Protein AF-A0AA39M4Y3-F1 (afdb_monomer)

Solvent-accessible surface area (backbone atoms only — not comparable to full-atom values): 24717 Å² total; per-residue (Å²): 136,81,83,78,75,64,49,23,86,86,80,68,46,66,70,54,97,82,51,57,28,25,28,35,72,89,76,67,54,67,32,41,39,72,58,50,53,60,46,50,75,81,37,63,46,39,92,88,76,60,53,72,50,96,45,91,66,86,34,55,45,77,48,72,75,81,79,85,69,80,86,88,79,85,87,86,82,63,85,78,61,67,63,68,67,65,71,74,77,72,93,84,55,80,66,54,58,52,52,48,53,51,52,54,47,53,51,49,50,53,51,50,52,51,50,51,53,52,51,53,51,50,53,50,50,51,52,50,52,52,51,51,50,52,52,50,50,53,52,52,50,50,52,50,51,53,50,50,55,51,50,54,50,48,54,52,51,52,53,51,51,51,50,52,51,49,53,51,51,53,50,50,54,50,48,54,50,50,54,51,53,50,51,53,51,51,54,54,48,56,53,47,54,51,50,51,50,56,50,50,56,49,52,52,51,51,48,53,51,50,53,54,51,50,54,50,48,51,51,53,49,52,52,50,54,51,53,52,49,53,50,51,52,54,51,52,51,54,49,52,51,54,49,51,53,48,51,54,49,52,51,51,50,53,49,49,52,50,53,51,49,52,50,47,51,51,49,51,51,51,50,50,52,47,50,52,51,47,52,50,49,52,51,51,47,49,51,50,52,50,49,51,51,54,48,61,74,52,73,83,69,80,86,87,92,75,68,70,70,64,56,51,53,55,52,52,52,55,52,52,53,54,53,54,51,54,50,54,55,50,51,53,53,53,55,53,51,54,55,52,54,55,51,54,56,51,55,52,52,53,51,54,53,54,52,55,53,52,57,50,53,56,52,52,53,54,53,53,52,53,54,53,51,53,52,52,56,55,48,55,55,50,55,52,52,50,53,53,53,53,52,53,56,51,54,51,54,54,49,55,52,50,54,52,50,53,56,50,50,57,51,50,52,54,53,50,54,53,49,54,53,50,53,53,49,52,52,50,51,51,52,53,52,49,53,61,50,58,80,69,108

Structure (mmCIF, N/CA/C/O backbone):
data_AF-A0AA39M4Y3-F1
#
_entry.id   AF-A0AA39M4Y3-F1
#
loop_
_atom_site.group_PDB
_atom_site.id
_atom_site.type_symbol
_atom_site.label_atom_id
_atom_site.label_alt_id
_atom_site.label_comp_id
_atom_site.label_asym_id
_atom_site.label_entity_id
_atom_site.label_seq_id
_atom_site.pdbx_PDB_ins_code
_atom_site.Cartn_x
_atom_site.Cartn_y
_atom_site.Cartn_z
_atom_site.occupancy
_atom_site.B_iso_or_equiv
_atom_site.auth_seq_id
_atom_site.auth_comp_id
_atom_site.auth_asym_id
_atom_site.auth_atom_id
_atom_site.pdbx_PDB_model_num
ATOM 1 N N . MET A 1 1 ? 27.744 -3.894 -121.790 1.00 32.47 1 MET A N 1
ATOM 2 C CA . MET A 1 1 ? 28.546 -3.106 -120.832 1.00 32.47 1 MET A CA 1
ATOM 3 C C . MET A 1 1 ? 29.139 -1.931 -121.587 1.00 32.47 1 MET A C 1
ATOM 5 O O . MET A 1 1 ? 30.023 -2.136 -122.405 1.00 32.47 1 MET A O 1
ATOM 9 N N . GLY A 1 2 ? 28.553 -0.742 -121.432 1.00 35.25 2 GLY A N 1
ATOM 10 C CA . GLY A 1 2 ? 29.018 0.465 -122.115 1.00 35.25 2 GLY A CA 1
ATOM 11 C C . GLY A 1 2 ? 30.144 1.104 -121.314 1.00 35.25 2 GLY A C 1
ATOM 12 O O . GLY A 1 2 ? 29.927 1.508 -120.176 1.00 35.25 2 GLY A O 1
ATOM 13 N N . THR A 1 3 ? 31.339 1.170 -121.888 1.00 35.38 3 THR A N 1
ATOM 14 C CA . THR A 1 3 ? 32.477 1.910 -121.335 1.00 35.38 3 THR A CA 1
ATOM 15 C C . THR A 1 3 ? 32.122 3.398 -121.295 1.00 35.38 3 THR A C 1
ATOM 17 O O . THR A 1 3 ? 32.154 4.070 -122.329 1.00 35.38 3 THR A O 1
ATOM 20 N N . GLN A 1 4 ? 31.726 3.912 -120.125 1.00 45.53 4 GLN A N 1
ATOM 21 C CA . GLN A 1 4 ? 31.536 5.348 -119.920 1.00 45.53 4 GLN A CA 1
ATOM 22 C C . GLN A 1 4 ? 32.879 6.044 -120.142 1.00 45.53 4 GLN A C 1
ATOM 24 O O . GLN A 1 4 ? 33.851 5.796 -119.431 1.00 45.53 4 GLN A O 1
ATOM 29 N N . ARG A 1 5 ? 32.941 6.883 -121.177 1.00 56.50 5 ARG A N 1
ATOM 30 C CA . ARG A 1 5 ? 34.100 7.730 -121.450 1.00 56.50 5 ARG A CA 1
ATOM 31 C C . ARG A 1 5 ? 34.221 8.751 -120.317 1.00 56.50 5 ARG A C 1
ATOM 33 O O . ARG A 1 5 ? 33.252 9.440 -120.015 1.00 56.50 5 ARG A O 1
ATOM 40 N N . LEU A 1 6 ? 35.392 8.824 -119.687 1.00 73.44 6 LEU A N 1
ATOM 41 C CA . LEU A 1 6 ? 35.679 9.783 -118.621 1.00 73.44 6 LEU A CA 1
ATOM 42 C C . LEU A 1 6 ? 35.653 11.213 -119.203 1.00 73.44 6 LEU A C 1
ATOM 44 O O . LEU A 1 6 ? 36.342 11.495 -120.185 1.00 73.44 6 LEU A O 1
ATOM 48 N N . SER A 1 7 ? 34.853 12.109 -118.622 1.00 80.81 7 SER A N 1
ATOM 49 C CA . SER A 1 7 ? 34.689 13.503 -119.067 1.00 80.81 7 SER A CA 1
ATOM 50 C C . SER A 1 7 ? 34.795 14.483 -117.905 1.00 80.81 7 SER A C 1
ATOM 52 O O . SER A 1 7 ? 34.359 14.176 -116.796 1.00 80.81 7 SER A O 1
ATOM 54 N N . CYS A 1 8 ? 35.304 15.689 -118.160 1.00 87.00 8 CYS A N 1
ATOM 55 C CA . CYS A 1 8 ? 35.410 16.719 -117.134 1.00 87.00 8 CYS A CA 1
ATOM 56 C C . CYS A 1 8 ? 34.025 17.278 -116.768 1.00 87.00 8 CYS A C 1
ATOM 58 O O . CYS A 1 8 ? 33.352 17.816 -117.641 1.00 87.00 8 CYS A O 1
ATOM 60 N N . PRO A 1 9 ? 33.604 17.264 -115.492 1.00 83.56 9 PRO A N 1
ATOM 61 C CA . PRO A 1 9 ? 32.280 17.755 -115.088 1.00 83.56 9 PRO A CA 1
ATOM 62 C C . PRO A 1 9 ? 32.140 19.289 -115.123 1.00 83.56 9 PRO A C 1
ATOM 64 O O . PRO A 1 9 ? 31.045 19.798 -114.920 1.00 83.56 9 PRO A O 1
ATOM 67 N N . ILE A 1 10 ? 33.229 20.034 -115.359 1.00 85.50 10 ILE A N 1
ATOM 68 C CA . ILE A 1 10 ? 33.206 21.505 -115.454 1.00 85.50 10 ILE A CA 1
ATOM 69 C C . ILE A 1 10 ? 32.930 21.958 -116.894 1.00 85.50 10 ILE A C 1
ATOM 71 O O . ILE A 1 10 ? 32.166 22.893 -117.109 1.00 85.50 10 ILE A O 1
ATOM 75 N N . CYS A 1 11 ? 33.563 21.321 -117.884 1.00 87.19 11 CYS A N 1
ATOM 76 C CA . CYS A 1 11 ? 33.425 21.688 -119.299 1.00 87.19 11 CYS A CA 1
ATOM 77 C C . CYS A 1 11 ? 32.663 20.652 -120.137 1.00 87.19 11 CYS A C 1
ATOM 79 O O . CYS A 1 11 ? 32.434 20.890 -121.316 1.00 87.19 11 CYS A O 1
ATOM 81 N N . PHE A 1 12 ? 32.295 19.513 -119.545 1.00 82.88 12 PHE A N 1
ATOM 82 C CA . PHE A 1 12 ? 31.613 18.370 -120.165 1.00 82.88 12 PHE A CA 1
ATOM 83 C C . PHE A 1 12 ? 32.349 17.714 -121.347 1.00 82.88 12 PHE A C 1
ATOM 85 O O . PHE A 1 12 ? 31.808 16.814 -121.987 1.00 82.88 12 PHE A O 1
ATOM 92 N N . ASN A 1 13 ? 33.604 18.091 -121.607 1.00 80.88 13 ASN A N 1
ATOM 93 C CA . ASN A 1 13 ? 34.426 17.472 -122.643 1.00 80.88 13 ASN A CA 1
ATOM 94 C C . ASN A 1 13 ? 35.050 16.161 -122.147 1.00 80.88 13 ASN A C 1
ATOM 96 O O . ASN A 1 13 ? 35.518 16.069 -121.007 1.00 80.88 13 ASN A O 1
ATOM 100 N N . VAL A 1 14 ? 35.081 15.155 -123.023 1.00 79.25 14 VAL A N 1
ATOM 101 C CA . VAL A 1 14 ? 35.796 13.887 -122.803 1.00 79.25 14 VAL A CA 1
ATOM 102 C C . VAL A 1 14 ? 37.294 14.171 -122.680 1.00 79.25 14 VAL A C 1
ATOM 104 O O . VAL A 1 14 ? 37.814 15.028 -123.392 1.00 79.25 14 VAL A O 1
ATOM 107 N N . TYR A 1 15 ? 37.987 13.485 -121.770 1.00 80.88 15 TYR A N 1
ATOM 108 C CA . TYR A 1 15 ? 39.438 13.629 -121.659 1.00 80.88 15 TYR A CA 1
ATOM 109 C C . TYR A 1 15 ? 40.127 13.032 -122.895 1.00 80.88 15 TYR A C 1
ATOM 111 O O . TYR A 1 15 ? 39.823 11.904 -123.285 1.00 80.88 15 TYR A O 1
ATOM 119 N N . ASP A 1 16 ? 41.044 13.784 -123.502 1.00 71.06 16 ASP A N 1
ATOM 120 C CA . ASP A 1 16 ? 41.901 13.316 -124.596 1.00 71.06 16 ASP A CA 1
ATOM 121 C C . ASP A 1 16 ? 43.314 12.974 -124.084 1.00 71.06 16 ASP A C 1
ATOM 123 O O . ASP A 1 16 ? 43.684 13.298 -122.953 1.00 71.06 16 ASP A O 1
ATOM 127 N N . GLU A 1 17 ? 44.120 12.308 -124.913 1.00 63.59 17 GLU A N 1
ATOM 128 C CA . GLU A 1 17 ? 45.488 11.880 -124.566 1.00 63.59 17 GLU A CA 1
ATOM 129 C C . GLU A 1 17 ? 46.459 13.053 -124.320 1.00 63.59 17 GLU A C 1
ATOM 131 O O . GLU A 1 17 ? 47.549 12.862 -123.779 1.00 63.59 17 GLU A O 1
ATOM 136 N N . HIS A 1 18 ? 46.063 14.280 -124.670 1.00 65.81 18 HIS A N 1
ATOM 137 C CA . HIS A 1 18 ? 46.858 15.501 -124.514 1.00 65.81 18 HIS A CA 1
ATOM 138 C C . HIS A 1 18 ? 46.301 16.445 -123.436 1.00 65.81 18 HIS A C 1
ATOM 140 O O . HIS A 1 18 ? 46.819 17.546 -123.217 1.00 65.81 18 HIS A O 1
ATOM 146 N N . SER A 1 19 ? 45.263 16.015 -122.723 1.00 72.00 19 SER A N 1
ATOM 147 C CA . SER A 1 19 ? 44.602 16.795 -121.693 1.00 72.00 19 SER A CA 1
ATOM 148 C C . SER A 1 19 ? 45.466 16.810 -120.440 1.00 72.00 19 SER A C 1
ATOM 150 O O . SER A 1 19 ? 45.758 15.771 -119.855 1.00 72.00 19 SER A O 1
ATOM 152 N N . SER A 1 20 ? 45.851 17.999 -119.973 1.00 80.25 20 SER A N 1
ATOM 153 C CA . SER A 1 20 ? 46.419 18.141 -118.628 1.00 80.25 20 SER A CA 1
ATOM 154 C C . SER A 1 20 ? 45.307 17.950 -117.601 1.00 80.25 20 SER A C 1
ATOM 156 O O . SER A 1 20 ? 44.333 18.715 -117.602 1.00 80.25 20 SER A O 1
ATOM 158 N N . LEU A 1 21 ? 45.435 16.929 -116.754 1.00 85.31 21 LEU A N 1
ATOM 159 C CA . LEU A 1 21 ? 44.440 16.577 -115.748 1.00 85.31 21 LEU A CA 1
ATOM 160 C C . LEU A 1 21 ? 44.976 16.838 -114.341 1.00 85.31 21 LEU A C 1
ATOM 162 O O . LEU A 1 21 ? 46.168 16.713 -114.069 1.00 85.31 21 LEU A O 1
ATOM 166 N N . SER A 1 22 ? 44.080 17.187 -113.428 1.00 85.12 22 SER A N 1
ATOM 167 C CA . SER A 1 22 ? 44.388 17.366 -112.013 1.00 85.12 22 SER A CA 1
ATOM 168 C C . SER A 1 22 ? 43.374 16.629 -111.150 1.00 85.12 22 SER A C 1
ATOM 170 O O . SER A 1 22 ? 42.173 16.659 -111.430 1.00 85.12 22 SER A O 1
ATOM 172 N N . VAL A 1 23 ? 43.867 16.004 -110.084 1.00 85.38 23 VAL A N 1
ATOM 173 C CA . VAL A 1 23 ? 43.078 15.325 -109.053 1.00 85.38 23 VAL A CA 1
ATOM 174 C C . VAL A 1 23 ? 43.141 16.125 -107.758 1.00 85.38 23 VAL A C 1
ATOM 176 O O . VAL A 1 23 ? 44.213 16.583 -107.364 1.00 85.38 23 VAL A O 1
ATOM 179 N N . LEU A 1 24 ? 42.005 16.268 -107.075 1.00 84.69 24 LEU A N 1
ATOM 180 C CA . LEU A 1 24 ? 41.976 16.830 -105.724 1.00 84.69 24 LEU A CA 1
ATOM 181 C C . LEU A 1 24 ? 42.318 15.754 -104.686 1.00 84.69 24 LEU A C 1
ATOM 183 O O . LEU A 1 24 ? 41.539 14.823 -104.501 1.00 84.69 24 LEU A O 1
ATOM 187 N N . THR A 1 25 ? 43.437 15.882 -103.973 1.00 81.06 25 THR A N 1
ATOM 188 C CA . THR A 1 25 ? 43.952 14.856 -103.041 1.00 81.06 25 THR A CA 1
ATOM 189 C C . THR A 1 25 ? 43.017 14.563 -101.865 1.00 81.06 25 THR A C 1
ATOM 191 O O . THR A 1 25 ? 42.993 13.436 -101.383 1.00 81.06 25 THR A O 1
ATOM 194 N N . GLY A 1 26 ? 42.192 15.530 -101.447 1.00 78.06 26 GLY A N 1
ATOM 195 C CA . GLY A 1 26 ? 41.221 15.345 -100.362 1.00 78.06 26 GLY A CA 1
ATOM 196 C C . GLY A 1 26 ? 39.980 14.517 -100.726 1.00 78.06 26 GLY A C 1
ATOM 197 O O . GLY A 1 26 ? 39.305 14.018 -99.833 1.00 78.06 26 GLY A O 1
ATOM 198 N N . CYS A 1 27 ? 39.651 14.367 -102.016 1.00 86.19 27 CYS A N 1
ATOM 199 C CA . CYS A 1 27 ? 38.420 13.674 -102.440 1.00 86.19 27 CYS A CA 1
ATOM 200 C C . CYS A 1 27 ? 38.569 12.756 -103.664 1.00 86.19 27 CYS A C 1
ATOM 202 O O . CYS A 1 27 ? 37.641 12.022 -103.985 1.00 86.19 27 CYS A O 1
ATOM 204 N N . GLY A 1 28 ? 39.702 12.796 -104.366 1.00 81.50 28 GLY A N 1
ATOM 205 C CA . GLY A 1 28 ? 40.008 11.934 -105.509 1.00 81.50 28 GLY A CA 1
ATOM 206 C C . GLY A 1 28 ? 39.328 12.299 -106.835 1.00 81.50 28 GLY A C 1
ATOM 207 O O . GLY A 1 28 ? 39.529 11.592 -107.818 1.00 81.50 28 GLY A O 1
ATOM 208 N N . HIS A 1 29 ? 38.548 13.383 -106.916 1.00 88.38 29 HIS A N 1
ATOM 209 C CA . HIS A 1 29 ? 37.869 13.771 -108.163 1.00 88.38 29 HIS A CA 1
ATOM 210 C C . HIS A 1 29 ? 38.820 14.397 -109.197 1.00 88.38 29 HIS A C 1
ATOM 212 O O . HIS A 1 29 ? 39.709 15.175 -108.841 1.00 88.38 29 HIS A O 1
ATOM 218 N N . LEU A 1 30 ? 38.589 14.075 -110.477 1.00 86.19 30 LEU A N 1
ATOM 219 C CA . LEU A 1 30 ? 39.435 14.403 -111.631 1.00 86.19 30 LEU A CA 1
ATOM 220 C C . LEU A 1 30 ? 38.829 15.524 -112.493 1.00 86.19 30 LEU A C 1
ATOM 222 O O . LEU A 1 30 ? 37.642 15.512 -112.815 1.00 86.19 30 LEU A O 1
ATOM 226 N N . PHE A 1 31 ? 39.653 16.472 -112.938 1.00 88.50 31 PHE A N 1
ATOM 227 C CA . PHE A 1 31 ? 39.246 17.599 -113.786 1.00 88.50 31 PHE A CA 1
ATOM 228 C C . PHE A 1 31 ? 40.364 17.962 -114.773 1.00 88.50 31 PHE A C 1
ATOM 230 O O . PHE A 1 31 ? 41.523 17.635 -114.532 1.00 88.50 31 PHE A O 1
ATOM 237 N N . HIS A 1 32 ? 40.066 18.691 -115.856 1.00 88.94 32 HIS A N 1
ATOM 238 C CA . HIS A 1 32 ? 41.128 19.381 -116.601 1.00 88.94 32 HIS A CA 1
ATOM 239 C C . HIS A 1 32 ? 41.808 20.401 -115.685 1.00 88.94 32 HIS A C 1
ATOM 241 O O . HIS A 1 32 ? 41.118 21.173 -115.017 1.00 88.94 32 HIS A O 1
ATOM 247 N N . THR A 1 33 ? 43.141 20.459 -115.695 1.00 86.06 33 THR A N 1
ATOM 248 C CA . THR A 1 33 ? 43.933 21.353 -114.835 1.00 86.06 33 THR A CA 1
ATOM 249 C C . THR A 1 33 ? 43.463 22.806 -114.942 1.00 86.06 33 THR A C 1
ATOM 251 O O . THR A 1 33 ? 43.171 23.433 -113.931 1.00 86.06 33 THR A O 1
ATOM 254 N N . LYS A 1 34 ? 43.247 23.305 -116.167 1.00 85.31 34 LYS A N 1
ATOM 255 C CA . LYS A 1 34 ? 42.746 24.672 -116.404 1.00 85.31 34 LYS A CA 1
ATOM 256 C C . LYS A 1 34 ? 41.330 24.906 -115.868 1.00 85.31 34 LYS A C 1
ATOM 258 O O . LYS A 1 34 ? 41.001 26.022 -115.479 1.00 85.31 34 LYS A O 1
ATOM 263 N N . CYS A 1 35 ? 40.474 23.885 -115.897 1.00 87.94 35 CYS A N 1
ATOM 264 C CA . CYS A 1 35 ? 39.094 24.003 -115.432 1.00 87.94 35 CYS A CA 1
ATOM 265 C C . CYS A 1 35 ? 39.035 24.082 -113.907 1.00 87.94 35 CYS A C 1
ATOM 267 O O . CYS A 1 35 ? 38.317 24.927 -113.377 1.00 87.94 35 CYS A O 1
ATOM 269 N N . ILE A 1 36 ? 39.806 23.243 -113.208 1.00 88.62 36 ILE A N 1
ATOM 270 C CA . ILE A 1 36 ? 39.829 23.269 -111.744 1.00 88.62 36 ILE A CA 1
ATOM 271 C C . ILE A 1 36 ? 40.591 24.480 -111.199 1.00 88.62 36 ILE A C 1
ATOM 273 O O . ILE A 1 36 ? 40.133 25.067 -110.230 1.00 88.62 36 ILE A O 1
ATOM 277 N N . GLU A 1 37 ? 41.669 24.931 -111.849 1.00 85.62 37 GLU A N 1
ATOM 278 C CA . GLU A 1 37 ? 42.376 26.163 -111.457 1.00 85.62 37 GLU A CA 1
ATOM 279 C C . GLU A 1 37 ? 41.445 27.385 -111.506 1.00 85.62 37 GLU A C 1
ATOM 281 O O . GLU A 1 37 ? 41.314 28.093 -110.510 1.00 85.62 37 GLU A O 1
ATOM 286 N N . LYS A 1 38 ? 40.689 27.559 -112.601 1.00 87.12 38 LYS A N 1
ATOM 287 C CA . LYS A 1 38 ? 39.684 28.632 -112.707 1.00 87.12 38 LYS A CA 1
ATOM 288 C C . LYS A 1 38 ? 38.561 28.522 -111.678 1.00 87.12 38 LYS A C 1
ATOM 290 O O . LYS A 1 38 ? 38.033 29.537 -111.239 1.00 87.12 38 LYS A O 1
ATOM 295 N N . TRP A 1 39 ? 38.140 27.309 -111.325 1.00 88.75 39 TRP A N 1
ATOM 296 C CA . TRP A 1 39 ? 37.112 27.125 -110.300 1.00 88.75 39 TRP A CA 1
ATOM 297 C C . TRP A 1 39 ? 37.626 27.537 -108.918 1.00 88.75 39 TRP A C 1
ATOM 299 O O . TRP A 1 39 ? 36.942 28.249 -108.176 1.00 88.75 39 TRP A O 1
ATOM 309 N N . LEU A 1 40 ? 38.856 27.123 -108.603 1.00 84.81 40 LEU A N 1
ATOM 310 C CA . LEU A 1 40 ? 39.501 27.426 -107.335 1.00 84.81 40 LEU A CA 1
ATOM 311 C C . LEU A 1 40 ? 39.813 28.913 -107.177 1.00 84.81 40 LEU A C 1
ATOM 313 O O . LEU A 1 40 ? 39.874 29.365 -106.037 1.00 84.81 40 LEU A O 1
ATOM 317 N N . ASP A 1 41 ? 39.892 29.683 -108.271 1.00 83.75 41 ASP A N 1
ATOM 318 C CA . ASP A 1 41 ? 40.003 31.146 -108.233 1.00 83.75 41 ASP A CA 1
ATOM 319 C C . ASP A 1 41 ? 38.864 31.847 -107.483 1.00 83.75 41 ASP A C 1
ATOM 321 O O . ASP A 1 41 ? 39.101 32.901 -106.889 1.00 83.75 41 ASP A O 1
ATOM 325 N N . GLY A 1 42 ? 37.674 31.243 -107.420 1.00 79.00 42 GLY A N 1
ATOM 326 C CA . GLY A 1 42 ? 36.528 31.779 -106.678 1.00 79.00 42 GLY A CA 1
ATOM 327 C C . GLY A 1 42 ? 36.024 30.904 -105.528 1.00 79.00 42 GLY A C 1
ATOM 328 O O . GLY A 1 42 ? 35.347 31.418 -104.643 1.00 79.00 42 GLY A O 1
ATOM 329 N N . ASN A 1 43 ? 36.331 29.602 -105.509 1.00 83.69 43 ASN A N 1
ATOM 330 C CA . ASN A 1 43 ? 35.711 28.647 -104.583 1.00 83.69 43 ASN A CA 1
ATOM 331 C C . ASN A 1 43 ? 36.729 27.644 -104.019 1.00 83.69 43 ASN A C 1
ATOM 333 O O . ASN A 1 43 ? 37.349 26.913 -104.777 1.00 83.69 43 ASN A O 1
ATOM 337 N N . LEU A 1 44 ? 36.851 27.519 -102.692 1.00 86.56 44 LEU A N 1
ATOM 338 C CA . LEU A 1 44 ? 37.710 26.514 -102.032 1.00 86.56 44 LEU A CA 1
ATOM 339 C C . LEU A 1 44 ? 36.966 25.196 -101.749 1.00 86.56 44 LEU A C 1
ATOM 341 O O . LEU A 1 44 ? 36.972 24.680 -100.633 1.00 86.56 44 LEU A O 1
ATOM 345 N N . ASN A 1 45 ? 36.278 24.654 -102.754 1.00 87.50 45 ASN A N 1
ATOM 346 C CA . ASN A 1 45 ? 35.561 23.385 -102.641 1.00 87.50 45 ASN A CA 1
ATOM 347 C C . ASN A 1 45 ? 35.603 22.581 -103.946 1.00 87.50 45 ASN A C 1
ATOM 349 O O . ASN A 1 45 ? 35.795 23.124 -105.035 1.00 87.50 45 ASN A O 1
ATOM 353 N N . CYS A 1 46 ? 35.420 21.265 -103.832 1.00 88.31 46 CYS A N 1
ATOM 354 C CA . CYS A 1 46 ? 35.337 20.382 -104.990 1.00 88.31 46 CYS A CA 1
ATOM 355 C C . CYS A 1 46 ? 34.034 20.631 -105.790 1.00 88.31 46 CYS A C 1
ATOM 357 O O . CYS A 1 46 ? 32.954 20.497 -105.211 1.00 88.31 46 CYS A O 1
ATOM 359 N N . PRO A 1 47 ? 34.085 20.875 -107.116 1.00 86.44 47 PRO A N 1
ATOM 360 C CA . PRO A 1 47 ? 32.883 21.025 -107.949 1.00 86.44 47 PRO A CA 1
ATOM 361 C C . PRO A 1 47 ? 31.968 19.792 -107.958 1.00 86.44 47 PRO A C 1
ATOM 363 O O . PRO A 1 47 ? 30.760 19.918 -108.138 1.00 86.44 47 PRO A O 1
ATOM 366 N N . SER A 1 48 ? 32.538 18.597 -107.773 1.00 86.31 48 SER A N 1
ATOM 367 C CA . SER A 1 48 ? 31.802 17.330 -107.854 1.00 86.31 48 SER A CA 1
ATOM 368 C C . SER A 1 48 ? 31.166 16.918 -106.526 1.00 86.31 48 SER A C 1
ATOM 370 O O . SER A 1 48 ? 30.020 16.482 -106.522 1.00 86.31 48 SER A O 1
ATOM 372 N N . CYS A 1 49 ? 31.873 17.058 -105.398 1.00 88.25 49 CYS A N 1
ATOM 373 C CA . CYS A 1 49 ? 31.396 16.568 -104.094 1.00 88.25 49 CYS A CA 1
ATOM 374 C C . CYS A 1 49 ? 31.286 17.636 -103.002 1.00 88.25 49 CYS A C 1
ATOM 376 O O . CYS A 1 49 ? 30.874 17.324 -101.889 1.00 88.25 49 CYS A O 1
ATOM 378 N N . ARG A 1 50 ? 31.641 18.891 -103.303 1.00 86.00 50 ARG A N 1
ATOM 379 C CA . ARG A 1 50 ? 31.579 20.052 -102.396 1.00 86.00 50 ARG A CA 1
ATOM 380 C C . ARG A 1 50 ? 32.433 19.956 -101.126 1.00 86.00 50 ARG A C 1
ATOM 382 O O . ARG A 1 50 ? 32.337 20.837 -100.278 1.00 86.00 50 ARG A O 1
ATOM 389 N N . THR A 1 51 ? 33.301 18.953 -101.007 1.00 84.62 51 THR A N 1
ATOM 390 C CA . THR A 1 51 ? 34.297 18.870 -99.929 1.00 84.62 51 THR A CA 1
ATOM 391 C C . THR A 1 51 ? 35.191 20.109 -99.955 1.00 84.62 51 THR A C 1
ATOM 393 O O . THR A 1 51 ? 35.712 20.467 -101.016 1.00 84.62 51 THR A O 1
ATOM 396 N N . GLY A 1 52 ? 35.326 20.774 -98.805 1.00 80.81 52 GLY A N 1
ATOM 397 C CA . GLY A 1 52 ? 36.173 21.954 -98.639 1.00 80.81 52 GLY A CA 1
ATOM 398 C C . GLY A 1 52 ? 37.657 21.607 -98.742 1.00 80.81 52 GLY A C 1
ATOM 399 O O . GLY A 1 52 ? 38.070 20.516 -98.354 1.00 80.81 52 GLY A O 1
ATOM 400 N N . LEU A 1 53 ? 38.445 22.529 -99.288 1.00 78.44 53 LEU A N 1
ATOM 401 C CA . LEU A 1 53 ? 39.894 22.397 -99.422 1.00 78.44 53 LEU A CA 1
ATOM 402 C C . LEU A 1 53 ? 40.562 23.384 -98.461 1.00 78.44 53 LEU A C 1
ATOM 404 O O . LEU A 1 53 ? 40.253 24.573 -98.501 1.00 78.44 53 LEU A O 1
ATOM 408 N N . GLU A 1 54 ? 41.460 22.894 -97.605 1.00 72.38 54 GLU A N 1
ATOM 409 C CA . GLU A 1 54 ? 42.173 23.725 -96.620 1.00 72.38 54 GLU A CA 1
ATOM 410 C C . GLU A 1 54 ? 43.216 24.638 -97.284 1.00 72.38 54 GLU A C 1
ATOM 412 O O . GLU A 1 54 ? 43.437 25.760 -96.834 1.00 72.38 54 GLU A O 1
ATOM 417 N N . ASP A 1 55 ? 43.808 24.186 -98.394 1.00 72.62 55 ASP A N 1
ATOM 418 C CA . ASP A 1 55 ? 44.781 24.942 -99.184 1.00 72.62 55 ASP A CA 1
ATOM 419 C C . ASP A 1 55 ? 44.580 24.696 -100.692 1.00 72.62 55 ASP A C 1
ATOM 421 O O . ASP A 1 55 ? 44.401 23.562 -101.159 1.00 72.62 55 ASP A O 1
ATOM 425 N N . ARG A 1 56 ? 44.619 25.800 -101.446 1.00 65.75 56 ARG A N 1
ATOM 426 C CA . ARG A 1 56 ? 44.347 25.948 -102.881 1.00 65.75 56 ARG A CA 1
ATOM 427 C C . ARG A 1 56 ? 45.313 25.150 -103.759 1.00 65.75 56 ARG A C 1
ATOM 429 O O . ARG A 1 56 ? 44.890 24.635 -104.791 1.00 65.75 56 ARG A O 1
ATOM 436 N N . TYR A 1 57 ? 46.584 25.036 -103.360 1.00 61.75 57 TYR A N 1
ATOM 437 C CA . TYR A 1 57 ? 47.632 24.404 -104.177 1.00 61.75 57 TYR A CA 1
ATOM 438 C C . TYR A 1 57 ? 48.192 23.113 -103.576 1.00 61.75 57 TYR A C 1
ATOM 440 O O . TYR A 1 57 ? 48.594 22.232 -104.334 1.00 61.75 57 TYR A O 1
ATOM 448 N N . ALA A 1 58 ? 48.157 22.945 -102.248 1.00 67.88 58 ALA A N 1
ATOM 449 C CA . ALA A 1 58 ? 48.595 21.697 -101.610 1.00 67.88 58 ALA A CA 1
ATOM 450 C C . ALA A 1 58 ? 47.661 20.510 -101.917 1.00 67.88 58 ALA A C 1
ATOM 452 O O . ALA A 1 58 ? 48.063 19.351 -101.820 1.00 67.88 58 ALA A O 1
ATOM 453 N N . SER A 1 59 ? 46.423 20.798 -102.330 1.00 70.81 59 SER A N 1
ATOM 454 C CA . SER A 1 59 ? 45.401 19.783 -102.587 1.00 70.81 59 SER A CA 1
ATOM 455 C C . SER A 1 59 ? 45.304 19.333 -104.053 1.00 70.81 59 SER A C 1
ATOM 457 O O . SER A 1 59 ? 44.446 18.513 -104.370 1.00 70.81 59 SER A O 1
ATOM 459 N N . LEU A 1 60 ? 46.131 19.865 -104.964 1.00 76.50 60 LEU A N 1
ATOM 460 C CA . LEU A 1 60 ? 46.084 19.555 -106.399 1.00 76.50 60 LEU A CA 1
ATOM 461 C C . LEU A 1 60 ? 47.249 18.656 -106.818 1.00 76.50 60 LEU A C 1
ATOM 463 O O . LEU A 1 60 ? 48.401 19.084 -106.851 1.00 76.50 60 LEU A O 1
ATOM 467 N N . LEU A 1 61 ? 46.937 17.436 -107.249 1.00 80.25 61 LEU A N 1
ATOM 468 C CA . LEU A 1 61 ? 47.899 16.546 -107.889 1.00 80.25 61 LEU A CA 1
ATOM 469 C C . LEU A 1 61 ? 47.705 16.592 -109.407 1.00 80.25 61 LEU A C 1
ATOM 471 O O . LEU A 1 61 ? 46.685 16.129 -109.917 1.00 80.25 61 LEU A O 1
ATOM 475 N N . ARG A 1 62 ? 48.674 17.150 -110.141 1.00 80.88 62 ARG A N 1
ATOM 476 C CA . ARG A 1 62 ? 48.675 17.087 -111.611 1.00 80.88 62 ARG A CA 1
ATOM 477 C C . ARG A 1 62 ? 49.020 15.670 -112.057 1.00 80.88 62 ARG A C 1
ATOM 479 O O . ARG A 1 62 ? 50.060 15.136 -111.677 1.00 80.88 62 ARG A O 1
ATOM 486 N N . VAL A 1 63 ? 48.153 15.087 -112.874 1.00 74.00 63 VAL A N 1
ATOM 487 C CA . VAL A 1 63 ? 48.320 13.755 -113.451 1.00 74.00 63 VAL A CA 1
ATOM 488 C C . VAL A 1 63 ? 48.502 13.923 -114.953 1.00 74.00 63 VAL A C 1
ATOM 490 O O . VAL A 1 63 ? 47.631 14.452 -115.644 1.00 74.00 63 VAL A O 1
ATOM 493 N N . TYR A 1 64 ? 49.647 13.474 -115.455 1.00 65.44 64 TYR A N 1
ATOM 494 C CA . TYR A 1 64 ? 49.905 13.351 -116.885 1.00 65.44 64 TYR A CA 1
ATOM 495 C C . TYR A 1 64 ? 49.820 11.874 -117.259 1.00 65.44 64 TYR A C 1
ATOM 497 O O . TYR A 1 64 ? 50.320 11.026 -116.517 1.00 65.44 64 TYR A O 1
ATOM 505 N N . SER A 1 65 ? 49.172 11.561 -118.384 1.00 52.59 65 SER A N 1
ATOM 506 C CA . SER A 1 65 ? 49.129 10.188 -118.889 1.00 52.59 65 SER A CA 1
ATOM 507 C C . SER A 1 65 ? 50.558 9.707 -119.191 1.00 52.59 65 SER A C 1
ATOM 509 O O . SER A 1 65 ? 51.262 10.395 -119.933 1.00 52.59 65 SER A O 1
ATOM 511 N N . PRO A 1 66 ? 51.013 8.552 -118.668 1.00 46.16 66 PRO A N 1
ATOM 512 C CA . PRO A 1 66 ? 52.363 8.031 -118.915 1.00 46.16 66 PRO A CA 1
ATOM 513 C C . PRO A 1 66 ? 52.655 7.589 -120.362 1.00 46.16 66 PRO A C 1
ATOM 515 O O . PRO A 1 66 ? 53.736 7.076 -120.628 1.00 46.16 66 PRO A O 1
ATOM 518 N N . THR A 1 67 ? 51.740 7.787 -121.314 1.00 48.22 67 THR A N 1
ATOM 519 C CA . THR A 1 67 ? 51.850 7.294 -122.700 1.00 48.22 67 THR A CA 1
ATOM 520 C C . THR A 1 67 ? 52.743 8.135 -123.630 1.00 48.22 67 THR A C 1
ATOM 522 O O . THR A 1 67 ? 52.687 7.967 -124.840 1.00 48.22 67 THR A O 1
ATOM 525 N N . ALA A 1 68 ? 53.587 9.026 -123.099 1.00 43.19 68 ALA A N 1
ATOM 526 C CA . ALA A 1 68 ? 54.517 9.855 -123.884 1.00 43.19 68 ALA A CA 1
ATOM 527 C C . ALA A 1 68 ? 55.999 9.439 -123.735 1.00 43.19 68 ALA A C 1
ATOM 529 O O . ALA A 1 68 ? 56.901 10.266 -123.874 1.00 43.19 68 ALA A O 1
ATOM 530 N N . LEU A 1 69 ? 56.261 8.160 -123.449 1.00 42.88 69 LEU A N 1
ATOM 531 C CA . LEU A 1 69 ? 57.592 7.547 -123.495 1.00 42.88 69 LEU A CA 1
ATOM 532 C C . LEU A 1 69 ? 57.516 6.250 -124.319 1.00 42.88 69 LEU A C 1
ATOM 534 O O . LEU A 1 69 ? 56.992 5.255 -123.831 1.00 42.88 69 LEU A O 1
ATOM 538 N N . CYS A 1 70 ? 58.111 6.302 -125.522 1.00 30.80 70 CYS A N 1
ATOM 539 C CA . CYS A 1 70 ? 58.133 5.299 -126.610 1.00 30.80 70 CYS A CA 1
ATOM 540 C C . CYS A 1 70 ? 56.825 5.282 -127.433 1.00 30.80 70 CYS A C 1
ATOM 542 O O . CYS A 1 70 ? 55.745 5.293 -126.867 1.00 30.80 70 CYS A O 1
ATOM 544 N N . GLU A 1 71 ? 56.777 5.373 -128.764 1.00 30.75 71 GLU A N 1
ATOM 545 C CA . GLU A 1 71 ? 57.702 5.276 -129.908 1.00 30.75 71 GLU A CA 1
ATOM 546 C C . GLU A 1 71 ? 57.248 6.353 -130.926 1.00 30.75 71 GLU A C 1
ATOM 548 O O . GLU A 1 71 ? 56.079 6.717 -130.950 1.00 30.75 71 GLU A O 1
ATOM 553 N N . SER A 1 72 ? 58.082 6.998 -131.743 1.00 35.34 72 SER A N 1
ATOM 554 C CA . SER A 1 72 ? 58.835 6.387 -132.841 1.00 35.34 72 SER A CA 1
ATOM 555 C C . SER A 1 72 ? 59.697 7.443 -133.552 1.00 35.34 72 SER A C 1
ATOM 557 O O . SER A 1 72 ? 59.199 8.529 -133.842 1.00 35.34 72 SER A O 1
ATOM 559 N N . SER A 1 73 ? 60.934 7.105 -133.918 1.00 36.34 73 SER A N 1
ATOM 560 C CA . SER A 1 73 ? 61.465 7.350 -135.270 1.00 36.34 73 SER A CA 1
ATOM 561 C C . SER A 1 73 ? 62.875 6.788 -135.366 1.00 36.34 73 SER A C 1
ATOM 563 O O . SER A 1 73 ? 63.806 7.259 -134.711 1.00 36.34 73 SER A O 1
ATOM 565 N N . ASP A 1 74 ? 63.021 5.809 -136.244 1.00 37.31 74 ASP A N 1
ATOM 566 C CA . ASP A 1 74 ? 64.287 5.406 -136.821 1.00 37.31 74 ASP A CA 1
ATOM 567 C C . ASP A 1 74 ? 65.083 6.600 -137.377 1.00 37.31 74 ASP A C 1
ATOM 569 O O . ASP A 1 74 ? 64.529 7.554 -137.924 1.00 37.31 74 ASP A O 1
ATOM 573 N N . GLY A 1 75 ? 66.407 6.491 -137.237 1.00 37.22 75 GLY A N 1
ATOM 574 C CA . GLY A 1 75 ? 67.388 6.770 -138.287 1.00 37.22 75 GLY A CA 1
ATOM 575 C C . GLY A 1 75 ? 67.445 8.167 -138.910 1.00 37.22 75 GLY A C 1
ATOM 576 O O . GLY A 1 75 ? 66.856 8.389 -139.956 1.00 37.22 75 GLY A O 1
ATOM 577 N N . PHE A 1 76 ? 68.319 9.031 -138.379 1.00 33.75 76 PHE A N 1
ATOM 578 C CA . PHE A 1 76 ? 69.501 9.549 -139.101 1.00 33.75 76 PHE A CA 1
ATOM 579 C C . PHE A 1 76 ? 70.344 10.426 -138.150 1.00 33.75 76 PHE A C 1
ATOM 581 O O . PHE A 1 76 ? 70.088 11.612 -137.980 1.00 33.75 76 PHE A O 1
ATOM 588 N N . THR A 1 77 ? 71.395 9.871 -137.534 1.00 44.19 77 THR A N 1
ATOM 589 C CA . THR A 1 77 ? 72.544 10.691 -137.103 1.00 44.19 77 THR A CA 1
ATOM 590 C C . THR A 1 77 ? 73.647 10.469 -138.118 1.00 44.19 77 THR A C 1
ATOM 592 O O . THR A 1 77 ? 74.192 9.366 -138.193 1.00 44.19 77 THR A O 1
ATOM 595 N N . THR A 1 78 ? 73.966 11.487 -138.915 1.00 49.69 78 THR A N 1
ATOM 596 C CA . THR A 1 78 ? 75.133 11.428 -139.798 1.00 49.69 78 THR A CA 1
ATOM 597 C C . THR A 1 78 ? 76.416 11.330 -138.950 1.00 49.69 78 THR A C 1
ATOM 599 O O . THR A 1 78 ? 76.489 11.929 -137.871 1.00 49.69 78 THR A O 1
ATOM 602 N N . PRO A 1 79 ? 77.458 10.606 -139.401 1.00 49.78 79 PRO A N 1
ATOM 603 C CA . PRO A 1 79 ? 78.713 10.452 -138.651 1.00 49.78 79 PRO A CA 1
ATOM 604 C C . PRO A 1 79 ? 79.449 11.761 -138.291 1.00 49.78 79 PRO A C 1
ATOM 606 O O . PRO A 1 79 ? 80.339 11.740 -137.450 1.00 49.78 79 PRO A O 1
ATOM 609 N N . ARG A 1 80 ? 79.073 12.913 -138.867 1.00 50.12 80 ARG A N 1
ATOM 610 C CA . ARG A 1 80 ? 79.779 14.202 -138.716 1.00 50.12 80 ARG A CA 1
ATOM 611 C C . ARG A 1 80 ? 79.291 15.107 -137.577 1.00 50.12 80 ARG A C 1
ATOM 613 O O . ARG A 1 80 ? 79.876 16.162 -137.337 1.00 50.12 80 ARG A O 1
ATOM 620 N N . GLU A 1 81 ? 78.247 14.726 -136.846 1.00 49.69 81 GLU A N 1
ATOM 621 C CA . GLU A 1 81 ? 77.714 15.544 -135.738 1.00 49.69 81 GLU A CA 1
ATOM 622 C C . GLU A 1 81 ? 78.053 14.998 -134.347 1.00 49.69 81 GLU A C 1
ATOM 624 O O . GLU A 1 81 ? 78.076 15.752 -133.375 1.00 49.69 81 GLU A O 1
ATOM 629 N N . ARG A 1 82 ? 78.457 13.726 -134.264 1.00 45.59 82 ARG A N 1
ATOM 630 C CA . ARG A 1 82 ? 78.902 13.074 -133.023 1.00 45.59 82 ARG A CA 1
ATOM 631 C C . ARG A 1 82 ? 80.340 13.464 -132.625 1.00 45.59 82 ARG A C 1
ATOM 633 O O . ARG A 1 82 ? 80.672 13.433 -131.444 1.00 45.59 82 ARG A O 1
ATOM 640 N N . GLU A 1 83 ? 81.164 13.920 -133.571 1.00 46.00 83 GLU A N 1
ATOM 641 C CA . GLU A 1 83 ? 82.529 14.422 -133.311 1.00 46.00 83 GLU A CA 1
ATOM 642 C C . GLU A 1 83 ? 82.565 15.849 -132.730 1.00 46.00 83 GLU A C 1
ATOM 644 O O . GLU A 1 83 ? 83.475 16.174 -131.974 1.00 46.00 83 GLU A O 1
ATOM 649 N N . ARG A 1 84 ? 81.553 16.698 -132.969 1.00 49.69 84 ARG A N 1
ATOM 650 C CA . ARG A 1 84 ? 81.538 18.082 -132.439 1.00 49.69 84 ARG A CA 1
ATOM 651 C C . ARG A 1 84 ? 81.124 18.201 -130.971 1.00 49.69 84 ARG A C 1
ATOM 653 O O . ARG A 1 84 ? 81.487 19.183 -130.329 1.00 49.69 84 ARG A O 1
ATOM 660 N N . PHE A 1 85 ? 80.392 17.226 -130.431 1.00 47.25 85 PHE A N 1
ATOM 661 C CA . PHE A 1 85 ? 79.947 17.239 -129.029 1.00 47.25 85 PHE A CA 1
ATOM 662 C C . PHE A 1 85 ? 80.958 16.585 -128.070 1.00 47.25 85 PHE A C 1
ATOM 664 O O . PHE A 1 85 ? 81.016 16.937 -126.895 1.00 47.25 85 PHE A O 1
ATOM 671 N N . ASN A 1 86 ? 81.809 15.686 -128.578 1.00 47.69 86 ASN A N 1
ATOM 672 C CA . ASN A 1 86 ? 82.826 14.990 -127.783 1.00 47.69 86 ASN A CA 1
ATOM 673 C C . ASN A 1 86 ? 84.117 15.808 -127.557 1.00 47.69 86 ASN A C 1
ATOM 675 O O . ASN A 1 86 ? 84.938 15.425 -126.730 1.00 47.69 86 ASN A O 1
ATOM 679 N N . LEU A 1 87 ? 84.267 16.969 -128.208 1.00 48.28 87 LEU A N 1
ATOM 680 C CA . LEU A 1 87 ? 85.438 17.859 -128.112 1.00 48.28 87 LEU A CA 1
ATOM 681 C C . LEU A 1 87 ? 85.281 19.043 -127.126 1.00 48.28 87 LEU A C 1
ATOM 683 O O . LEU A 1 87 ? 86.097 19.955 -127.125 1.00 48.28 87 LEU A O 1
ATOM 687 N N . ARG A 1 88 ? 84.264 19.025 -126.248 1.00 45.22 88 ARG A N 1
ATOM 688 C CA . ARG A 1 88 ? 84.107 19.973 -125.113 1.00 45.22 88 ARG A CA 1
ATOM 689 C C . ARG A 1 88 ? 84.180 19.311 -123.729 1.00 45.22 88 ARG A C 1
ATOM 691 O O . ARG A 1 88 ? 83.788 19.917 -122.737 1.00 45.22 88 ARG A O 1
ATOM 698 N N . ARG A 1 89 ? 84.637 18.055 -123.660 1.00 44.56 89 ARG A N 1
ATOM 699 C CA . ARG A 1 89 ? 84.715 17.267 -122.413 1.00 44.56 89 ARG A CA 1
ATOM 700 C C . ARG A 1 89 ? 86.130 17.117 -121.851 1.00 44.56 89 ARG A C 1
ATOM 702 O O . ARG A 1 89 ? 86.291 16.518 -120.798 1.00 44.56 89 ARG A O 1
ATOM 709 N N . HIS A 1 90 ? 87.141 17.658 -122.520 1.00 52.75 90 HIS A N 1
ATOM 710 C CA . HIS A 1 90 ? 88.499 17.690 -121.993 1.00 52.75 90 HIS A CA 1
ATOM 711 C C . HIS A 1 90 ? 88.917 19.125 -121.720 1.00 52.75 90 HIS A C 1
ATOM 713 O O . HIS A 1 90 ? 88.598 20.014 -122.501 1.00 52.75 90 HIS A O 1
ATOM 719 N N . GLU A 1 91 ? 89.638 19.276 -120.608 1.00 45.72 91 GLU A N 1
ATOM 720 C CA . GLU A 1 91 ? 90.145 20.517 -120.013 1.00 45.72 91 GLU A CA 1
ATOM 721 C C . GLU A 1 91 ? 89.162 21.200 -119.053 1.00 45.72 91 GLU A C 1
ATOM 723 O O . GLU A 1 91 ? 88.680 22.286 -119.320 1.00 45.72 91 GLU A O 1
ATOM 728 N N . PHE A 1 92 ? 88.833 20.518 -117.943 1.00 40.81 92 PHE A N 1
ATOM 729 C CA . PHE A 1 92 ? 88.858 21.034 -116.556 1.00 40.81 92 PHE A CA 1
ATOM 730 C C . PHE A 1 92 ? 88.349 19.933 -115.580 1.00 40.81 92 PHE A C 1
ATOM 732 O O . PHE A 1 92 ? 87.154 19.700 -115.456 1.00 40.81 92 PHE A O 1
ATOM 739 N N . GLY A 1 93 ? 89.267 19.256 -114.866 1.00 44.59 93 GLY A N 1
ATOM 740 C CA . GLY A 1 93 ? 89.044 18.791 -113.483 1.00 44.59 93 GLY A CA 1
ATOM 741 C C . GLY A 1 93 ? 88.490 17.382 -113.166 1.00 44.59 93 GLY A C 1
ATOM 742 O O . GLY A 1 93 ? 87.515 17.291 -112.426 1.00 44.59 93 GLY A O 1
ATOM 743 N N . GLU A 1 94 ? 89.178 16.277 -113.495 1.00 50.22 94 GLU A N 1
ATOM 744 C CA . GLU A 1 94 ? 88.942 14.956 -112.838 1.00 50.22 94 GLU A CA 1
ATOM 745 C C . GLU A 1 94 ? 89.063 15.025 -111.291 1.00 50.22 94 GLU A C 1
ATOM 747 O O . GLU A 1 94 ? 88.434 14.268 -110.541 1.00 50.22 94 GLU A O 1
ATOM 752 N N . GLY A 1 95 ? 89.828 16.004 -110.790 1.00 56.50 95 GLY A N 1
ATOM 753 C CA . GLY A 1 95 ? 89.921 16.326 -109.367 1.00 56.50 95 GLY A CA 1
ATOM 754 C C . GLY A 1 95 ? 88.653 16.955 -108.774 1.00 56.50 95 GLY A C 1
ATOM 755 O O . GLY A 1 95 ? 88.396 16.782 -107.584 1.00 56.50 95 GLY A O 1
ATOM 756 N N . GLU A 1 96 ? 87.826 17.652 -109.558 1.00 56.25 96 GLU A N 1
ATOM 757 C CA . GLU A 1 96 ? 86.589 18.277 -109.065 1.00 56.25 96 GLU A CA 1
ATOM 758 C C . GLU A 1 96 ? 85.463 17.260 -108.871 1.00 56.25 96 GLU A C 1
ATOM 760 O O . GLU A 1 96 ? 84.744 17.316 -107.870 1.00 56.25 96 GLU A O 1
ATOM 765 N N . GLU A 1 97 ? 85.344 16.288 -109.773 1.00 57.84 97 GLU A N 1
ATOM 766 C CA . GLU A 1 97 ? 84.343 15.224 -109.683 1.00 57.84 97 GLU A CA 1
ATOM 767 C C . GLU A 1 97 ? 84.669 14.222 -108.562 1.00 57.84 97 GLU A C 1
ATOM 769 O O . GLU A 1 97 ? 83.785 13.842 -107.788 1.00 57.84 97 GLU A O 1
ATOM 774 N N . SER A 1 98 ? 85.951 13.900 -108.365 1.00 65.38 98 SER A N 1
ATOM 775 C CA . SER A 1 98 ? 86.420 13.122 -107.208 1.00 65.38 98 SER A CA 1
ATOM 776 C C . SER A 1 98 ? 86.193 13.864 -105.883 1.00 65.38 98 SER A C 1
ATOM 778 O O . SER A 1 98 ? 85.661 13.285 -104.935 1.00 65.38 98 SER A O 1
ATOM 780 N N . ARG A 1 99 ? 86.482 15.175 -105.821 1.00 71.81 99 ARG A N 1
ATOM 781 C CA . ARG A 1 99 ? 86.175 16.016 -104.644 1.00 71.81 99 ARG A CA 1
ATOM 782 C C . ARG A 1 99 ? 84.673 16.145 -104.381 1.00 71.81 99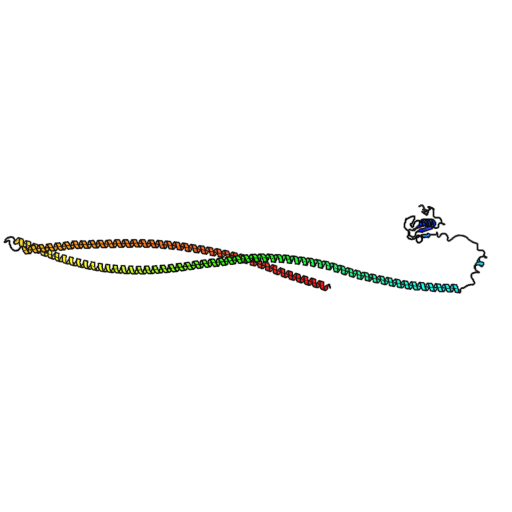 ARG A C 1
ATOM 784 O O . ARG A 1 99 ? 84.273 16.272 -103.226 1.00 71.81 99 ARG A O 1
ATOM 791 N N . ARG A 1 100 ? 83.820 16.144 -105.413 1.00 73.81 100 ARG A N 1
ATOM 792 C CA . ARG A 1 100 ? 82.354 16.093 -105.245 1.00 73.81 100 ARG A CA 1
ATOM 793 C C . ARG A 1 100 ? 81.908 14.736 -104.705 1.00 73.81 100 ARG A C 1
ATOM 795 O O . ARG A 1 100 ? 81.091 14.705 -103.792 1.00 73.81 100 ARG A O 1
ATOM 802 N N . ARG A 1 101 ? 82.464 13.629 -105.206 1.00 77.06 101 ARG A N 1
ATOM 803 C CA . ARG A 1 101 ? 82.140 12.270 -104.740 1.00 77.06 101 ARG A CA 1
ATOM 804 C C . ARG A 1 101 ? 82.517 12.054 -103.272 1.00 77.06 101 ARG A C 1
ATOM 806 O O . ARG A 1 101 ? 81.705 11.509 -102.529 1.00 77.06 101 ARG A O 1
ATOM 813 N N . ILE A 1 102 ? 83.695 12.527 -102.860 1.00 79.00 102 ILE A N 1
ATOM 814 C CA . ILE A 1 102 ? 84.154 12.482 -101.462 1.00 79.00 102 ILE A CA 1
ATOM 815 C C . ILE A 1 102 ? 83.241 13.339 -100.575 1.00 79.00 102 ILE A C 1
ATOM 817 O O . ILE A 1 102 ? 82.671 12.809 -99.628 1.00 79.00 102 ILE A O 1
ATOM 821 N N . ARG A 1 103 ? 82.964 14.598 -100.952 1.00 81.56 103 ARG A N 1
ATOM 822 C CA . ARG A 1 103 ? 82.025 15.461 -100.206 1.00 81.56 103 ARG A CA 1
ATOM 823 C C . ARG A 1 103 ? 80.628 14.851 -100.069 1.00 81.56 103 ARG A C 1
ATOM 825 O O . ARG A 1 103 ? 80.038 14.888 -98.998 1.00 81.56 103 ARG A O 1
ATOM 832 N N . LEU A 1 104 ? 80.090 14.245 -101.129 1.00 81.94 104 LEU A N 1
ATOM 833 C CA . LEU A 1 104 ? 78.797 13.550 -101.073 1.00 81.94 104 LEU A CA 1
ATOM 834 C C . LEU A 1 104 ? 78.844 12.267 -100.228 1.00 81.94 104 LEU A C 1
ATOM 836 O O . LEU A 1 104 ? 77.822 11.861 -99.680 1.00 81.94 104 LEU A O 1
ATOM 840 N N . SER A 1 105 ? 79.995 11.596 -100.138 1.00 81.38 105 SER A N 1
ATOM 841 C CA . SER A 1 105 ? 80.201 10.451 -99.243 1.00 81.38 105 SER A CA 1
ATOM 842 C C . SER A 1 105 ? 80.217 10.888 -97.779 1.00 81.38 105 SER A C 1
ATOM 844 O O . SER A 1 105 ? 79.540 10.274 -96.963 1.00 81.38 105 SER A O 1
ATOM 846 N N . GLU A 1 106 ? 80.925 11.971 -97.460 1.00 84.50 106 GLU A N 1
ATOM 847 C CA . GLU A 1 106 ? 80.988 12.560 -96.116 1.00 84.50 106 GLU A CA 1
ATOM 848 C C . GLU A 1 106 ? 79.616 13.064 -95.659 1.00 84.50 106 GLU A C 1
ATOM 850 O O . GLU A 1 106 ? 79.186 12.759 -94.551 1.00 84.50 106 GLU A O 1
ATOM 855 N N . ILE A 1 107 ? 78.879 13.757 -96.536 1.00 83.94 107 ILE A N 1
ATOM 856 C CA . ILE A 1 107 ? 77.506 14.197 -96.250 1.00 83.94 107 ILE A CA 1
ATOM 857 C C . ILE A 1 107 ? 76.594 12.990 -96.003 1.00 83.94 107 ILE A C 1
ATOM 859 O O . ILE A 1 107 ? 75.835 12.994 -95.039 1.00 83.94 107 ILE A O 1
ATOM 863 N N . ARG A 1 108 ? 76.670 11.938 -96.831 1.00 85.25 108 ARG A N 1
ATOM 864 C CA . ARG A 1 108 ? 75.873 10.717 -96.620 1.00 85.25 108 ARG A CA 1
ATOM 865 C C . ARG A 1 108 ? 76.219 10.018 -95.310 1.00 85.25 108 ARG A C 1
ATOM 867 O O . ARG A 1 108 ? 75.303 9.616 -94.605 1.00 85.25 108 ARG A O 1
ATOM 874 N N . ALA A 1 109 ? 77.502 9.914 -94.970 1.00 83.75 109 ALA A N 1
ATOM 875 C CA . ALA A 1 109 ? 77.945 9.343 -93.702 1.00 83.75 109 ALA A CA 1
ATOM 876 C C . ALA A 1 109 ? 77.449 10.172 -92.503 1.00 83.75 109 ALA A C 1
ATOM 878 O O . ALA A 1 109 ? 76.929 9.601 -91.552 1.00 83.75 109 ALA A O 1
ATOM 879 N N . GLY A 1 110 ? 77.519 11.507 -92.575 1.00 87.81 110 GLY A N 1
ATOM 880 C CA . GLY A 1 110 ? 77.002 12.392 -91.526 1.00 87.81 110 GLY A CA 1
ATOM 881 C C . GLY A 1 110 ? 75.477 12.341 -91.374 1.00 87.81 110 GLY A C 1
ATOM 882 O O . GLY A 1 110 ? 74.962 12.367 -90.258 1.00 87.81 110 GLY A O 1
ATOM 883 N N . VAL A 1 111 ? 74.736 12.219 -92.481 1.00 88.00 111 VAL A N 1
ATOM 884 C CA . VAL A 1 111 ? 73.277 12.012 -92.450 1.00 88.00 111 VAL A CA 1
ATOM 885 C C . VAL A 1 111 ? 72.929 10.653 -91.837 1.00 88.00 111 VAL A C 1
ATOM 887 O O . VAL A 1 111 ? 71.989 10.565 -91.050 1.00 88.00 111 VAL A O 1
ATOM 890 N N . GLU A 1 112 ? 73.689 9.607 -92.159 1.00 88.06 112 GLU A N 1
ATOM 891 C CA . GLU A 1 112 ? 73.489 8.257 -91.630 1.00 88.06 112 GLU A CA 1
ATOM 892 C C . GLU A 1 112 ? 73.803 8.163 -90.127 1.00 88.06 112 GLU A C 1
ATOM 894 O O . GLU A 1 112 ? 73.004 7.610 -89.374 1.00 88.06 112 GLU A O 1
ATOM 899 N N . ASP A 1 113 ? 74.888 8.785 -89.663 1.00 90.25 113 ASP A N 1
ATOM 900 C CA . ASP A 1 113 ? 75.233 8.896 -88.237 1.00 90.25 113 ASP A CA 1
ATOM 901 C C . ASP A 1 113 ? 74.150 9.658 -87.449 1.00 90.25 113 ASP A C 1
ATOM 903 O O . ASP A 1 113 ? 73.659 9.207 -86.405 1.00 90.25 113 ASP A O 1
ATOM 907 N N . ARG A 1 114 ? 73.659 10.773 -88.011 1.00 90.44 114 ARG A N 1
ATOM 908 C CA . ARG A 1 114 ? 72.549 11.532 -87.420 1.00 90.44 114 ARG A CA 1
ATOM 909 C C . ARG A 1 114 ? 71.255 10.719 -87.380 1.00 90.44 114 ARG A C 1
ATOM 911 O O . ARG A 1 114 ? 70.519 10.806 -86.397 1.00 90.44 114 ARG A O 1
ATOM 918 N N . ARG A 1 115 ? 70.974 9.923 -88.417 1.00 91.19 115 ARG A N 1
ATOM 919 C CA . ARG A 1 115 ? 69.812 9.023 -88.481 1.00 91.19 115 ARG A CA 1
ATOM 920 C C . ARG A 1 115 ? 69.888 7.939 -87.407 1.00 91.19 115 ARG A C 1
ATOM 922 O O . ARG A 1 115 ? 68.881 7.680 -86.754 1.00 91.19 115 ARG A O 1
ATOM 929 N N . GLN A 1 116 ? 71.055 7.327 -87.209 1.00 91.81 116 GLN A N 1
ATOM 930 C CA . GLN A 1 116 ? 71.263 6.307 -86.177 1.00 91.81 116 GLN A CA 1
ATOM 931 C C . GLN A 1 116 ? 71.108 6.892 -84.771 1.00 91.81 116 GLN A C 1
ATOM 933 O O . GLN A 1 116 ? 70.369 6.324 -83.969 1.00 91.81 116 GLN A O 1
ATOM 938 N N . THR A 1 117 ? 71.692 8.068 -84.518 1.00 92.69 117 THR A N 1
ATOM 939 C CA . THR A 1 117 ? 71.545 8.792 -83.243 1.00 92.69 117 THR A CA 1
ATOM 940 C C . THR A 1 117 ? 70.077 9.122 -82.948 1.00 92.69 117 THR A C 1
ATOM 942 O O . THR A 1 117 ? 69.559 8.810 -81.877 1.00 92.69 117 THR A O 1
ATOM 945 N N . LEU A 1 118 ? 69.351 9.671 -83.929 1.00 92.00 118 LEU A N 1
ATOM 946 C CA . LEU A 1 118 ? 67.921 9.961 -83.778 1.00 92.00 118 LEU A CA 1
ATOM 947 C C . LEU A 1 118 ? 67.084 8.694 -83.560 1.00 92.00 118 LEU A C 1
ATOM 949 O O . LEU A 1 118 ? 66.113 8.723 -82.809 1.00 92.00 118 LEU A O 1
ATOM 953 N N . HIS A 1 119 ? 67.451 7.573 -84.184 1.00 92.62 119 HIS A N 1
ATOM 954 C CA . HIS A 1 119 ? 66.768 6.298 -83.979 1.00 92.62 119 HIS A CA 1
ATOM 955 C C . HIS A 1 119 ? 67.013 5.734 -82.570 1.00 92.62 119 HIS A C 1
ATOM 957 O O . HIS A 1 119 ? 66.097 5.172 -81.964 1.00 92.62 119 HIS A O 1
ATOM 963 N N . THR A 1 120 ? 68.226 5.865 -82.024 1.00 92.38 120 THR A N 1
ATOM 964 C CA . THR A 1 120 ? 68.505 5.477 -80.632 1.00 92.38 120 THR A CA 1
ATOM 965 C C . THR A 1 120 ? 67.768 6.373 -79.644 1.00 92.38 120 THR A C 1
ATOM 967 O O . THR A 1 120 ? 67.164 5.858 -78.703 1.00 92.38 120 THR A O 1
ATOM 970 N N . ASP A 1 121 ? 67.729 7.682 -79.893 1.00 93.38 121 ASP A N 1
ATOM 971 C CA . ASP A 1 121 ? 67.001 8.639 -79.056 1.00 93.38 121 ASP A CA 1
ATOM 972 C C . ASP A 1 121 ? 65.492 8.375 -79.084 1.00 93.38 121 ASP A C 1
ATOM 974 O O . ASP A 1 121 ? 64.853 8.355 -78.033 1.00 93.38 121 ASP A O 1
ATOM 978 N N . LEU A 1 122 ? 64.923 8.082 -80.260 1.00 92.31 122 LEU A N 1
ATOM 979 C CA . LEU A 1 122 ? 63.514 7.711 -80.394 1.00 92.31 122 LEU A CA 1
ATOM 980 C C . LEU A 1 122 ? 63.192 6.453 -79.580 1.00 92.31 122 LEU A C 1
ATOM 982 O O . LEU A 1 122 ? 62.244 6.462 -78.800 1.00 92.31 122 LEU A O 1
ATOM 986 N N . ARG A 1 123 ? 64.019 5.407 -79.685 1.00 93.44 123 ARG A N 1
ATOM 987 C CA . ARG A 1 123 ? 63.834 4.163 -78.922 1.00 93.44 123 ARG A CA 1
ATOM 988 C C . ARG A 1 123 ? 63.947 4.389 -77.411 1.00 93.44 123 ARG A C 1
ATOM 990 O O . ARG A 1 123 ? 63.196 3.797 -76.636 1.00 93.44 123 ARG A O 1
ATOM 997 N N . ASN A 1 124 ? 64.862 5.256 -76.978 1.00 92.88 124 ASN A N 1
ATOM 998 C CA . ASN A 1 124 ? 65.000 5.636 -75.572 1.00 92.88 124 ASN A CA 1
ATOM 999 C C . ASN A 1 124 ? 63.760 6.395 -75.073 1.00 92.88 124 ASN A C 1
ATOM 1001 O O . ASN A 1 124 ? 63.238 6.080 -74.001 1.00 92.88 124 ASN A O 1
ATOM 1005 N N . CYS A 1 125 ? 63.243 7.335 -75.867 1.00 92.75 125 CYS A N 1
ATOM 1006 C CA . CYS A 1 125 ? 61.998 8.045 -75.583 1.00 92.75 125 CYS A CA 1
ATOM 1007 C C . CYS A 1 125 ? 60.794 7.093 -75.522 1.00 92.75 125 CYS A C 1
ATOM 1009 O O . CYS A 1 125 ? 59.982 7.199 -74.607 1.00 92.75 125 CYS A O 1
ATOM 1011 N N . GLU A 1 126 ? 60.688 6.130 -76.438 1.00 92.50 126 GLU A N 1
ATOM 1012 C CA . GLU A 1 126 ? 59.621 5.121 -76.440 1.00 92.50 126 GLU A CA 1
ATOM 1013 C C . GLU A 1 126 ? 59.644 4.257 -75.175 1.00 92.50 126 GLU A C 1
ATOM 1015 O O . GLU A 1 126 ? 58.604 4.069 -74.538 1.00 92.50 126 GLU A O 1
ATOM 1020 N N . ASN A 1 127 ? 60.828 3.791 -74.766 1.00 92.94 127 ASN A N 1
ATOM 1021 C CA . ASN A 1 127 ? 61.003 3.024 -73.533 1.00 92.94 127 ASN A CA 1
ATOM 1022 C C . ASN A 1 127 ? 60.643 3.850 -72.288 1.00 92.94 127 ASN A C 1
ATOM 1024 O O . ASN A 1 127 ? 59.963 3.349 -71.389 1.00 92.94 127 ASN A O 1
ATOM 1028 N N . LEU A 1 128 ? 61.051 5.124 -72.238 1.00 95.31 128 LEU A N 1
ATOM 1029 C CA . LEU A 1 128 ? 60.703 6.030 -71.142 1.00 95.31 128 LEU A CA 1
ATOM 1030 C C . LEU A 1 128 ? 59.189 6.256 -71.071 1.00 95.31 128 LEU A C 1
ATOM 1032 O O . LEU A 1 128 ? 58.596 6.158 -70.000 1.00 95.31 128 LEU A O 1
ATOM 1036 N N . VAL A 1 129 ? 58.546 6.498 -72.213 1.00 93.25 129 VAL A N 1
ATOM 1037 C CA . VAL A 1 129 ? 57.093 6.672 -72.298 1.00 93.25 129 VAL A CA 1
ATOM 1038 C C . VAL A 1 129 ? 56.358 5.396 -71.876 1.00 93.25 129 VAL A C 1
ATOM 1040 O O . VAL A 1 129 ? 55.350 5.483 -71.174 1.00 93.25 129 VAL A O 1
ATOM 1043 N N . ALA A 1 130 ? 56.844 4.211 -72.254 1.00 91.19 130 ALA A N 1
ATOM 1044 C CA . ALA A 1 130 ? 56.271 2.941 -71.810 1.00 91.19 130 ALA A CA 1
ATOM 1045 C C . ALA A 1 130 ? 56.374 2.772 -70.284 1.00 91.19 130 ALA A C 1
ATOM 1047 O O . ALA A 1 130 ? 55.360 2.507 -69.637 1.00 91.19 130 ALA A O 1
ATOM 1048 N N . SER A 1 131 ? 57.553 3.035 -69.709 1.00 94.31 131 SER A N 1
ATOM 1049 C CA . SER A 1 131 ? 57.788 2.994 -68.260 1.00 94.31 131 SER A CA 1
ATOM 1050 C C . SER A 1 131 ? 56.882 3.971 -67.499 1.00 94.31 131 SER A C 1
ATOM 1052 O O . SER A 1 131 ? 56.200 3.583 -66.549 1.00 94.31 131 SER A O 1
ATOM 1054 N N . LEU A 1 132 ? 56.775 5.219 -67.969 1.00 93.56 132 LEU A N 1
ATOM 1055 C CA . LEU A 1 132 ? 55.894 6.226 -67.371 1.00 93.56 132 LEU A CA 1
ATOM 1056 C C . LEU A 1 132 ? 54.414 5.827 -67.457 1.00 93.56 132 LEU A C 1
ATOM 1058 O O . LEU A 1 132 ? 53.660 6.057 -66.511 1.00 93.56 132 LEU A O 1
ATOM 1062 N N . ARG A 1 133 ? 53.975 5.189 -68.552 1.00 93.25 133 ARG A N 1
ATOM 1063 C CA . ARG A 1 133 ? 52.604 4.657 -68.658 1.00 93.25 133 ARG A CA 1
ATOM 1064 C C . ARG A 1 133 ? 52.352 3.529 -67.662 1.00 93.25 133 ARG A C 1
ATOM 1066 O O . ARG A 1 133 ? 51.270 3.492 -67.081 1.00 93.25 133 ARG A O 1
ATOM 1073 N N . ASP A 1 134 ? 53.306 2.623 -67.459 1.00 93.50 134 ASP A N 1
ATOM 1074 C CA . ASP A 1 134 ? 53.176 1.549 -66.466 1.00 93.50 134 ASP A CA 1
ATOM 1075 C C . ASP A 1 134 ? 53.150 2.090 -65.035 1.00 93.50 134 ASP A C 1
ATOM 1077 O O . ASP A 1 134 ? 52.299 1.682 -64.240 1.00 93.50 134 ASP A O 1
ATOM 1081 N N . GLN A 1 135 ? 53.992 3.079 -64.727 1.00 93.75 135 GLN A N 1
ATOM 1082 C CA . GLN A 1 135 ? 53.945 3.797 -63.452 1.00 93.75 135 GLN A CA 1
ATOM 1083 C C . GLN A 1 135 ? 52.608 4.523 -63.252 1.00 93.75 135 GLN A C 1
ATOM 1085 O O . GLN A 1 135 ? 52.012 4.442 -62.177 1.00 93.75 135 GLN A O 1
ATOM 1090 N N . LEU A 1 136 ? 52.076 5.185 -64.283 1.00 92.06 136 LEU A N 1
ATOM 1091 C CA . LEU A 1 136 ? 50.767 5.837 -64.207 1.00 92.06 136 LEU A CA 1
ATOM 1092 C C . LEU A 1 136 ? 49.637 4.814 -64.004 1.00 92.06 136 LEU A C 1
ATOM 1094 O O . LEU A 1 136 ? 48.718 5.048 -63.220 1.00 92.06 136 LEU A O 1
ATOM 1098 N N . ARG A 1 137 ? 49.703 3.651 -64.664 1.00 91.94 137 ARG A N 1
ATOM 1099 C CA . ARG A 1 137 ? 48.729 2.565 -64.475 1.00 91.94 137 ARG A CA 1
ATOM 1100 C C . ARG A 1 137 ? 48.755 2.011 -63.051 1.00 91.94 137 ARG A C 1
ATOM 1102 O O . ARG A 1 137 ? 47.686 1.850 -62.458 1.00 91.94 137 ARG A O 1
ATOM 1109 N N . SER A 1 138 ? 49.937 1.737 -62.497 1.00 91.56 138 SER A N 1
ATOM 1110 C CA . SER A 1 138 ? 50.084 1.152 -61.156 1.00 91.56 138 SER A CA 1
ATOM 1111 C C . SER A 1 138 ? 49.680 2.130 -60.046 1.00 91.56 138 SER A C 1
ATOM 1113 O O . SER A 1 138 ? 48.947 1.759 -59.121 1.00 91.56 138 SER A O 1
ATOM 1115 N N . THR A 1 139 ? 50.063 3.402 -60.176 1.00 90.19 139 THR A N 1
ATOM 1116 C CA . THR A 1 139 ? 49.652 4.475 -59.258 1.00 90.19 139 THR A CA 1
ATOM 1117 C C . THR A 1 139 ? 48.148 4.722 -59.340 1.00 90.19 139 THR A C 1
ATOM 1119 O O . THR A 1 139 ? 47.473 4.720 -58.313 1.00 90.19 139 THR A O 1
ATOM 1122 N N . SER A 1 140 ? 47.578 4.812 -60.546 1.00 89.50 140 SER A N 1
ATOM 1123 C CA . SER A 1 140 ? 46.132 4.964 -60.751 1.00 89.50 140 SER A CA 1
ATOM 1124 C C . SER A 1 140 ? 45.331 3.783 -60.183 1.00 89.50 140 SER A C 1
ATOM 1126 O O . SER A 1 140 ? 44.282 3.985 -59.570 1.00 89.50 140 SER A O 1
ATOM 1128 N N . ALA A 1 141 ? 45.824 2.546 -60.320 1.00 87.69 141 ALA A N 1
ATOM 1129 C CA . ALA A 1 141 ? 45.199 1.368 -59.715 1.00 87.69 141 ALA A CA 1
ATOM 1130 C C . ALA A 1 141 ? 45.247 1.402 -58.178 1.00 87.69 141 ALA A C 1
ATOM 1132 O O . ALA A 1 141 ? 44.260 1.060 -57.527 1.00 87.69 141 ALA A O 1
ATOM 1133 N N . THR A 1 142 ? 46.362 1.858 -57.602 1.00 89.25 142 THR A N 1
ATOM 1134 C CA . THR A 1 142 ? 46.511 2.021 -56.148 1.00 89.25 142 THR A CA 1
ATOM 1135 C C . THR A 1 142 ? 45.558 3.082 -55.605 1.00 89.25 142 THR A C 1
ATOM 1137 O O . THR A 1 142 ? 44.841 2.814 -54.644 1.00 89.25 142 THR A O 1
ATOM 1140 N N . VAL A 1 143 ? 45.472 4.243 -56.261 1.00 87.56 143 VAL A N 1
ATOM 1141 C CA . VAL A 1 143 ? 44.536 5.313 -55.883 1.00 87.56 143 VAL A CA 1
ATOM 1142 C C . VAL A 1 143 ? 43.089 4.827 -55.977 1.00 87.56 143 VAL A C 1
ATOM 1144 O O . VAL A 1 143 ? 42.321 5.043 -55.045 1.00 87.56 143 VAL A O 1
ATOM 1147 N N . ARG A 1 144 ? 42.713 4.110 -57.047 1.00 87.88 144 ARG A N 1
ATOM 1148 C CA . ARG A 1 144 ? 41.367 3.522 -57.167 1.00 87.88 144 ARG A CA 1
ATOM 1149 C C . ARG A 1 144 ? 41.040 2.587 -56.003 1.00 87.88 144 ARG A C 1
ATOM 1151 O O . ARG A 1 144 ? 39.978 2.733 -55.408 1.00 87.88 144 ARG A O 1
ATOM 1158 N N . ARG A 1 145 ? 41.956 1.677 -55.645 1.00 86.81 145 ARG A N 1
ATOM 1159 C CA . ARG A 1 145 ? 41.768 0.759 -54.508 1.00 86.81 145 ARG A CA 1
ATOM 1160 C C . ARG A 1 145 ? 41.549 1.526 -53.201 1.00 86.81 145 ARG A C 1
ATOM 1162 O O . ARG A 1 145 ? 40.578 1.266 -52.502 1.00 86.81 145 ARG A O 1
ATOM 1169 N N . GLN A 1 146 ? 42.388 2.525 -52.927 1.00 84.88 146 GLN A N 1
ATOM 1170 C CA . GLN A 1 146 ? 42.270 3.360 -51.727 1.00 84.88 146 GLN A CA 1
ATOM 1171 C C . GLN A 1 146 ? 40.958 4.157 -51.680 1.00 84.88 146 GLN A C 1
ATOM 1173 O O . GLN A 1 146 ? 40.392 4.351 -50.605 1.00 84.88 146 GLN A O 1
ATOM 1178 N N . VAL A 1 147 ? 40.460 4.632 -52.826 1.00 84.38 147 VAL A N 1
ATOM 1179 C CA . VAL A 1 147 ? 39.164 5.324 -52.909 1.00 84.38 147 VAL A CA 1
ATOM 1180 C C . VAL A 1 147 ? 38.013 4.364 -52.598 1.00 84.38 147 VAL A C 1
ATOM 1182 O O . VAL A 1 147 ? 37.132 4.731 -51.822 1.00 84.38 147 VAL A O 1
ATOM 1185 N N . CYS A 1 148 ? 38.038 3.138 -53.130 1.00 79.31 148 CYS A N 1
ATOM 1186 C CA . CYS A 1 148 ? 37.038 2.110 -52.821 1.00 79.31 148 CYS A CA 1
ATOM 1187 C C . CYS A 1 148 ? 37.039 1.737 -51.330 1.00 79.31 148 CYS A C 1
ATOM 1189 O O . CYS A 1 148 ? 35.989 1.789 -50.696 1.00 79.31 148 CYS A O 1
ATOM 1191 N N . GLU A 1 149 ? 38.210 1.476 -50.742 1.00 85.50 149 GLU A N 1
ATOM 1192 C CA . GLU A 1 149 ? 38.341 1.178 -49.306 1.00 85.50 149 GLU A CA 1
ATOM 1193 C C . GLU A 1 149 ? 37.833 2.338 -48.432 1.00 85.50 149 GLU A C 1
ATOM 1195 O O . GLU A 1 149 ? 37.130 2.131 -47.439 1.00 85.50 149 GLU A O 1
ATOM 1200 N N . LYS A 1 150 ? 38.133 3.593 -48.805 1.00 80.56 150 LYS A N 1
ATOM 1201 C CA . LYS A 1 150 ? 37.599 4.770 -48.103 1.00 80.56 150 LYS A CA 1
ATOM 1202 C C . LYS A 1 150 ? 36.079 4.876 -48.217 1.00 80.56 150 LYS A C 1
ATOM 1204 O O . LYS A 1 150 ? 35.449 5.249 -47.227 1.00 80.56 150 LYS A O 1
ATOM 1209 N N . ALA A 1 151 ? 35.503 4.564 -49.378 1.00 82.50 151 ALA A N 1
ATOM 1210 C CA . ALA A 1 151 ? 34.059 4.589 -49.595 1.00 82.50 151 ALA A CA 1
ATOM 1211 C C . ALA A 1 151 ? 33.339 3.510 -48.768 1.00 82.50 151 ALA A C 1
ATOM 1213 O O . ALA A 1 151 ? 32.364 3.819 -48.085 1.00 82.50 151 ALA A O 1
ATOM 1214 N N . GLU A 1 152 ? 33.856 2.279 -48.743 1.00 83.81 152 GLU A N 1
ATOM 1215 C CA . GLU A 1 152 ? 33.323 1.197 -47.903 1.00 83.81 152 GLU A CA 1
ATOM 1216 C C . GLU A 1 152 ? 33.370 1.570 -46.421 1.00 83.81 152 GLU A C 1
ATOM 1218 O O . GLU A 1 152 ? 32.370 1.474 -45.706 1.00 83.81 152 GLU A O 1
ATOM 1223 N N . LEU A 1 153 ? 34.507 2.091 -45.956 1.00 83.62 153 LEU A N 1
ATOM 1224 C CA . LEU A 1 153 ? 34.616 2.536 -44.575 1.00 83.62 153 LEU A CA 1
ATOM 1225 C C . LEU A 1 153 ? 33.671 3.707 -44.262 1.00 83.62 153 LEU A C 1
ATOM 1227 O O . LEU A 1 153 ? 33.164 3.776 -43.144 1.00 83.62 153 LEU A O 1
ATOM 1231 N N . ALA A 1 154 ? 33.417 4.622 -45.202 1.00 81.38 154 ALA A N 1
ATOM 1232 C CA . ALA A 1 154 ? 32.453 5.706 -45.002 1.00 81.38 154 ALA A CA 1
ATOM 1233 C C . ALA A 1 154 ? 31.037 5.158 -44.750 1.00 81.38 154 ALA A C 1
ATOM 1235 O O . ALA A 1 154 ? 30.401 5.564 -43.777 1.00 81.38 154 ALA A O 1
ATOM 1236 N N . LEU A 1 155 ? 30.605 4.156 -45.525 1.00 87.25 155 LEU A N 1
ATOM 1237 C CA . LEU A 1 155 ? 29.328 3.469 -45.307 1.00 87.25 155 LEU A CA 1
ATOM 1238 C C . LEU A 1 155 ? 29.268 2.798 -43.928 1.00 87.25 155 LEU A C 1
ATOM 1240 O O . LEU A 1 155 ? 28.269 2.931 -43.221 1.00 87.25 155 LEU A O 1
ATOM 1244 N N . THR A 1 156 ? 30.348 2.134 -43.497 1.00 84.88 156 THR A N 1
ATOM 1245 C CA . THR A 1 156 ? 30.382 1.518 -42.155 1.00 84.88 156 THR A CA 1
ATOM 1246 C C . THR A 1 156 ? 30.295 2.550 -41.031 1.00 84.88 156 THR A C 1
ATOM 1248 O O . THR A 1 156 ? 29.639 2.307 -40.021 1.00 84.88 156 THR A O 1
ATOM 1251 N N . VAL A 1 157 ? 30.924 3.719 -41.194 1.00 82.19 157 VAL A N 1
ATOM 1252 C CA . VAL A 1 157 ? 30.859 4.804 -40.207 1.00 82.19 157 VAL A CA 1
ATOM 1253 C C . VAL A 1 157 ? 29.445 5.365 -40.120 1.00 82.19 157 VAL A C 1
ATOM 1255 O O . VAL A 1 157 ? 28.963 5.612 -39.016 1.00 82.19 157 VAL A O 1
ATOM 1258 N N . ASP A 1 158 ? 28.766 5.547 -41.249 1.00 85.56 158 ASP A N 1
ATOM 1259 C CA . ASP A 1 158 ? 27.396 6.051 -41.246 1.00 85.56 158 ASP A CA 1
ATOM 1260 C C . ASP A 1 158 ? 26.410 5.037 -40.654 1.00 85.56 158 ASP A C 1
ATOM 1262 O O . ASP A 1 158 ? 25.562 5.439 -39.854 1.00 85.56 158 ASP A O 1
ATOM 1266 N N . ALA A 1 159 ? 26.599 3.738 -40.911 1.00 82.69 159 ALA A N 1
ATOM 1267 C CA . ALA A 1 159 ? 25.849 2.666 -40.253 1.00 82.69 159 ALA A CA 1
ATOM 1268 C C . ALA A 1 159 ? 26.061 2.650 -38.723 1.00 82.69 159 ALA A C 1
ATOM 1270 O O . ALA A 1 159 ? 25.110 2.541 -37.947 1.00 82.69 159 ALA A O 1
ATOM 1271 N N . LEU A 1 160 ? 27.301 2.833 -38.256 1.00 82.81 160 LEU A N 1
ATOM 1272 C CA . LEU A 1 160 ? 27.589 2.933 -36.819 1.00 82.81 160 LEU A CA 1
ATOM 1273 C C . LEU A 1 160 ? 26.980 4.194 -36.192 1.00 82.81 160 LEU A C 1
ATOM 1275 O O . LEU A 1 160 ? 26.491 4.145 -35.065 1.00 82.81 160 LEU A O 1
ATOM 1279 N N . LYS A 1 161 ? 26.964 5.327 -36.906 1.00 83.56 161 LYS A N 1
ATOM 1280 C CA . LYS A 1 161 ? 26.295 6.549 -36.433 1.00 83.56 161 LYS A CA 1
ATOM 1281 C C . LYS A 1 161 ? 24.783 6.370 -36.335 1.00 83.56 161 LYS A C 1
ATOM 1283 O O . LYS A 1 161 ? 24.188 6.903 -35.402 1.00 83.56 161 LYS A O 1
ATOM 1288 N N . THR A 1 162 ? 24.151 5.674 -37.284 1.00 85.94 162 THR A N 1
ATOM 1289 C CA . THR A 1 162 ? 22.715 5.368 -37.196 1.00 85.94 162 THR A CA 1
ATOM 1290 C C . THR A 1 162 ? 22.409 4.479 -36.002 1.00 85.94 162 THR A C 1
ATOM 1292 O O . THR A 1 162 ? 21.486 4.799 -35.259 1.00 85.94 162 THR A O 1
ATOM 1295 N N . GLU A 1 163 ? 23.226 3.454 -35.754 1.00 85.25 163 GLU A N 1
ATOM 1296 C CA . GLU A 1 163 ? 23.038 2.570 -34.602 1.00 85.25 163 GLU A CA 1
ATOM 1297 C C . GLU A 1 163 ? 23.234 3.322 -33.282 1.00 85.25 163 GLU A C 1
ATOM 1299 O O . GLU A 1 163 ? 22.404 3.242 -32.385 1.00 85.25 163 GLU A O 1
ATOM 1304 N N . MET A 1 164 ? 24.268 4.162 -33.194 1.00 77.75 164 MET A N 1
ATOM 1305 C CA . MET A 1 164 ? 24.502 5.002 -32.019 1.00 77.75 164 MET A CA 1
ATOM 1306 C C . MET A 1 164 ? 23.330 5.960 -31.757 1.00 77.75 164 MET A C 1
ATOM 1308 O O . MET A 1 164 ? 22.926 6.124 -30.611 1.00 77.75 164 MET A O 1
ATOM 1312 N N . ARG A 1 165 ? 22.750 6.574 -32.799 1.00 88.12 165 ARG A N 1
ATOM 1313 C CA . ARG A 1 165 ? 21.549 7.418 -32.655 1.00 88.12 165 ARG A CA 1
ATOM 1314 C C . ARG A 1 165 ? 20.343 6.626 -32.155 1.00 88.12 165 ARG A C 1
ATOM 1316 O O . ARG A 1 165 ? 19.620 7.135 -31.307 1.00 88.12 165 ARG A O 1
ATOM 1323 N N . ARG A 1 166 ? 20.145 5.401 -32.651 1.00 87.00 166 ARG A N 1
ATOM 1324 C CA . ARG A 1 166 ? 19.086 4.504 -32.176 1.00 87.00 166 ARG A CA 1
ATOM 1325 C C . ARG A 1 166 ? 19.275 4.165 -30.699 1.00 87.00 166 ARG A C 1
ATOM 1327 O O . ARG A 1 166 ? 18.350 4.359 -29.925 1.00 87.00 166 ARG A O 1
ATOM 1334 N N . MET A 1 167 ? 20.484 3.768 -30.302 1.00 74.50 167 MET A N 1
ATOM 1335 C CA . MET A 1 167 ? 20.806 3.486 -28.900 1.00 74.50 167 MET A CA 1
ATOM 1336 C C . MET A 1 167 ? 20.566 4.698 -27.989 1.00 74.50 167 MET A C 1
ATOM 1338 O O . MET A 1 167 ? 20.042 4.535 -26.894 1.00 74.50 167 MET A O 1
ATOM 1342 N N . TYR A 1 168 ? 20.902 5.914 -28.437 1.00 76.25 168 TYR A N 1
ATOM 1343 C CA . TYR A 1 168 ? 20.605 7.137 -27.682 1.00 76.25 168 TYR A CA 1
ATOM 1344 C C . TYR A 1 168 ? 19.105 7.401 -27.536 1.00 76.25 168 TYR A C 1
ATOM 1346 O O . TYR A 1 168 ? 18.668 7.805 -26.462 1.00 76.25 168 TYR A O 1
ATOM 1354 N N . ALA A 1 169 ? 18.322 7.179 -28.593 1.00 85.62 169 ALA A N 1
ATOM 1355 C CA . ALA A 1 169 ? 16.871 7.318 -28.530 1.00 85.62 169 ALA A CA 1
ATOM 1356 C C . ALA A 1 169 ? 16.251 6.281 -27.578 1.00 85.62 169 ALA A C 1
ATOM 1358 O O . ALA A 1 169 ? 15.409 6.637 -26.757 1.00 85.62 169 ALA A O 1
ATOM 1359 N N . ASP A 1 170 ? 16.723 5.032 -27.630 1.00 81.50 170 ASP A N 1
ATOM 1360 C CA . ASP A 1 170 ? 16.292 3.969 -26.718 1.00 81.50 170 ASP A CA 1
ATOM 1361 C C . ASP A 1 170 ? 16.659 4.308 -25.258 1.00 81.50 170 ASP A C 1
ATOM 1363 O O . ASP A 1 170 ? 15.824 4.151 -24.368 1.00 81.50 170 ASP A O 1
ATOM 1367 N N . GLN A 1 171 ? 17.858 4.853 -25.003 1.00 81.56 171 GLN A N 1
ATOM 1368 C CA . GLN A 1 171 ? 18.267 5.326 -23.672 1.00 81.56 171 GLN A CA 1
ATOM 1369 C C . GLN A 1 171 ? 17.357 6.454 -23.162 1.00 81.56 171 GLN A C 1
ATOM 1371 O O . GLN A 1 171 ? 16.951 6.441 -22.003 1.00 81.56 171 GLN A O 1
ATOM 1376 N N . GLN A 1 172 ? 17.009 7.425 -24.011 1.00 86.50 172 GLN A N 1
ATOM 1377 C CA . GLN A 1 172 ? 16.095 8.509 -23.634 1.00 86.50 172 GLN A CA 1
ATOM 1378 C C . GLN A 1 172 ? 14.690 7.989 -23.323 1.00 86.50 172 GLN A C 1
ATOM 1380 O O . GLN A 1 172 ? 14.094 8.403 -22.333 1.00 86.50 172 GLN A O 1
ATOM 1385 N N . ALA A 1 173 ? 14.173 7.054 -24.124 1.00 84.88 173 ALA A N 1
ATOM 1386 C CA . ALA A 1 173 ? 12.881 6.425 -23.863 1.00 84.88 173 ALA A CA 1
ATOM 1387 C C . ALA A 1 173 ? 12.880 5.659 -22.529 1.00 84.88 173 ALA A C 1
ATOM 1389 O O . ALA A 1 173 ? 11.926 5.765 -21.761 1.00 84.88 173 ALA A O 1
ATOM 1390 N N . GLN A 1 174 ? 13.965 4.940 -22.220 1.00 82.12 174 GLN A N 1
ATOM 1391 C CA . GLN A 1 174 ? 14.128 4.283 -20.922 1.00 82.12 174 GLN A CA 1
ATOM 1392 C C . GLN A 1 174 ? 14.214 5.282 -19.767 1.00 82.12 174 GLN A C 1
ATOM 1394 O O . GLN A 1 174 ? 13.597 5.047 -18.732 1.00 82.12 174 GLN A O 1
ATOM 1399 N N . GLN A 1 175 ? 14.925 6.399 -19.939 1.00 76.19 175 GLN A N 1
ATOM 1400 C CA . GLN A 1 175 ? 14.999 7.440 -18.916 1.00 76.19 175 GLN A CA 1
ATOM 1401 C C . GLN A 1 175 ? 13.620 8.043 -18.632 1.00 76.19 175 GLN A C 1
ATOM 1403 O O . GLN A 1 175 ? 13.243 8.170 -17.474 1.00 76.19 175 GLN A O 1
ATOM 1408 N N . HIS A 1 176 ? 12.832 8.325 -19.671 1.00 88.88 176 HIS A N 1
ATOM 1409 C CA . HIS A 1 176 ? 11.460 8.802 -19.501 1.00 88.88 176 HIS A CA 1
ATOM 1410 C C . HIS A 1 176 ? 10.573 7.807 -18.743 1.00 88.88 176 HIS A C 1
ATOM 1412 O O . HIS A 1 176 ? 9.756 8.224 -17.923 1.00 88.88 176 HIS A O 1
ATOM 1418 N N . GLU A 1 177 ? 10.731 6.503 -18.981 1.00 83.50 177 GLU A N 1
ATOM 1419 C CA . GLU A 1 177 ? 9.986 5.489 -18.231 1.00 83.50 177 GLU A CA 1
ATOM 1420 C C . GLU A 1 177 ? 10.449 5.406 -16.768 1.00 83.50 177 GLU A C 1
ATOM 1422 O O . GLU A 1 177 ? 9.615 5.284 -15.874 1.00 83.50 177 GLU A O 1
ATOM 1427 N N . ILE A 1 178 ? 11.753 5.543 -16.495 1.00 81.12 178 ILE A N 1
ATOM 1428 C CA . ILE A 1 178 ? 12.279 5.649 -15.124 1.00 81.12 178 ILE A CA 1
ATOM 1429 C C . ILE A 1 178 ? 11.688 6.871 -14.416 1.00 81.12 178 ILE A C 1
ATOM 1431 O O . ILE A 1 178 ? 11.213 6.742 -13.289 1.00 81.12 178 ILE A O 1
ATOM 1435 N N . ASP A 1 179 ? 11.673 8.035 -15.066 1.00 85.69 179 ASP A N 1
ATOM 1436 C CA . ASP A 1 179 ? 11.129 9.269 -14.491 1.00 85.69 179 ASP A CA 1
ATOM 1437 C C . ASP A 1 179 ? 9.629 9.114 -14.187 1.00 85.69 179 ASP A C 1
ATOM 1439 O O . ASP A 1 179 ? 9.161 9.491 -13.112 1.00 85.69 179 ASP A O 1
ATOM 1443 N N . ARG A 1 180 ? 8.877 8.477 -15.096 1.00 92.62 180 ARG A N 1
ATOM 1444 C CA . ARG A 1 180 ? 7.454 8.168 -14.906 1.00 92.62 180 ARG A CA 1
ATOM 1445 C C . ARG A 1 180 ? 7.218 7.223 -13.728 1.00 92.62 180 ARG A C 1
ATOM 1447 O O . ARG A 1 180 ? 6.340 7.483 -12.909 1.00 92.62 180 ARG A O 1
ATOM 1454 N N . LEU A 1 181 ? 7.975 6.128 -13.644 1.00 84.19 181 LEU A N 1
ATOM 1455 C CA . LEU A 1 181 ? 7.865 5.172 -12.539 1.00 84.19 181 LEU A CA 1
ATOM 1456 C C . LEU A 1 181 ? 8.269 5.804 -11.206 1.00 84.19 181 LEU A C 1
ATOM 1458 O O . LEU A 1 181 ? 7.655 5.511 -10.186 1.00 84.19 181 LEU A O 1
ATOM 1462 N N . THR A 1 182 ? 9.264 6.690 -11.218 1.00 84.19 182 THR A N 1
ATOM 1463 C CA . THR A 1 182 ? 9.688 7.438 -10.030 1.00 84.19 182 THR A CA 1
ATOM 1464 C C . THR A 1 182 ? 8.569 8.351 -9.537 1.00 84.19 182 THR A C 1
ATOM 1466 O O . THR A 1 182 ? 8.276 8.334 -8.349 1.00 84.19 182 THR A O 1
ATOM 1469 N N . ALA A 1 183 ? 7.889 9.075 -10.434 1.00 87.31 183 ALA A N 1
ATOM 1470 C CA . ALA A 1 183 ? 6.753 9.922 -10.065 1.00 87.31 183 ALA A CA 1
ATOM 1471 C C . ALA A 1 183 ? 5.596 9.117 -9.445 1.00 87.31 183 ALA A C 1
ATOM 1473 O O . ALA A 1 183 ? 5.102 9.486 -8.384 1.00 87.31 183 ALA A O 1
ATOM 1474 N N . LEU A 1 184 ? 5.227 7.980 -10.052 1.00 85.50 184 LEU A N 1
ATOM 1475 C CA . LEU A 1 184 ? 4.209 7.081 -9.492 1.00 85.50 184 LEU A CA 1
ATOM 1476 C C . LEU A 1 184 ? 4.615 6.538 -8.115 1.00 85.50 184 LEU A C 1
ATOM 1478 O O . LEU A 1 184 ? 3.781 6.417 -7.225 1.00 85.50 184 LEU A O 1
ATOM 1482 N N . LEU A 1 185 ? 5.897 6.211 -7.926 1.00 81.81 185 LEU A N 1
ATOM 1483 C CA . LEU A 1 185 ? 6.401 5.751 -6.635 1.00 81.81 185 LEU A CA 1
ATOM 1484 C C . LEU A 1 185 ? 6.298 6.848 -5.569 1.00 81.81 185 LEU A C 1
ATOM 1486 O O . LEU A 1 185 ? 5.937 6.544 -4.437 1.00 81.81 185 LEU A O 1
ATOM 1490 N N . THR A 1 186 ? 6.601 8.100 -5.921 1.00 85.19 186 THR A N 1
ATOM 1491 C CA . THR A 1 186 ? 6.454 9.247 -5.017 1.00 85.19 186 THR A CA 1
ATOM 1492 C C . THR A 1 186 ? 4.996 9.454 -4.611 1.00 85.19 186 THR A C 1
ATOM 1494 O O . THR A 1 186 ? 4.731 9.554 -3.420 1.00 85.19 186 THR A O 1
ATOM 1497 N N . GLU A 1 187 ? 4.052 9.411 -5.556 1.00 86.31 187 GLU A N 1
ATOM 1498 C CA . GLU A 1 187 ? 2.614 9.510 -5.248 1.00 86.31 187 GLU A CA 1
ATOM 1499 C C . GLU A 1 187 ? 2.156 8.394 -4.291 1.00 86.31 187 GLU A C 1
ATOM 1501 O O . GLU A 1 187 ? 1.493 8.666 -3.292 1.00 86.31 187 GLU A O 1
ATOM 1506 N N . CYS A 1 188 ? 2.571 7.145 -4.534 1.00 75.25 188 CYS A N 1
ATOM 1507 C CA . CYS A 1 188 ? 2.257 6.025 -3.642 1.00 75.25 188 CYS A CA 1
ATOM 1508 C C . CYS A 1 188 ? 2.855 6.190 -2.233 1.00 75.25 188 CYS A C 1
ATOM 1510 O O . CYS A 1 188 ? 2.241 5.762 -1.256 1.00 75.25 188 CYS A O 1
ATOM 1512 N N . LEU A 1 189 ? 4.059 6.761 -2.117 1.00 78.19 189 LEU A N 1
ATOM 1513 C CA . LEU A 1 189 ? 4.693 7.031 -0.823 1.00 78.19 189 LEU A CA 1
ATOM 1514 C C . LEU A 1 189 ? 3.955 8.136 -0.062 1.00 78.19 189 LEU A C 1
ATOM 1516 O O . LEU A 1 189 ? 3.692 7.973 1.124 1.00 78.19 189 LEU A O 1
ATOM 1520 N N . ASP A 1 190 ? 3.546 9.204 -0.746 1.00 81.69 190 ASP A N 1
ATOM 1521 C CA . ASP A 1 190 ? 2.764 10.279 -0.132 1.00 81.69 190 ASP A CA 1
ATOM 1522 C C . ASP A 1 190 ? 1.412 9.758 0.392 1.00 81.69 190 ASP A C 1
ATOM 1524 O O . ASP A 1 190 ? 0.987 10.103 1.500 1.00 81.69 190 ASP A O 1
ATOM 1528 N N . GLU A 1 191 ? 0.740 8.887 -0.371 1.00 80.94 191 GLU A N 1
ATOM 1529 C CA . GLU A 1 191 ? -0.482 8.208 0.075 1.00 80.94 191 GLU A CA 1
ATOM 1530 C C . GLU A 1 191 ? -0.228 7.297 1.283 1.00 80.94 191 GLU A C 1
ATOM 1532 O O . GLU A 1 191 ? -1.020 7.297 2.232 1.00 80.94 191 GLU A O 1
ATOM 1537 N N . HIS A 1 192 ? 0.880 6.549 1.281 1.00 78.69 192 HIS A N 1
ATOM 1538 C CA . HIS A 1 192 ? 1.271 5.702 2.405 1.00 78.69 192 HIS A CA 1
ATOM 1539 C C . HIS A 1 192 ? 1.481 6.519 3.685 1.00 78.69 192 HIS A C 1
ATOM 1541 O O . HIS A 1 192 ? 0.895 6.182 4.712 1.00 78.69 192 HIS A O 1
ATOM 1547 N N . ASP A 1 193 ? 2.212 7.632 3.609 1.00 81.06 193 ASP A N 1
ATOM 1548 C CA . ASP A 1 193 ? 2.471 8.518 4.747 1.00 81.06 193 ASP A CA 1
ATOM 1549 C C . ASP A 1 193 ? 1.174 9.114 5.322 1.00 81.06 193 ASP A C 1
ATOM 1551 O O . ASP A 1 193 ? 1.055 9.330 6.532 1.00 81.06 193 ASP A O 1
ATOM 1555 N N . ILE A 1 194 ? 0.186 9.416 4.468 1.00 83.94 194 ILE A N 1
ATOM 1556 C CA . ILE A 1 194 ? -1.139 9.885 4.908 1.00 83.94 194 ILE A CA 1
ATOM 1557 C C . ILE A 1 194 ? -1.884 8.768 5.642 1.00 83.94 194 ILE A C 1
ATOM 1559 O O . ILE A 1 194 ? -2.482 9.016 6.692 1.00 83.94 194 ILE A O 1
ATOM 1563 N N . ILE A 1 195 ? -1.867 7.547 5.102 1.00 73.19 195 ILE A N 1
ATOM 1564 C CA . ILE A 1 195 ? -2.501 6.387 5.737 1.00 73.19 195 ILE A CA 1
ATOM 1565 C C . ILE A 1 195 ? -1.843 6.107 7.089 1.00 73.19 195 ILE A C 1
ATOM 1567 O O . ILE A 1 195 ? -2.560 5.931 8.071 1.00 73.19 195 ILE A O 1
ATOM 1571 N N . GLU A 1 196 ? -0.514 6.116 7.168 1.00 80.81 196 GLU A N 1
ATOM 1572 C CA . GLU A 1 196 ? 0.225 5.854 8.403 1.00 80.81 196 GLU A CA 1
ATOM 1573 C C . GLU A 1 196 ? -0.092 6.891 9.490 1.00 80.81 196 GLU A C 1
ATOM 1575 O O . GLU A 1 196 ? -0.409 6.514 10.618 1.00 80.81 196 GLU A O 1
ATOM 1580 N N . ARG A 1 197 ? -0.129 8.185 9.142 1.00 88.00 197 ARG A N 1
ATOM 1581 C CA . ARG A 1 197 ? -0.555 9.247 10.071 1.00 88.00 197 ARG A CA 1
ATOM 1582 C C . ARG A 1 197 ? -1.987 9.046 10.566 1.00 88.00 197 ARG A C 1
ATOM 1584 O O . ARG A 1 197 ? -2.226 9.060 11.767 1.00 88.00 197 ARG A O 1
ATOM 1591 N N . ASN A 1 198 ? -2.929 8.761 9.666 1.00 82.00 198 ASN A N 1
ATOM 1592 C CA . ASN A 1 198 ? -4.321 8.498 10.051 1.00 82.00 198 ASN A CA 1
ATOM 1593 C C . ASN A 1 198 ? -4.460 7.259 10.955 1.00 82.00 198 ASN A C 1
ATOM 1595 O O . ASN A 1 198 ? -5.353 7.204 11.801 1.00 82.00 198 ASN A O 1
ATOM 1599 N N . MET A 1 199 ? -3.621 6.240 10.752 1.00 73.69 199 MET A N 1
ATOM 1600 C CA . MET A 1 199 ? -3.576 5.048 11.600 1.00 73.69 199 MET A CA 1
ATOM 1601 C C . MET A 1 199 ? -3.053 5.381 12.998 1.00 73.69 199 MET A C 1
ATOM 1603 O O . MET A 1 199 ? -3.661 4.950 13.975 1.00 73.69 199 MET A O 1
ATOM 1607 N N . GLN A 1 200 ? -1.981 6.174 13.092 1.00 85.38 200 GLN A N 1
ATOM 1608 C CA . GLN A 1 200 ? -1.426 6.644 14.365 1.00 85.38 200 GLN A CA 1
ATOM 1609 C C . GLN A 1 200 ? -2.441 7.496 15.137 1.00 85.38 200 GLN A C 1
ATOM 1611 O O . GLN A 1 200 ? -2.705 7.208 16.302 1.00 85.38 200 GLN A O 1
ATOM 1616 N N . ASP A 1 201 ? -3.100 8.450 14.473 1.00 90.31 201 ASP A N 1
ATOM 1617 C CA . ASP A 1 201 ? -4.134 9.292 15.089 1.00 90.31 201 ASP A CA 1
ATOM 1618 C C . ASP A 1 201 ? -5.300 8.449 15.641 1.00 90.31 201 ASP A C 1
ATOM 1620 O O . ASP A 1 201 ? -5.808 8.697 16.737 1.00 90.31 201 ASP A O 1
ATOM 1624 N N . LYS A 1 202 ? -5.722 7.410 14.903 1.00 85.69 202 LYS A N 1
ATOM 1625 C CA . LYS A 1 202 ? -6.749 6.465 15.371 1.00 85.69 202 LYS A CA 1
ATOM 1626 C C . LYS A 1 202 ? -6.275 5.629 16.555 1.00 85.69 202 LYS A C 1
ATOM 1628 O O . LYS A 1 202 ? -7.058 5.390 17.469 1.00 85.69 202 LYS A O 1
ATOM 1633 N N . GLU A 1 203 ? -5.031 5.160 16.537 1.00 82.81 203 GLU A N 1
ATOM 1634 C CA . GLU A 1 203 ? -4.461 4.386 17.639 1.00 82.81 203 GLU A CA 1
ATOM 1635 C C . GLU A 1 203 ? -4.388 5.228 18.920 1.00 82.81 203 GLU A C 1
ATOM 1637 O O . GLU A 1 203 ? -4.758 4.751 19.993 1.00 82.81 203 GLU A O 1
ATOM 1642 N N . GLU A 1 204 ? -3.974 6.491 18.815 1.00 91.75 204 GLU A N 1
ATOM 1643 C CA . GLU A 1 204 ? -3.962 7.433 19.936 1.00 91.75 204 GLU A CA 1
ATOM 1644 C C . GLU A 1 204 ? -5.373 7.733 20.454 1.00 91.75 204 GLU A C 1
ATOM 1646 O O . GLU A 1 204 ? -5.593 7.719 21.667 1.00 91.75 204 GLU A O 1
ATOM 1651 N N . ALA A 1 205 ? -6.349 7.925 19.561 1.00 88.38 205 ALA A N 1
ATOM 1652 C CA . ALA A 1 205 ? -7.745 8.119 19.946 1.00 88.38 205 ALA A CA 1
ATOM 1653 C C . ALA A 1 205 ? -8.315 6.900 20.692 1.00 88.38 205 ALA A C 1
ATOM 1655 O O . ALA A 1 205 ? -8.921 7.055 21.753 1.00 88.38 205 ALA A O 1
ATOM 1656 N N . LEU A 1 206 ? -8.070 5.685 20.187 1.00 86.56 206 LEU A N 1
ATOM 1657 C CA . LEU A 1 206 ? -8.506 4.444 20.836 1.00 86.56 206 LEU A CA 1
ATOM 1658 C C . LEU A 1 206 ? -7.827 4.233 22.194 1.00 86.56 206 LEU A C 1
ATOM 1660 O O . LEU A 1 206 ? -8.483 3.802 23.141 1.00 86.56 206 LEU A O 1
ATOM 1664 N N . LYS A 1 207 ? -6.535 4.566 22.324 1.00 90.31 207 LYS A N 1
ATOM 1665 C CA . LYS A 1 207 ? -5.836 4.545 23.620 1.00 90.31 207 LYS A CA 1
ATOM 1666 C C . LYS A 1 207 ? -6.465 5.524 24.609 1.00 90.31 207 LYS A C 1
ATOM 1668 O O . LYS A 1 207 ? -6.731 5.141 25.742 1.00 90.31 207 LYS A O 1
ATOM 1673 N N . ALA A 1 208 ? -6.772 6.746 24.174 1.00 92.81 208 ALA A N 1
ATOM 1674 C CA . ALA A 1 208 ? -7.424 7.739 25.022 1.00 92.81 208 ALA A CA 1
ATOM 1675 C C . ALA A 1 208 ? -8.829 7.293 25.471 1.00 92.81 208 ALA A C 1
ATOM 1677 O O . ALA A 1 208 ? -9.201 7.489 26.631 1.00 92.81 208 ALA A O 1
ATOM 1678 N N . GLU A 1 209 ? -9.608 6.661 24.586 1.00 92.44 209 GLU A N 1
ATOM 1679 C CA . GLU A 1 209 ? -10.895 6.060 24.952 1.00 92.44 209 GLU A CA 1
ATOM 1680 C C . GLU A 1 209 ? -10.730 4.913 25.954 1.00 92.44 209 GLU A C 1
ATOM 1682 O O . GLU A 1 209 ? -11.477 4.846 26.934 1.00 92.44 209 GLU A O 1
ATOM 1687 N N . LEU A 1 210 ? -9.742 4.037 25.749 1.00 87.56 210 LEU A N 1
ATOM 1688 C CA . LEU A 1 210 ? -9.450 2.928 26.655 1.00 87.56 210 LEU A CA 1
ATOM 1689 C C . LEU A 1 210 ? -9.048 3.427 28.049 1.00 87.56 210 LEU A C 1
ATOM 1691 O O . LEU A 1 210 ? -9.581 2.935 29.044 1.00 87.56 210 LEU A O 1
ATOM 1695 N N . ASP A 1 211 ? -8.185 4.439 28.129 1.00 92.50 211 ASP A N 1
ATOM 1696 C CA . ASP A 1 211 ? -7.800 5.083 29.389 1.00 92.50 211 ASP A CA 1
ATOM 1697 C C . ASP A 1 211 ? -9.018 5.731 30.073 1.00 92.50 211 ASP A C 1
ATOM 1699 O O . ASP A 1 211 ? -9.226 5.598 31.286 1.00 92.50 211 ASP A O 1
ATOM 1703 N N . GLY A 1 212 ? -9.892 6.374 29.292 1.00 91.00 212 GLY A N 1
ATOM 1704 C CA . GLY A 1 212 ? -11.160 6.924 29.772 1.00 91.00 212 GLY A CA 1
ATOM 1705 C C . GLY A 1 212 ? -12.116 5.857 30.321 1.00 91.00 212 GLY A C 1
ATOM 1706 O O . GLY A 1 212 ? -12.785 6.072 31.333 1.00 91.00 212 GLY A O 1
ATOM 1707 N N . LEU A 1 213 ? -12.182 4.681 29.696 1.00 86.94 213 LEU A N 1
ATOM 1708 C CA . LEU A 1 213 ? -12.978 3.558 30.194 1.00 86.94 213 LEU A CA 1
ATOM 1709 C C . LEU A 1 213 ? -12.349 2.915 31.434 1.00 86.94 213 LEU A C 1
ATOM 1711 O O . LEU A 1 213 ? -13.080 2.593 32.371 1.00 86.94 213 LEU A O 1
ATOM 1715 N N . SER A 1 214 ? -11.023 2.772 31.471 1.00 90.62 214 SER A N 1
ATOM 1716 C CA . SER A 1 214 ? -10.297 2.228 32.623 1.00 90.62 214 SER A CA 1
ATOM 1717 C C . SER A 1 214 ? -10.507 3.093 33.863 1.00 90.62 214 SER A C 1
ATOM 1719 O O . SER A 1 214 ? -10.924 2.590 34.900 1.00 90.62 214 SER A O 1
ATOM 1721 N N . THR A 1 215 ? -10.335 4.411 33.742 1.00 94.44 215 THR A N 1
ATOM 1722 C CA . THR A 1 215 ? -10.551 5.349 34.859 1.00 94.44 215 THR A CA 1
ATOM 1723 C C . THR A 1 215 ? -11.991 5.326 35.377 1.00 94.44 215 THR A C 1
ATOM 1725 O O . THR A 1 215 ? -12.223 5.359 36.587 1.00 94.44 215 THR A O 1
ATOM 1728 N N . ARG A 1 216 ? -12.984 5.211 34.484 1.00 91.94 216 ARG A N 1
ATOM 1729 C CA . ARG A 1 216 ? -14.391 5.037 34.880 1.00 91.94 216 ARG A CA 1
ATOM 1730 C C . ARG A 1 216 ? -14.636 3.711 35.592 1.00 91.94 216 ARG A C 1
ATOM 1732 O O . ARG A 1 216 ? -15.411 3.680 36.547 1.00 91.94 216 ARG A O 1
ATOM 1739 N N . LEU A 1 217 ? -14.009 2.632 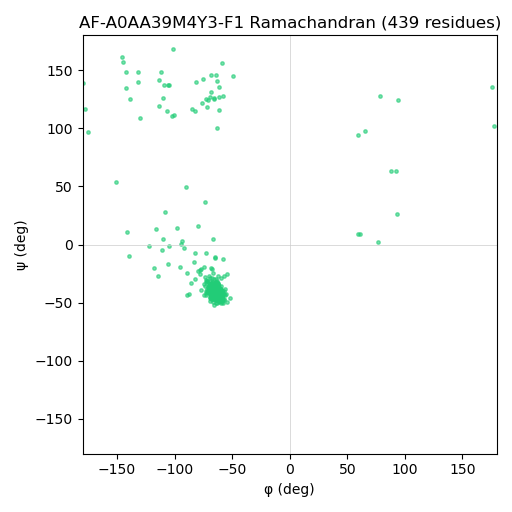35.130 1.00 86.31 217 LEU A N 1
ATOM 1740 C CA . LEU A 1 217 ? -14.106 1.325 35.769 1.00 86.31 217 LEU A CA 1
ATOM 1741 C C . LEU A 1 217 ? -13.494 1.358 37.176 1.00 86.31 217 LEU A C 1
ATOM 1743 O O . LEU A 1 217 ? -14.106 0.839 38.107 1.00 86.31 217 LEU A O 1
ATOM 1747 N N . ASP A 1 218 ? -12.347 2.013 37.345 1.00 92.56 218 ASP A N 1
ATOM 1748 C CA . ASP A 1 218 ? -11.692 2.175 38.645 1.00 92.56 218 ASP A CA 1
ATOM 1749 C C . ASP A 1 218 ? -12.562 2.982 39.620 1.00 92.56 218 ASP A C 1
ATOM 1751 O O . ASP A 1 218 ? -12.762 2.562 40.761 1.00 92.56 218 ASP A O 1
ATOM 1755 N N . SER A 1 219 ? -13.164 4.085 39.158 1.00 92.12 219 SER A N 1
ATOM 1756 C CA . SER A 1 219 ? -14.118 4.868 39.958 1.00 92.12 219 SER A CA 1
ATOM 1757 C C . SER A 1 219 ? -15.322 4.025 40.388 1.00 92.12 219 SER A C 1
ATOM 1759 O O . SER A 1 219 ? -15.677 4.008 41.564 1.00 92.12 219 SER A O 1
ATOM 1761 N N . ALA A 1 220 ? -15.926 3.275 39.460 1.00 84.56 220 ALA A N 1
ATOM 1762 C CA . ALA A 1 220 ? -17.072 2.417 39.759 1.00 84.56 220 ALA A CA 1
ATOM 1763 C C . ALA A 1 220 ? -16.711 1.267 40.719 1.00 84.56 220 ALA A C 1
ATOM 1765 O O . ALA A 1 220 ? -17.515 0.890 41.574 1.00 84.56 220 ALA A O 1
ATOM 1766 N N . ASN A 1 221 ? -15.503 0.709 40.606 1.00 84.50 221 ASN A N 1
ATOM 1767 C CA . ASN A 1 221 ? -15.005 -0.298 41.541 1.00 84.50 221 ASN A CA 1
ATOM 1768 C C . ASN A 1 221 ? -14.803 0.290 42.941 1.00 84.50 221 ASN A C 1
ATOM 1770 O O . ASN A 1 221 ? -15.226 -0.333 43.912 1.00 84.50 221 ASN A O 1
ATOM 1774 N N . SER A 1 222 ? -14.240 1.496 43.049 1.00 92.38 222 SER A N 1
ATOM 1775 C CA . SER A 1 222 ? -14.087 2.189 44.332 1.00 92.38 222 SER A CA 1
ATOM 1776 C C . SER A 1 222 ? -15.442 2.501 44.983 1.00 92.38 222 SER A C 1
ATOM 1778 O O . SER A 1 222 ? -15.631 2.230 46.168 1.00 92.38 222 SER A O 1
ATOM 1780 N N . GLU A 1 223 ? -16.425 2.973 44.208 1.00 91.44 223 GLU A N 1
ATOM 1781 C CA . GLU A 1 223 ? -17.801 3.179 44.688 1.00 91.44 223 GLU A CA 1
ATOM 1782 C C . GLU A 1 223 ? -18.437 1.872 45.178 1.00 91.44 223 GLU A C 1
ATOM 1784 O O . GLU A 1 223 ? -19.044 1.826 46.250 1.00 91.44 223 GLU A O 1
ATOM 1789 N N . LYS A 1 224 ? -18.270 0.779 44.425 1.00 85.56 224 LYS A N 1
ATOM 1790 C CA . LYS A 1 224 ? -18.749 -0.551 44.818 1.00 85.56 224 LYS A CA 1
ATOM 1791 C C . LYS A 1 224 ? -18.109 -1.019 46.124 1.00 85.56 224 LYS A C 1
ATOM 1793 O O . LYS A 1 224 ? -18.815 -1.576 46.962 1.00 85.56 224 LYS A O 1
ATOM 1798 N N . GLU A 1 225 ? -16.802 -0.836 46.295 1.00 91.44 225 GLU A N 1
ATOM 1799 C CA . GLU A 1 225 ? -16.100 -1.177 47.536 1.00 91.44 225 GLU A CA 1
ATOM 1800 C C . GLU A 1 225 ? -16.631 -0.360 48.719 1.00 91.44 225 GLU A C 1
ATOM 1802 O O . GLU A 1 225 ? -16.923 -0.939 49.768 1.00 91.44 225 GLU A O 1
ATOM 1807 N N . GLY A 1 226 ? -16.861 0.943 48.525 1.00 87.69 226 GLY A N 1
ATOM 1808 C CA . GLY A 1 226 ? -17.494 1.814 49.519 1.00 87.69 226 GLY A CA 1
ATOM 1809 C C . GLY A 1 226 ? -18.883 1.320 49.932 1.00 87.69 226 GLY A C 1
ATOM 1810 O O . GLY A 1 226 ? -19.138 1.094 51.112 1.00 87.69 226 GLY A O 1
ATOM 1811 N N . LEU A 1 227 ? -19.756 1.031 48.963 1.00 87.56 227 LEU A N 1
ATOM 1812 C CA . LEU A 1 227 ? -21.095 0.489 49.233 1.00 87.56 227 LEU A CA 1
ATOM 1813 C C . LEU A 1 227 ? -21.052 -0.889 49.915 1.00 87.56 227 LEU A C 1
ATOM 1815 O O . LEU A 1 227 ? -21.913 -1.216 50.734 1.00 87.56 227 LEU A O 1
ATOM 1819 N N . GLN A 1 228 ? -20.063 -1.727 49.592 1.00 84.19 228 GLN A N 1
ATOM 1820 C CA . GLN A 1 228 ? -19.871 -3.016 50.259 1.00 84.19 228 GLN A CA 1
ATOM 1821 C C . GLN A 1 228 ? -19.430 -2.862 51.720 1.00 84.19 228 GLN A C 1
ATOM 1823 O O . GLN A 1 228 ? -19.824 -3.688 52.551 1.00 84.19 228 GLN A O 1
ATOM 1828 N N . GLU A 1 229 ? -18.629 -1.842 52.031 1.00 93.56 229 GLU A N 1
ATOM 1829 C CA . GLU A 1 229 ? -18.263 -1.479 53.401 1.00 93.56 229 GLU A CA 1
ATOM 1830 C C . GLU A 1 229 ? -19.486 -0.995 54.179 1.00 93.56 229 GLU A C 1
ATOM 1832 O O . GLU A 1 229 ? -19.825 -1.580 55.208 1.00 93.56 229 GLU A O 1
ATOM 1837 N N . GLU A 1 230 ? -20.228 -0.029 53.630 1.00 92.19 230 GLU A N 1
ATOM 1838 C CA . GLU A 1 230 ? -21.457 0.489 54.240 1.00 92.19 230 GLU A CA 1
ATOM 1839 C C . GLU A 1 230 ? -22.466 -0.633 54.519 1.00 92.19 230 GLU A C 1
ATOM 1841 O O . GLU A 1 230 ? -23.058 -0.713 55.599 1.00 92.19 230 GLU A O 1
ATOM 1846 N N . LEU A 1 231 ? -22.633 -1.567 53.576 1.00 84.31 231 LEU A N 1
ATOM 1847 C CA . LEU A 1 231 ? -23.494 -2.731 53.766 1.00 84.31 231 LEU A CA 1
ATOM 1848 C C . LEU A 1 231 ? -22.999 -3.639 54.902 1.00 84.31 231 LEU A C 1
ATOM 1850 O O . LEU A 1 231 ? -23.821 -4.187 55.643 1.00 84.31 231 LEU A O 1
ATOM 1854 N N . ARG A 1 232 ? -21.681 -3.835 55.043 1.00 92.25 232 ARG A N 1
ATOM 1855 C CA . ARG A 1 232 ? -21.101 -4.610 56.153 1.00 92.25 232 ARG A CA 1
ATOM 1856 C C . ARG A 1 232 ? -21.341 -3.920 57.491 1.00 92.25 232 ARG A C 1
ATOM 1858 O O . ARG A 1 232 ? -21.770 -4.595 58.427 1.00 92.25 232 ARG A O 1
ATOM 1865 N N . GLU A 1 233 ? -21.175 -2.604 57.568 1.00 92.12 233 GLU A N 1
ATOM 1866 C CA . GLU A 1 233 ? -21.472 -1.825 58.773 1.00 92.12 233 GLU A CA 1
ATOM 1867 C C . GLU A 1 233 ? -22.957 -1.884 59.150 1.00 92.12 233 GLU A C 1
ATOM 1869 O O . GLU A 1 233 ? -23.302 -2.162 60.301 1.00 92.12 233 GLU A O 1
ATOM 1874 N N . VAL A 1 234 ? -23.861 -1.680 58.185 1.00 86.44 234 VAL A N 1
ATOM 1875 C CA . VAL A 1 234 ? -25.312 -1.783 58.406 1.00 86.44 234 VAL A CA 1
ATOM 1876 C C . VAL A 1 234 ? -25.683 -3.176 58.913 1.00 86.44 234 VAL A C 1
ATOM 1878 O O . VAL A 1 234 ? -26.423 -3.286 59.891 1.00 86.44 234 VAL A O 1
ATOM 1881 N N . LYS A 1 235 ? -25.147 -4.240 58.298 1.00 82.56 235 LYS A N 1
ATOM 1882 C CA . LYS A 1 235 ? -25.376 -5.622 58.746 1.00 82.56 235 LYS A CA 1
ATOM 1883 C C . LYS A 1 235 ? -24.888 -5.852 60.173 1.00 82.56 235 LYS A C 1
ATOM 1885 O O . LYS A 1 235 ? -25.625 -6.442 60.956 1.00 82.56 235 LYS A O 1
ATOM 1890 N N . ALA A 1 236 ? -23.692 -5.374 60.518 1.00 90.69 236 ALA A N 1
ATOM 1891 C CA . ALA A 1 236 ? -23.148 -5.507 61.866 1.00 90.69 236 ALA A CA 1
ATOM 1892 C C . ALA A 1 236 ? -24.026 -4.789 62.904 1.00 90.69 236 ALA A C 1
ATOM 1894 O O . ALA A 1 236 ? -24.373 -5.380 63.924 1.00 90.69 236 ALA A O 1
ATOM 1895 N N . ARG A 1 237 ? -24.467 -3.555 62.616 1.00 89.19 237 ARG A N 1
ATOM 1896 C CA . ARG A 1 237 ? -25.384 -2.807 63.496 1.00 89.19 237 ARG A CA 1
ATOM 1897 C C . ARG A 1 237 ? -26.710 -3.533 63.701 1.00 89.19 237 ARG A C 1
ATOM 1899 O O . ARG A 1 237 ? -27.154 -3.678 64.834 1.00 89.19 237 ARG A O 1
ATOM 1906 N N . LEU A 1 238 ? -27.324 -4.016 62.619 1.00 81.19 238 LEU A N 1
ATOM 1907 C CA . LEU A 1 238 ? -28.575 -4.774 62.697 1.00 81.19 238 LEU A CA 1
ATOM 1908 C C . LEU A 1 238 ? -28.407 -6.087 63.467 1.00 81.19 238 LEU A C 1
ATOM 1910 O O . LEU A 1 238 ? -29.336 -6.514 64.146 1.00 81.19 238 LEU A O 1
ATOM 1914 N N . GLN A 1 239 ? -27.239 -6.726 63.374 1.00 83.88 239 GLN A N 1
ATOM 1915 C CA . GLN A 1 239 ? -26.950 -7.938 64.128 1.00 83.88 239 GLN A CA 1
ATOM 1916 C C . GLN A 1 239 ? -26.870 -7.660 65.633 1.00 83.88 239 GLN A C 1
ATOM 1918 O O . GLN A 1 239 ? -27.514 -8.380 66.394 1.00 83.88 239 GLN A O 1
ATOM 1923 N N . VAL A 1 240 ? -26.149 -6.610 66.041 1.00 90.12 240 VAL A N 1
ATOM 1924 C CA . VAL A 1 240 ? -26.070 -6.183 67.449 1.00 90.12 240 VAL A CA 1
ATOM 1925 C C . VAL A 1 240 ? -27.461 -5.845 67.981 1.00 90.12 240 VAL A C 1
ATOM 1927 O O . VAL A 1 240 ? -27.877 -6.415 68.983 1.00 90.12 240 VAL A O 1
ATOM 1930 N N . GLU A 1 241 ? -28.233 -5.029 67.259 1.00 80.75 241 GLU A N 1
ATOM 1931 C CA . GLU A 1 241 ? -29.607 -4.691 67.656 1.00 80.75 241 GLU A CA 1
ATOM 1932 C C . GLU A 1 241 ? -30.481 -5.952 67.786 1.00 80.75 241 GLU A C 1
ATOM 1934 O O . GLU A 1 241 ? -31.223 -6.117 68.750 1.00 80.75 241 GLU A O 1
ATOM 1939 N N . ALA A 1 242 ? -30.373 -6.903 66.853 1.00 71.88 242 ALA A N 1
ATOM 1940 C CA . ALA A 1 242 ? -31.128 -8.153 66.920 1.00 71.88 242 ALA A CA 1
ATOM 1941 C C . ALA A 1 242 ? -30.695 -9.071 68.080 1.00 71.88 242 ALA A C 1
ATOM 1943 O O . ALA A 1 242 ? -31.496 -9.887 68.549 1.00 71.88 242 ALA A O 1
ATOM 1944 N N . GLU A 1 243 ? -29.435 -9.016 68.509 1.00 84.19 243 GLU A N 1
ATOM 1945 C CA . GLU A 1 243 ? -28.928 -9.732 69.684 1.00 84.19 243 GLU A CA 1
ATOM 1946 C C . GLU A 1 243 ? -29.401 -9.065 70.982 1.00 84.19 243 GLU A C 1
ATOM 1948 O O . GLU A 1 243 ? -29.915 -9.764 71.860 1.00 84.19 243 GLU A O 1
ATOM 1953 N N . ASP A 1 244 ? -29.356 -7.734 71.055 1.00 87.00 244 ASP A N 1
ATOM 1954 C CA . ASP A 1 244 ? -29.866 -6.945 72.179 1.00 87.00 244 ASP A CA 1
ATOM 1955 C C . ASP A 1 244 ? -31.373 -7.155 72.369 1.00 87.00 244 ASP A C 1
ATOM 1957 O O . ASP A 1 244 ? -31.818 -7.518 73.461 1.00 87.00 244 ASP A O 1
ATOM 1961 N N . GLN A 1 245 ? -32.168 -7.050 71.297 1.00 75.50 245 GLN A N 1
ATOM 1962 C CA . GLN A 1 245 ? -33.608 -7.331 71.339 1.00 75.50 245 GLN A CA 1
ATOM 1963 C C . GLN A 1 245 ? -33.889 -8.771 71.788 1.00 75.50 245 GLN A C 1
ATOM 1965 O O . GLN A 1 245 ? -34.787 -9.008 72.598 1.00 75.50 245 GLN A O 1
ATOM 1970 N N . ARG A 1 246 ? -33.101 -9.753 71.323 1.00 74.12 246 ARG A N 1
ATOM 1971 C CA . ARG A 1 246 ? -33.225 -11.148 71.780 1.00 74.12 246 ARG A CA 1
ATOM 1972 C C . ARG A 1 246 ? -32.889 -11.307 73.259 1.00 74.12 246 ARG A C 1
ATOM 1974 O O . ARG A 1 246 ? -33.570 -12.072 73.937 1.00 74.12 246 ARG A O 1
ATOM 1981 N N . SER A 1 247 ? -31.872 -10.610 73.757 1.00 81.81 247 SER A N 1
ATOM 1982 C CA . SER A 1 247 ? -31.503 -10.612 75.174 1.00 81.81 247 SER A CA 1
ATOM 1983 C C . SER A 1 247 ? -32.620 -10.018 76.038 1.00 81.81 247 SER A C 1
ATOM 1985 O O . SER A 1 247 ? -33.070 -10.651 76.993 1.00 81.81 247 SER A O 1
ATOM 1987 N N . ILE A 1 248 ? -33.159 -8.862 75.634 1.00 78.69 248 ILE A N 1
ATOM 1988 C CA . ILE A 1 248 ? -34.286 -8.200 76.306 1.00 78.69 248 ILE A CA 1
ATOM 1989 C C . ILE A 1 248 ? -35.513 -9.115 76.343 1.00 78.69 248 ILE A C 1
ATOM 1991 O O . ILE A 1 248 ? -36.163 -9.236 77.382 1.00 78.69 248 ILE A O 1
ATOM 1995 N N . LEU A 1 249 ? -35.845 -9.764 75.223 1.00 67.25 249 LEU A N 1
ATOM 1996 C CA . LEU A 1 249 ? -36.982 -10.682 75.155 1.00 67.25 249 LEU A CA 1
ATOM 1997 C C . LEU A 1 249 ? -36.780 -11.913 76.042 1.00 67.25 249 LEU A C 1
ATOM 1999 O O . LEU A 1 249 ? -37.708 -12.277 76.756 1.00 67.25 249 LEU A O 1
ATOM 2003 N N . LYS A 1 250 ? -35.579 -12.506 76.064 1.00 76.25 250 LYS A N 1
ATOM 2004 C CA . LYS A 1 250 ? -35.255 -13.627 76.962 1.00 76.25 250 LYS A CA 1
ATOM 2005 C C . LYS A 1 250 ? -35.380 -13.247 78.434 1.00 76.25 250 LYS A C 1
ATOM 2007 O O . LYS A 1 250 ? -35.891 -14.034 79.222 1.00 76.25 250 LYS A O 1
ATOM 2012 N N . GLU A 1 251 ? -34.934 -12.052 78.808 1.00 83.94 251 GLU A N 1
ATOM 2013 C CA . GLU A 1 251 ? -35.036 -11.581 80.190 1.00 83.94 251 GLU A CA 1
ATOM 2014 C C . GLU A 1 251 ? -36.493 -11.307 80.591 1.00 83.94 251 GLU A C 1
ATOM 2016 O O . GLU A 1 251 ? -36.914 -11.673 81.688 1.00 83.94 251 GLU A O 1
ATOM 2021 N N . LYS A 1 252 ? -37.300 -10.735 79.685 1.00 71.19 252 LYS A N 1
ATOM 2022 C CA . LYS A 1 252 ? -38.753 -10.602 79.888 1.00 71.19 252 LYS A CA 1
ATOM 2023 C C . LYS A 1 252 ? -39.435 -11.962 80.014 1.00 71.19 252 LYS A C 1
ATOM 2025 O O . LYS A 1 252 ? -40.260 -12.130 80.902 1.00 71.19 252 LYS A O 1
ATOM 2030 N N . GLU A 1 253 ? -39.077 -12.923 79.166 1.00 65.19 253 GLU A N 1
ATOM 2031 C CA . GLU A 1 253 ? -39.599 -14.289 79.221 1.00 65.19 253 GLU A CA 1
ATOM 2032 C C . GLU A 1 253 ? -39.254 -14.958 80.555 1.00 65.19 253 GLU A C 1
ATOM 2034 O O . GLU A 1 253 ? -40.156 -15.460 81.222 1.00 65.19 253 GLU A O 1
ATOM 2039 N N . ARG A 1 254 ? -37.991 -14.878 80.999 1.00 82.00 254 ARG A N 1
ATOM 2040 C CA . ARG A 1 254 ? -37.550 -15.372 82.314 1.00 82.00 254 ARG A CA 1
ATOM 2041 C C . ARG A 1 254 ? -38.385 -14.760 83.438 1.00 82.00 254 ARG A C 1
ATOM 2043 O O . ARG A 1 254 ? -38.925 -15.481 84.277 1.00 82.00 254 ARG A O 1
ATOM 2050 N N . ARG A 1 255 ? -38.549 -13.437 83.421 1.00 77.12 255 ARG A N 1
ATOM 2051 C CA . ARG A 1 255 ? -39.331 -12.716 84.426 1.00 77.12 255 ARG A CA 1
ATOM 2052 C C . ARG A 1 255 ? -40.801 -13.135 84.430 1.00 77.12 255 ARG A C 1
ATOM 2054 O O . ARG A 1 255 ? -41.343 -13.415 85.491 1.00 77.12 255 ARG A O 1
ATOM 2061 N N . TRP A 1 256 ? -41.430 -13.250 83.262 1.00 60.56 256 TRP A N 1
ATOM 2062 C CA . TRP A 1 256 ? -42.804 -13.746 83.160 1.00 60.56 256 TRP A CA 1
ATOM 2063 C C . TRP A 1 256 ? -42.932 -15.190 83.633 1.00 60.56 256 TRP A C 1
ATOM 2065 O O . TRP A 1 256 ? -43.911 -15.523 84.292 1.00 60.56 256 TRP A O 1
ATOM 2075 N N . THR A 1 257 ? -41.957 -16.058 83.345 1.00 65.38 257 THR A N 1
ATOM 2076 C CA . THR A 1 257 ? -41.980 -17.432 83.863 1.00 65.38 257 THR A CA 1
ATOM 2077 C C . THR A 1 257 ? -41.879 -17.478 85.387 1.00 65.38 257 THR A C 1
ATOM 2079 O O . THR A 1 257 ? -42.575 -18.285 86.000 1.00 65.38 257 THR A O 1
ATOM 2082 N N . GLU A 1 258 ? -41.085 -16.597 86.002 1.00 75.25 258 GLU A N 1
ATOM 2083 C CA . GLU A 1 258 ? -40.987 -16.460 87.461 1.00 75.25 258 GLU A CA 1
ATOM 2084 C C . GLU A 1 258 ? -42.295 -15.939 88.062 1.00 75.25 258 GLU A C 1
ATOM 2086 O O . GLU A 1 258 ? -42.846 -16.575 88.957 1.00 75.25 258 GLU A O 1
ATOM 2091 N N . GLU A 1 259 ? -42.854 -14.861 87.508 1.00 67.94 259 GLU A N 1
ATOM 2092 C CA . GLU A 1 259 ? -44.130 -14.285 87.949 1.00 67.94 259 GLU A CA 1
ATOM 2093 C C . GLU A 1 259 ? -45.285 -15.296 87.814 1.00 67.94 259 GLU A C 1
ATOM 2095 O O . GLU A 1 259 ? -46.075 -15.468 88.742 1.00 67.94 259 GLU A O 1
ATOM 2100 N N . ILE A 1 260 ? -45.363 -16.039 86.702 1.00 60.03 260 ILE A N 1
ATOM 2101 C CA . ILE A 1 260 ? -46.357 -17.109 86.516 1.00 60.03 260 ILE A CA 1
ATOM 2102 C C . ILE A 1 260 ? -46.150 -18.231 87.538 1.00 60.03 260 ILE A C 1
ATOM 2104 O O . ILE A 1 260 ? -47.133 -18.763 88.058 1.00 60.03 260 ILE A O 1
ATOM 2108 N N . HIS A 1 261 ? -44.903 -18.608 87.833 1.00 65.19 261 HIS A N 1
ATOM 2109 C CA . HIS A 1 261 ? -44.609 -19.642 88.822 1.00 65.19 261 HIS A CA 1
ATOM 2110 C C . HIS A 1 261 ? -45.027 -19.206 90.232 1.00 65.19 261 HIS A C 1
ATOM 2112 O O . HIS A 1 261 ? -45.708 -19.966 90.919 1.00 65.19 261 HIS A O 1
ATOM 2118 N N . GLU A 1 262 ? -44.712 -17.974 90.634 1.00 71.00 262 GLU A N 1
ATOM 2119 C CA . GLU A 1 262 ? -45.158 -17.387 91.903 1.00 71.00 262 GLU A CA 1
ATOM 2120 C C . GLU A 1 262 ? -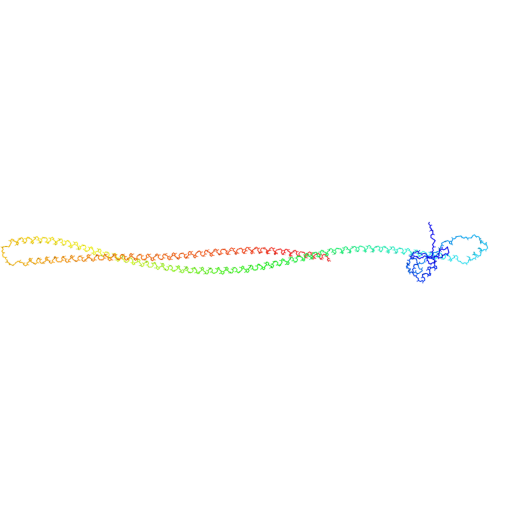46.686 -17.288 91.978 1.00 71.00 262 GLU A C 1
ATOM 2122 O O . GLU A 1 262 ? -47.286 -17.661 92.987 1.00 71.00 262 GLU A O 1
ATOM 2127 N N . MET A 1 263 ? -47.346 -16.855 90.898 1.00 58.38 263 MET A N 1
ATOM 2128 C CA . MET A 1 263 ? -48.808 -16.842 90.812 1.00 58.38 263 MET A CA 1
ATOM 2129 C C . MET A 1 263 ? -49.399 -18.246 90.944 1.00 58.38 263 MET A C 1
ATOM 2131 O O . MET A 1 263 ? -50.430 -18.418 91.597 1.00 58.38 263 MET A O 1
ATOM 2135 N N . TRP A 1 264 ? -48.775 -19.255 90.332 1.00 59.75 264 TRP A N 1
ATOM 2136 C CA . TRP A 1 264 ? -49.231 -20.640 90.404 1.00 59.75 264 TRP A CA 1
ATOM 2137 C C . TRP A 1 264 ? -49.055 -21.214 91.812 1.00 59.75 264 TRP A C 1
ATOM 2139 O O . TRP A 1 264 ? -50.016 -21.760 92.351 1.00 59.75 264 TRP A O 1
ATOM 2149 N N . GLN A 1 265 ? -47.902 -20.992 92.451 1.00 65.88 265 GLN A N 1
ATOM 2150 C CA . GLN A 1 265 ? -47.673 -21.343 93.857 1.00 65.88 265 GLN A CA 1
ATOM 2151 C C . GLN A 1 265 ? -48.661 -20.626 94.784 1.00 65.88 265 GLN A C 1
ATOM 2153 O O . GLN A 1 265 ? -49.261 -21.245 95.660 1.00 65.88 265 GLN A O 1
ATOM 2158 N N . GLY A 1 266 ? -48.894 -19.330 94.565 1.00 63.59 266 GLY A N 1
ATOM 2159 C CA . GLY A 1 266 ? -49.871 -18.546 95.313 1.00 63.59 266 GLY A CA 1
ATOM 2160 C C . GLY A 1 266 ? -51.300 -19.057 95.121 1.00 63.59 266 GLY A C 1
ATOM 2161 O O . GLY A 1 266 ? -52.061 -19.132 96.086 1.00 63.59 266 GLY A O 1
ATOM 2162 N N . LYS A 1 267 ? -51.669 -19.463 93.899 1.00 60.62 267 LYS A N 1
ATOM 2163 C CA . LYS A 1 267 ? -52.957 -20.105 93.602 1.00 60.62 267 LYS A CA 1
ATOM 2164 C C . LYS A 1 267 ? -53.077 -21.452 94.307 1.00 60.62 267 LYS A C 1
ATOM 2166 O O . LYS A 1 267 ? -54.128 -21.723 94.878 1.00 60.62 267 LYS A O 1
ATOM 2171 N N . GLU A 1 268 ? -52.042 -22.282 94.272 1.00 61.28 268 GLU A N 1
ATOM 2172 C CA . GLU A 1 268 ? -52.033 -23.605 94.897 1.00 61.28 268 GLU A CA 1
ATOM 2173 C C . GLU A 1 268 ? -52.113 -23.499 96.428 1.00 61.28 268 GLU A C 1
ATOM 2175 O O . GLU A 1 268 ? -52.956 -24.151 97.041 1.00 61.28 268 GLU A O 1
ATOM 2180 N N . ALA A 1 269 ? -51.353 -22.584 97.037 1.00 63.66 269 ALA A N 1
ATOM 2181 C CA . ALA A 1 269 ? -51.426 -22.268 98.464 1.00 63.66 269 ALA A CA 1
ATOM 2182 C C . ALA A 1 269 ? -52.796 -21.697 98.863 1.00 63.66 269 ALA A C 1
ATOM 2184 O O . ALA A 1 269 ? -53.378 -22.117 99.862 1.00 63.66 269 ALA A O 1
ATOM 2185 N N . ALA A 1 270 ? -53.361 -20.786 98.064 1.00 57.88 270 ALA A N 1
ATOM 2186 C CA . ALA A 1 270 ? -54.705 -20.260 98.295 1.00 57.88 270 ALA A CA 1
ATOM 2187 C C . ALA A 1 270 ? -55.781 -21.340 98.130 1.00 57.88 270 ALA A C 1
ATOM 2189 O O . ALA A 1 270 ? -56.766 -21.335 98.860 1.00 57.88 270 ALA A O 1
ATOM 2190 N N . GLN A 1 271 ? -55.607 -22.277 97.196 1.00 54.25 271 GLN A N 1
ATOM 2191 C CA . GLN A 1 271 ? -56.513 -23.404 97.003 1.00 54.25 271 GLN A CA 1
ATOM 2192 C C . GLN A 1 271 ? -56.398 -24.417 98.148 1.00 54.25 271 GLN A C 1
ATOM 2194 O O . GLN A 1 271 ? -57.416 -24.958 98.574 1.00 54.25 271 GLN A O 1
ATOM 2199 N N . TYR A 1 272 ? -55.193 -24.642 98.676 1.00 64.25 272 TYR A N 1
ATOM 2200 C CA . TYR A 1 272 ? -54.969 -25.433 99.884 1.00 64.25 272 TYR A CA 1
ATOM 2201 C C . TYR A 1 272 ? -55.638 -24.780 101.100 1.00 64.25 272 TYR A C 1
ATOM 2203 O O . TYR A 1 272 ? -56.460 -25.419 101.749 1.00 64.25 272 TYR A O 1
ATOM 2211 N N . GLY A 1 273 ? -55.406 -23.483 101.330 1.00 62.06 273 GLY A N 1
ATOM 2212 C CA . GLY A 1 273 ? -56.081 -22.723 102.385 1.00 62.06 273 GLY A CA 1
ATOM 2213 C C . GLY A 1 273 ? -57.600 -22.644 102.189 1.00 62.06 273 GLY A C 1
ATOM 2214 O O . GLY A 1 273 ? -58.356 -22.689 103.156 1.00 62.06 273 GLY A O 1
ATOM 2215 N N . LEU A 1 274 ? -58.093 -22.598 100.945 1.00 59.97 274 LEU A N 1
ATOM 2216 C CA . LEU A 1 274 ? -59.526 -22.687 100.656 1.00 59.97 274 LEU A CA 1
ATOM 2217 C C . LEU A 1 274 ? -60.073 -24.064 101.039 1.00 59.97 274 LEU A C 1
ATOM 2219 O O . LEU A 1 274 ? -61.135 -24.133 101.639 1.00 59.97 274 LEU A O 1
ATOM 2223 N N . ARG A 1 275 ? -59.369 -25.159 100.730 1.00 65.56 275 ARG A N 1
ATOM 2224 C CA . ARG A 1 275 ? -59.773 -26.509 101.158 1.00 65.56 275 ARG A CA 1
ATOM 2225 C C . ARG A 1 275 ? -59.790 -26.624 102.678 1.00 65.56 275 ARG A C 1
ATOM 2227 O O . ARG A 1 275 ? -60.777 -27.104 103.216 1.00 65.56 275 ARG A O 1
ATOM 2234 N N . GLU A 1 276 ? -58.751 -26.140 103.348 1.00 67.31 276 GLU A N 1
ATOM 2235 C CA . GLU A 1 276 ? -58.649 -26.127 104.810 1.00 67.31 276 GLU A CA 1
ATOM 2236 C C . GLU A 1 276 ? -59.797 -25.331 105.442 1.00 67.31 276 GLU A C 1
ATOM 2238 O O . GLU A 1 276 ? -60.556 -25.869 106.240 1.00 67.31 276 GLU A O 1
ATOM 2243 N N . THR A 1 277 ? -60.035 -24.102 104.978 1.00 64.75 277 THR A N 1
ATOM 2244 C CA . THR A 1 277 ? -61.169 -23.287 105.443 1.00 64.75 277 THR A CA 1
ATOM 2245 C C . THR A 1 277 ? -62.528 -23.872 105.068 1.00 64.75 277 THR A C 1
ATOM 2247 O O . THR A 1 277 ? -63.490 -23.675 105.801 1.00 64.75 277 THR A O 1
ATOM 2250 N N . THR A 1 278 ? -62.650 -24.601 103.955 1.00 63.88 278 THR A N 1
ATOM 2251 C CA . THR A 1 278 ? -63.892 -25.306 103.595 1.00 63.88 278 THR A CA 1
ATOM 2252 C C . THR A 1 278 ? -64.146 -26.463 104.558 1.00 63.88 278 THR A C 1
ATOM 2254 O O . THR A 1 278 ? -65.268 -26.603 105.030 1.00 63.88 278 THR A O 1
ATOM 2257 N N . VAL A 1 279 ? -63.111 -27.227 104.922 1.00 68.69 279 VAL A N 1
ATOM 2258 C CA . VAL A 1 279 ? -63.189 -28.280 105.950 1.00 68.69 279 VAL A CA 1
ATOM 2259 C C . VAL A 1 279 ? -63.541 -27.676 107.312 1.00 68.69 279 VAL A C 1
ATOM 2261 O O . VAL A 1 279 ? -64.441 -28.182 107.982 1.00 68.69 279 VAL A O 1
ATOM 2264 N N . GLU A 1 280 ? -62.910 -26.563 107.704 1.00 68.81 280 GLU A N 1
ATOM 2265 C CA . GLU A 1 280 ? -63.259 -25.809 108.919 1.00 68.81 280 GLU A CA 1
ATOM 2266 C C . GLU A 1 280 ? -64.709 -25.310 108.888 1.00 68.81 280 GLU A C 1
ATOM 2268 O O . GLU A 1 280 ? -65.428 -25.415 109.876 1.00 68.81 280 GLU A O 1
ATOM 2273 N N . LEU A 1 281 ? -65.179 -24.788 107.751 1.00 64.38 281 LEU A N 1
ATOM 2274 C CA . LEU A 1 281 ? -66.564 -24.350 107.578 1.00 64.38 281 LEU A CA 1
ATOM 2275 C C . LEU A 1 281 ? -67.550 -25.515 107.628 1.00 64.38 281 LEU A C 1
ATOM 2277 O O . LEU A 1 281 ? -68.641 -25.341 108.159 1.00 64.38 281 LEU A O 1
ATOM 2281 N N . GLU A 1 282 ? -67.205 -26.679 107.085 1.00 70.88 282 GLU A N 1
ATOM 2282 C CA . GLU A 1 282 ? -68.022 -27.891 107.169 1.00 70.88 282 GLU A CA 1
ATOM 2283 C C . GLU A 1 282 ? -68.092 -28.411 108.610 1.00 70.88 282 GLU A C 1
ATOM 2285 O O . GLU A 1 282 ? -69.178 -28.745 109.084 1.00 70.88 282 GLU A O 1
ATOM 2290 N N . THR A 1 283 ? -66.975 -28.391 109.344 1.00 70.19 283 THR A N 1
ATOM 2291 C CA . THR A 1 283 ? -66.937 -28.747 110.775 1.00 70.19 283 THR A CA 1
ATOM 2292 C C . THR A 1 283 ? -67.703 -27.747 111.632 1.00 70.19 283 THR A C 1
ATOM 2294 O O . THR A 1 283 ? -68.535 -28.160 112.435 1.00 70.19 283 THR A O 1
ATOM 2297 N N . LEU A 1 284 ? -67.499 -26.443 111.434 1.00 67.69 284 LEU A N 1
ATOM 2298 C CA . LEU A 1 284 ? -68.265 -25.393 112.106 1.00 67.69 284 LEU A CA 1
ATOM 2299 C C . LEU A 1 284 ? -69.745 -25.464 111.739 1.00 67.69 284 LEU A C 1
ATOM 2301 O O . LEU A 1 284 ? -70.580 -25.313 112.617 1.00 67.69 284 LEU A O 1
ATOM 2305 N N . ARG A 1 285 ? -70.104 -25.722 110.474 1.00 67.62 285 ARG A N 1
ATOM 2306 C CA 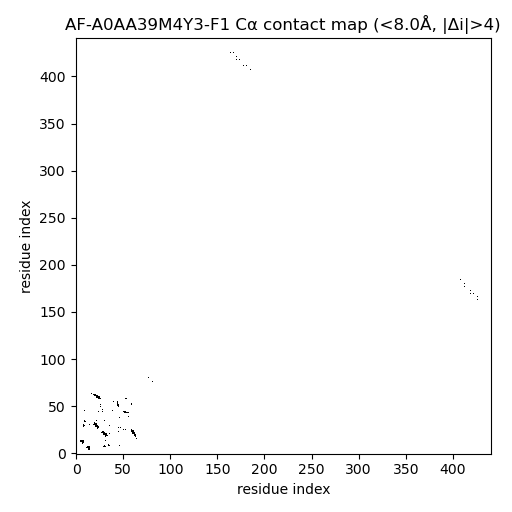. ARG A 1 285 ? -71.502 -25.917 110.055 1.00 67.62 285 ARG A CA 1
ATOM 2307 C C . ARG A 1 285 ? -72.112 -27.131 110.751 1.00 67.62 285 ARG A C 1
ATOM 2309 O O . ARG A 1 285 ? -73.235 -27.006 111.227 1.00 67.62 285 ARG A O 1
ATOM 2316 N N . SER A 1 286 ? -71.381 -28.243 110.861 1.00 66.81 286 SER A N 1
ATOM 2317 C CA . SER A 1 286 ? -71.805 -29.413 111.642 1.00 66.81 286 SER A CA 1
ATOM 2318 C C . SER A 1 286 ? -72.013 -29.041 113.110 1.00 66.81 286 SER A C 1
ATOM 2320 O O . SER A 1 286 ? -73.064 -29.335 113.665 1.00 66.81 286 SER A O 1
ATOM 2322 N N . GLN A 1 287 ? -71.079 -28.307 113.722 1.00 71.38 287 GLN A N 1
ATOM 2323 C CA . GLN A 1 287 ? -71.218 -27.807 115.093 1.00 71.38 287 GLN A CA 1
ATOM 2324 C C . GLN A 1 287 ? -72.408 -26.846 115.248 1.00 71.38 287 GLN A C 1
ATOM 2326 O O . GLN A 1 287 ? -73.103 -26.895 116.254 1.00 71.38 287 GLN A O 1
ATOM 2331 N N . LEU A 1 288 ? -72.690 -25.997 114.255 1.00 61.12 288 LEU A N 1
ATOM 2332 C CA . LEU A 1 288 ? -73.838 -25.081 114.227 1.00 61.12 288 LEU A CA 1
ATOM 2333 C C . LEU A 1 288 ? -75.158 -25.842 114.048 1.00 61.12 288 LEU A C 1
ATOM 2335 O O . LEU A 1 288 ? -76.181 -25.440 114.595 1.00 61.12 288 LEU A O 1
ATOM 2339 N N . GLU A 1 289 ? -75.162 -26.937 113.289 1.00 65.19 289 GLU A N 1
ATOM 2340 C CA . GLU A 1 289 ? -76.295 -27.861 113.175 1.00 65.19 289 GLU A CA 1
ATOM 2341 C C . GLU A 1 289 ? -76.511 -28.656 114.468 1.00 65.19 289 GLU A C 1
ATOM 2343 O O . GLU A 1 289 ? -77.659 -28.805 114.892 1.00 65.19 289 GLU A O 1
ATOM 2348 N N . ASP A 1 290 ? -75.441 -29.072 115.144 1.00 61.25 290 ASP A N 1
ATOM 2349 C CA . ASP A 1 290 ? -75.484 -29.717 116.459 1.00 61.25 290 ASP A CA 1
ATOM 2350 C C . ASP A 1 290 ? -75.941 -28.742 117.557 1.00 61.25 290 ASP A C 1
ATOM 2352 O O . ASP A 1 290 ? -76.775 -29.101 118.385 1.00 61.25 290 ASP A O 1
ATOM 2356 N N . LEU A 1 291 ? -75.505 -27.478 117.513 1.00 58.94 291 LEU A N 1
ATOM 2357 C CA . LEU A 1 291 ? -75.980 -26.399 118.388 1.00 58.94 291 LEU A CA 1
ATOM 2358 C C . LEU A 1 291 ? -77.424 -25.985 118.080 1.00 58.94 291 LEU A C 1
ATOM 2360 O O . LEU A 1 291 ? -78.181 -25.652 118.984 1.00 58.94 291 LEU A O 1
ATOM 2364 N N . LYS A 1 292 ? -77.858 -26.027 116.815 1.00 59.22 292 LYS A N 1
ATOM 2365 C CA . LYS A 1 292 ? -79.275 -25.838 116.455 1.00 59.22 292 LYS A CA 1
ATOM 2366 C C . LYS A 1 292 ? -80.143 -27.009 116.911 1.00 59.22 292 LYS A C 1
ATOM 2368 O O . LYS A 1 292 ? -81.314 -26.787 117.216 1.00 59.22 292 LYS A O 1
ATOM 2373 N N . LYS A 1 293 ? -79.609 -28.235 116.954 1.00 57.12 293 LYS A N 1
ATOM 2374 C CA . LYS A 1 293 ? -80.278 -29.393 117.570 1.00 57.12 293 LYS A CA 1
ATOM 2375 C C . LYS A 1 293 ? -80.346 -29.238 119.093 1.00 57.12 293 LYS A C 1
ATOM 2377 O O . LYS A 1 293 ? -81.443 -29.316 119.632 1.00 57.12 293 LYS A O 1
ATOM 2382 N N . SER A 1 294 ? -79.244 -28.891 119.764 1.00 50.09 294 SER A N 1
ATOM 2383 C CA . SER A 1 294 ? -79.227 -28.668 121.220 1.00 50.09 294 SER A CA 1
ATOM 2384 C C . SER A 1 294 ? -80.036 -27.435 121.657 1.00 50.09 294 SER A C 1
ATOM 2386 O O . SER A 1 294 ? -80.676 -27.452 122.704 1.00 50.09 294 SER A O 1
ATOM 2388 N N . GLY A 1 295 ? -80.100 -26.391 120.825 1.00 50.97 295 GLY A N 1
ATOM 2389 C CA . GLY A 1 295 ? -80.951 -25.214 121.013 1.00 50.97 295 GLY A CA 1
ATOM 2390 C C . GLY A 1 295 ? -82.439 -25.476 120.748 1.00 50.97 295 GLY A C 1
ATOM 2391 O O . GLY A 1 295 ? -83.287 -24.842 121.371 1.00 50.97 295 GLY A O 1
ATOM 2392 N N . LYS A 1 296 ? -82.783 -26.443 119.882 1.00 47.69 296 LYS A N 1
ATOM 2393 C CA . LYS A 1 296 ? -84.166 -26.938 119.748 1.00 47.69 296 LYS A CA 1
ATOM 2394 C C . LYS A 1 296 ? -84.599 -27.777 120.954 1.00 47.69 296 LYS A C 1
ATOM 2396 O O . LYS A 1 296 ? -85.764 -27.688 121.327 1.00 47.69 296 LYS A O 1
ATOM 2401 N N . ASP A 1 297 ? -83.677 -28.491 121.601 1.00 42.69 297 ASP A N 1
ATOM 2402 C CA . ASP A 1 297 ? -83.947 -29.216 122.854 1.00 42.69 297 ASP A CA 1
ATOM 2403 C C . ASP A 1 297 ? -83.998 -28.287 124.090 1.00 42.69 297 ASP A C 1
ATOM 2405 O O . ASP A 1 297 ? -84.644 -28.610 125.085 1.00 42.69 297 ASP A O 1
ATOM 2409 N N . ALA A 1 298 ? -83.394 -27.092 124.019 1.00 43.41 298 ALA A N 1
ATOM 2410 C CA . ALA A 1 298 ? -83.428 -26.065 125.070 1.00 43.41 298 ALA A CA 1
ATOM 2411 C C . ALA A 1 298 ? -84.554 -25.016 124.904 1.00 43.41 298 ALA A C 1
ATOM 2413 O O . ALA A 1 298 ? -84.684 -24.099 125.717 1.00 43.41 298 ALA A O 1
ATOM 2414 N N . GLY A 1 299 ? -85.419 -25.162 123.894 1.00 39.91 299 GLY A N 1
ATOM 2415 C CA . GLY A 1 299 ? -86.578 -24.302 123.618 1.00 39.91 299 GLY A CA 1
ATOM 2416 C C . GLY A 1 299 ? -87.762 -24.479 124.578 1.00 39.91 299 GLY A C 1
ATOM 2417 O O . GLY A 1 299 ? -88.911 -24.415 124.150 1.00 39.91 299 GLY A O 1
ATOM 2418 N N . GLN A 1 300 ? -87.496 -24.719 125.865 1.00 43.75 300 GLN A N 1
ATOM 2419 C CA . GLN A 1 300 ? -88.486 -24.732 126.945 1.00 43.75 300 GLN A CA 1
ATOM 2420 C C . GLN A 1 300 ? -87.855 -24.318 128.289 1.00 43.75 300 GLN A C 1
ATOM 2422 O O . GLN A 1 300 ? -87.961 -25.033 129.281 1.00 43.75 300 GLN A O 1
ATOM 2427 N N . LYS A 1 301 ? -87.195 -23.152 128.342 1.00 36.78 301 LYS A N 1
ATOM 2428 C CA . LYS A 1 301 ? -87.261 -22.191 129.466 1.00 36.78 301 LYS A CA 1
ATOM 2429 C C . LYS A 1 301 ? -86.307 -21.014 129.246 1.00 36.78 301 LYS A C 1
ATOM 2431 O O . LYS A 1 301 ? -85.146 -21.198 128.915 1.00 36.78 301 LYS A O 1
ATOM 2436 N N . THR A 1 302 ? -86.852 -19.833 129.535 1.00 34.97 302 THR A N 1
ATOM 2437 C CA . THR A 1 302 ? -86.189 -18.546 129.801 1.00 34.97 302 THR A CA 1
ATOM 2438 C C . THR A 1 302 ? -85.415 -17.904 128.651 1.00 34.97 302 THR A C 1
ATOM 2440 O O . THR A 1 302 ? -84.246 -18.173 128.403 1.00 34.97 302 THR A O 1
ATOM 2443 N N . GLU A 1 303 ? -86.120 -16.974 128.012 1.00 42.03 303 GLU A N 1
ATOM 2444 C CA . GLU A 1 303 ? -85.597 -15.839 127.260 1.00 42.03 303 GLU A CA 1
ATOM 2445 C C . GLU A 1 303 ? -84.716 -14.939 128.147 1.00 42.03 303 GLU A C 1
ATOM 2447 O O . GLU A 1 303 ? -84.927 -14.849 129.358 1.00 42.03 303 GLU A O 1
ATOM 2452 N N . SER A 1 304 ? -83.824 -14.198 127.484 1.00 45.44 304 SER A N 1
ATOM 2453 C CA . SER A 1 304 ? -82.941 -13.122 127.966 1.00 45.44 304 SER A CA 1
ATOM 2454 C C . SER A 1 304 ? -81.514 -13.518 128.393 1.00 45.44 304 SER A C 1
ATOM 2456 O O . SER A 1 304 ? -81.301 -14.333 129.281 1.00 45.44 304 SER A O 1
ATOM 2458 N N . THR A 1 305 ? -80.539 -12.840 127.764 1.00 47.69 305 THR A N 1
ATOM 2459 C CA . THR A 1 305 ? -79.085 -12.733 128.061 1.00 47.69 305 THR A CA 1
ATOM 2460 C C . THR A 1 305 ? -78.048 -13.666 127.411 1.00 47.69 305 THR A C 1
ATOM 2462 O O . THR A 1 305 ? -76.957 -13.775 127.953 1.00 47.69 305 THR A O 1
ATOM 2465 N N . LEU A 1 306 ? -78.272 -14.250 126.221 1.00 45.22 306 LEU A N 1
ATOM 2466 C CA . LEU A 1 306 ? -77.209 -15.029 125.530 1.00 45.22 306 LEU A CA 1
ATOM 2467 C C . LEU A 1 306 ? -77.124 -14.890 123.985 1.00 45.22 306 LEU A C 1
ATOM 2469 O O . LEU A 1 306 ? -76.377 -15.638 123.362 1.00 45.22 306 LEU A O 1
ATOM 2473 N N . ASN A 1 307 ? -77.838 -13.947 123.348 1.00 46.44 307 ASN A N 1
ATOM 2474 C CA . ASN A 1 307 ? -77.898 -13.848 121.871 1.00 46.44 307 ASN A CA 1
ATOM 2475 C C . ASN A 1 307 ? -76.738 -13.091 121.188 1.00 46.44 307 ASN A C 1
ATOM 2477 O O . ASN A 1 307 ? -76.558 -13.257 119.984 1.00 46.44 307 ASN A O 1
ATOM 2481 N N . ASP A 1 308 ? -75.928 -12.316 121.913 1.00 51.50 308 ASP A N 1
ATOM 2482 C CA . ASP A 1 308 ? -74.895 -11.464 121.292 1.00 51.50 308 ASP A CA 1
ATOM 2483 C C . ASP A 1 308 ? -73.689 -12.217 120.665 1.00 51.50 308 ASP A C 1
ATOM 2485 O O . ASP A 1 308 ? -73.242 -11.810 119.593 1.00 51.50 308 ASP A O 1
ATOM 2489 N N . PRO A 1 309 ? -73.164 -13.343 121.204 1.00 50.91 309 PRO A N 1
ATOM 2490 C CA . PRO A 1 309 ? -71.970 -13.985 120.625 1.00 50.91 309 PRO A CA 1
ATOM 2491 C C . PRO A 1 309 ? -72.224 -14.715 119.291 1.00 50.91 309 PRO A C 1
ATOM 2493 O O . PRO A 1 309 ? -71.339 -14.798 118.439 1.00 50.91 309 PRO A O 1
ATOM 2496 N N . LEU A 1 310 ? -73.437 -15.248 119.094 1.00 48.09 310 LEU A N 1
ATOM 2497 C CA . LEU A 1 310 ? -73.805 -16.065 117.926 1.00 48.09 310 LEU A CA 1
ATOM 2498 C C . LEU A 1 310 ? -74.175 -15.218 116.694 1.00 48.09 310 LEU A C 1
ATOM 2500 O O . LEU A 1 310 ? -73.963 -15.649 115.555 1.00 48.09 310 LEU A O 1
ATOM 2504 N N . GLU A 1 311 ? -74.708 -14.007 116.890 1.00 52.94 311 GLU A N 1
ATOM 2505 C CA . GLU A 1 311 ? -74.929 -13.046 115.799 1.00 52.94 311 GLU A CA 1
ATOM 2506 C C . GLU A 1 311 ? -73.615 -12.433 115.289 1.00 52.94 311 GLU A C 1
ATOM 2508 O O . GLU A 1 311 ? -73.471 -12.201 114.079 1.00 52.94 311 GLU A O 1
ATOM 2513 N N . ASP A 1 312 ? -72.623 -12.262 116.166 1.00 53.56 312 ASP A N 1
ATOM 2514 C CA . ASP A 1 312 ? -71.293 -11.765 115.803 1.00 53.56 312 ASP A CA 1
ATOM 2515 C C . ASP A 1 312 ? -70.498 -12.766 114.946 1.00 53.56 312 ASP A C 1
ATOM 2517 O O . ASP A 1 312 ? -69.924 -12.381 113.919 1.00 53.56 312 ASP A O 1
ATOM 2521 N N . GLU A 1 313 ? -70.534 -14.064 115.268 1.00 53.19 313 GLU A N 1
ATOM 2522 C CA . GLU A 1 313 ? -69.898 -15.113 114.452 1.00 53.19 313 GLU A CA 1
ATOM 2523 C C . GLU A 1 313 ? -70.537 -15.253 113.061 1.00 53.19 313 GLU A C 1
ATOM 2525 O O . GLU A 1 313 ? -69.841 -15.363 112.045 1.00 53.19 313 GLU A O 1
ATOM 2530 N N . ASN A 1 314 ? -71.865 -15.170 112.970 1.00 51.16 314 ASN A N 1
ATOM 2531 C CA . ASN A 1 314 ? -72.577 -15.231 111.691 1.00 51.16 314 ASN A CA 1
ATOM 2532 C C . ASN A 1 314 ? -72.281 -13.990 110.819 1.00 51.16 314 ASN A C 1
ATOM 2534 O O . ASN A 1 314 ? -72.139 -14.068 109.593 1.00 51.16 314 ASN A O 1
ATOM 2538 N N . SER A 1 315 ? -72.096 -12.836 111.461 1.00 57.25 315 SER A N 1
ATOM 2539 C CA . SER A 1 315 ? -71.657 -11.598 110.812 1.00 57.25 315 SER A CA 1
ATOM 2540 C C . SER A 1 315 ? -70.193 -11.662 110.355 1.00 57.25 315 SER A C 1
ATOM 2542 O O . SER A 1 315 ? -69.846 -11.109 109.307 1.00 57.25 315 SER A O 1
ATOM 2544 N N . ALA A 1 316 ? -69.319 -12.358 111.087 1.00 55.75 316 ALA A N 1
ATOM 2545 C CA . ALA A 1 316 ? -67.931 -12.602 110.691 1.00 55.75 316 ALA A CA 1
ATOM 2546 C C . ALA A 1 316 ? -67.826 -13.547 109.477 1.00 55.75 316 ALA A C 1
ATOM 2548 O O . ALA A 1 316 ? -67.057 -13.287 108.546 1.00 55.75 316 ALA A O 1
ATOM 2549 N N . LEU A 1 317 ? -68.657 -14.591 109.425 1.00 53.56 317 LEU A N 1
ATOM 2550 C CA . LEU A 1 317 ? -68.718 -15.525 108.296 1.00 53.56 317 LEU A CA 1
ATOM 2551 C C . LEU A 1 317 ? -69.228 -14.863 107.007 1.00 53.56 317 LEU A C 1
ATOM 2553 O O . LEU A 1 317 ? -68.626 -15.037 105.945 1.00 53.56 317 LEU A O 1
ATOM 2557 N N . LYS A 1 318 ? -70.267 -14.021 107.088 1.00 54.53 318 LYS A N 1
ATOM 2558 C CA . LYS A 1 318 ? -70.730 -13.221 105.937 1.00 54.53 318 LYS A CA 1
ATOM 2559 C C . LYS A 1 318 ? -69.641 -12.285 105.405 1.00 54.53 318 LYS A C 1
ATOM 2561 O O . LYS A 1 318 ? -69.485 -12.157 104.190 1.00 54.53 318 LYS A O 1
ATOM 2566 N N . ARG A 1 319 ? -68.843 -11.675 106.291 1.00 63.22 319 ARG A N 1
ATOM 2567 C CA . ARG A 1 319 ? -67.696 -10.840 105.895 1.00 63.22 319 ARG A CA 1
ATOM 2568 C C . ARG A 1 319 ? -66.631 -11.645 105.140 1.00 63.22 319 ARG A C 1
ATOM 2570 O O . ARG A 1 319 ? -66.150 -11.170 104.113 1.00 63.22 319 ARG A O 1
ATOM 2577 N N . LYS A 1 320 ? -66.319 -12.873 105.574 1.00 56.00 320 LYS A N 1
ATOM 2578 C CA . LYS A 1 320 ? -65.383 -13.771 104.864 1.00 56.00 320 LYS A CA 1
ATOM 2579 C C . LYS A 1 320 ? -65.865 -14.143 103.454 1.00 56.00 320 LYS A C 1
ATOM 2581 O O . LYS A 1 320 ? -65.068 -14.099 102.520 1.00 56.00 320 LYS A O 1
ATOM 2586 N N . VAL A 1 321 ? -67.154 -14.436 103.263 1.00 54.47 321 VAL A N 1
ATOM 2587 C CA . VAL A 1 321 ? -67.713 -14.764 101.932 1.00 54.47 321 VAL A CA 1
ATOM 2588 C C . VAL A 1 321 ? -67.582 -13.591 100.953 1.00 54.47 321 VAL A C 1
ATOM 2590 O O . VAL A 1 321 ? -67.166 -13.786 99.812 1.00 54.47 321 VAL A O 1
ATOM 2593 N N . ILE A 1 322 ? -67.846 -12.362 101.407 1.00 62.72 322 ILE A N 1
ATOM 2594 C CA . ILE A 1 322 ? -67.699 -11.152 100.579 1.00 62.72 322 ILE A CA 1
ATOM 2595 C C . ILE A 1 322 ? -66.240 -10.948 100.144 1.00 62.72 322 ILE A C 1
ATOM 2597 O O . ILE A 1 322 ? -65.979 -10.558 99.005 1.00 62.72 322 ILE A O 1
ATOM 2601 N N . ILE A 1 323 ? -65.276 -11.231 101.026 1.00 63.72 323 ILE A N 1
ATOM 2602 C CA . ILE A 1 323 ? -63.843 -11.135 100.705 1.00 63.72 323 ILE A CA 1
ATOM 2603 C C . ILE A 1 323 ? -63.465 -12.141 99.608 1.00 63.72 323 ILE A C 1
ATOM 2605 O O . ILE A 1 323 ? -62.775 -11.782 98.653 1.00 63.72 323 ILE A O 1
ATOM 2609 N N . LEU A 1 324 ? -63.963 -13.377 99.692 1.00 51.34 324 LEU A N 1
ATOM 2610 C CA . LEU A 1 324 ? -63.695 -14.412 98.689 1.00 51.34 324 LEU A CA 1
ATOM 2611 C C . LEU A 1 324 ? -64.366 -14.119 97.336 1.00 51.34 324 LEU A C 1
ATOM 2613 O O . LEU A 1 324 ? -63.759 -14.353 96.290 1.00 51.34 324 LEU A O 1
ATOM 2617 N N . GLN A 1 325 ? -65.568 -13.535 97.332 1.00 54.34 325 GLN A N 1
ATOM 2618 C CA . GLN A 1 325 ? -66.225 -13.071 96.102 1.00 54.34 325 GLN A CA 1
ATOM 2619 C C . GLN A 1 325 ? -65.417 -11.977 95.399 1.00 54.34 325 GLN A C 1
ATOM 2621 O O . GLN A 1 325 ? -65.151 -12.083 94.201 1.00 54.34 325 GLN A O 1
ATOM 2626 N N . LYS A 1 326 ? -64.931 -10.982 96.154 1.00 62.47 326 LYS A N 1
ATOM 2627 C CA . LYS A 1 326 ? -64.048 -9.939 95.610 1.00 62.47 326 LYS A CA 1
ATOM 2628 C C . LYS A 1 326 ? -62.761 -10.521 95.022 1.00 62.47 326 LYS A C 1
ATOM 2630 O O . LYS A 1 326 ? -62.285 -10.047 93.993 1.00 62.47 326 LYS A O 1
ATOM 2635 N N . ARG A 1 327 ? -62.219 -11.585 95.623 1.00 57.72 327 ARG A N 1
ATOM 2636 C CA . ARG A 1 327 ? -61.034 -12.276 95.098 1.00 57.72 327 ARG A CA 1
ATOM 2637 C C . ARG A 1 327 ? -61.307 -12.982 93.763 1.00 57.72 327 ARG A C 1
ATOM 2639 O O . ARG A 1 327 ? -60.452 -12.942 92.882 1.00 57.72 327 ARG A O 1
ATOM 2646 N N . CYS A 1 328 ? -62.488 -13.576 93.576 1.00 48.25 328 CYS A N 1
ATOM 2647 C CA . CYS A 1 328 ? -62.882 -14.186 92.297 1.00 48.25 328 CYS A CA 1
ATOM 2648 C C . CYS A 1 328 ? -63.055 -13.160 91.166 1.00 48.25 328 CYS A C 1
ATOM 2650 O O . CYS A 1 328 ? -62.671 -13.435 90.027 1.00 48.25 328 CYS A O 1
ATOM 2652 N N . GLU A 1 329 ? -63.601 -11.980 91.464 1.00 62.31 329 GLU A N 1
ATOM 2653 C CA . GLU A 1 329 ? -63.702 -10.882 90.491 1.00 62.31 329 GLU A CA 1
ATOM 2654 C C . GLU A 1 329 ? -62.323 -10.343 90.096 1.00 62.31 329 GLU A C 1
ATOM 2656 O O . GLU A 1 329 ? -62.078 -10.034 88.928 1.00 62.31 329 GLU A O 1
ATOM 2661 N N . GLN A 1 330 ? -61.400 -10.272 91.058 1.00 64.69 330 GLN A N 1
ATOM 2662 C CA . GLN A 1 330 ? -60.029 -9.838 90.810 1.00 64.69 330 GLN A CA 1
ATOM 2663 C C . GLN A 1 330 ? -59.287 -10.805 89.875 1.00 64.69 330 GLN A C 1
ATOM 2665 O O . GLN A 1 330 ? -58.695 -10.366 88.891 1.00 64.69 330 GLN A O 1
ATOM 2670 N N . LEU A 1 331 ? -59.420 -12.117 90.097 1.00 54.84 331 LEU A N 1
ATOM 2671 C CA . LEU A 1 331 ? -58.836 -13.141 89.223 1.00 54.84 331 LEU A CA 1
ATOM 2672 C C . LEU A 1 331 ? -59.420 -13.115 87.798 1.00 54.84 331 LEU A C 1
ATOM 2674 O O . LEU A 1 331 ? -58.692 -13.325 86.831 1.00 54.84 331 LEU A O 1
ATOM 2678 N N . HIS A 1 332 ? -60.713 -12.811 87.633 1.00 55.16 332 HIS A N 1
ATOM 2679 C CA . HIS A 1 332 ? -61.306 -12.641 86.298 1.00 55.16 332 HIS A CA 1
ATOM 2680 C C . HIS A 1 332 ? -60.707 -11.452 85.535 1.00 55.16 332 HIS A C 1
ATOM 2682 O O . HIS A 1 332 ? -60.473 -11.553 84.328 1.00 55.16 332 HIS A O 1
ATOM 2688 N N . LYS A 1 333 ? -60.425 -10.337 86.223 1.00 65.62 333 LYS A N 1
ATOM 2689 C CA . LYS A 1 333 ? -59.753 -9.181 85.608 1.00 65.62 333 LYS A CA 1
ATOM 2690 C C . LYS A 1 333 ? -58.327 -9.511 85.173 1.00 65.62 333 LYS A C 1
ATOM 2692 O O . LYS A 1 333 ? -57.946 -9.130 84.070 1.00 65.62 333 LYS A O 1
ATOM 2697 N N . GLU A 1 334 ? -57.576 -10.246 85.989 1.00 62.75 334 GLU A N 1
ATOM 2698 C CA . GLU A 1 334 ? -56.205 -10.669 85.661 1.00 62.75 334 GLU A CA 1
ATOM 2699 C C . GLU A 1 334 ? -56.167 -11.564 84.411 1.00 62.75 334 GLU A C 1
ATOM 2701 O O . GLU A 1 334 ? -55.382 -11.322 83.495 1.00 62.75 334 GLU A O 1
ATOM 2706 N N . VAL A 1 335 ? -57.082 -12.534 84.297 1.00 54.75 335 VAL A N 1
ATOM 2707 C CA . VAL A 1 335 ? -57.184 -13.400 83.105 1.00 54.75 335 VAL A CA 1
ATOM 2708 C C . VAL A 1 335 ? -57.570 -12.606 81.850 1.00 54.75 335 VAL A C 1
ATOM 2710 O O . VAL A 1 335 ? -57.067 -12.881 80.759 1.00 54.75 335 VAL A O 1
ATOM 2713 N N . SER A 1 336 ? -58.440 -11.602 81.987 1.00 62.28 336 SER A N 1
ATOM 2714 C CA . SER A 1 336 ? -58.837 -10.737 80.871 1.00 62.28 336 SER A CA 1
ATOM 2715 C C . SER A 1 336 ? -57.671 -9.888 80.351 1.00 62.28 336 SER A C 1
ATOM 2717 O O . SER A 1 336 ? -57.539 -9.723 79.140 1.00 62.28 336 SER A O 1
ATOM 2719 N N . LEU A 1 337 ? -56.818 -9.380 81.245 1.00 70.25 337 LEU A N 1
ATOM 2720 C CA . LEU A 1 337 ? -55.608 -8.633 80.887 1.00 70.25 337 LEU A CA 1
ATOM 2721 C C . LEU A 1 337 ? -54.599 -9.516 80.141 1.00 70.25 337 LEU A C 1
ATOM 2723 O O . LEU A 1 337 ? -54.135 -9.135 79.069 1.00 70.25 337 LEU A O 1
ATOM 2727 N N . LEU A 1 338 ? -54.362 -10.738 80.627 1.00 62.00 338 LEU A N 1
ATOM 2728 C CA . LEU A 1 338 ? -53.461 -11.699 79.974 1.00 62.00 338 LEU A CA 1
ATOM 2729 C C . LEU A 1 338 ? -53.917 -12.072 78.554 1.00 62.00 338 LEU A C 1
ATOM 2731 O O . LEU A 1 338 ? -53.105 -12.197 77.634 1.00 62.00 338 LEU A O 1
ATOM 2735 N N . MET A 1 339 ? -55.227 -12.222 78.338 1.00 56.16 339 MET A N 1
ATOM 2736 C CA . MET A 1 339 ? -55.783 -12.451 76.998 1.00 56.16 339 MET A CA 1
ATOM 2737 C C . MET A 1 339 ? -55.541 -11.261 76.059 1.00 56.16 339 MET A C 1
ATOM 2739 O O . MET A 1 339 ? -55.307 -11.451 74.863 1.00 56.16 339 MET A O 1
ATOM 2743 N N . GLN A 1 340 ? -55.581 -10.040 76.592 1.00 67.19 340 GLN A N 1
ATOM 2744 C CA . GLN A 1 340 ? -55.376 -8.812 75.831 1.00 67.19 340 GLN A CA 1
ATOM 2745 C C . GLN A 1 340 ? -53.904 -8.633 75.429 1.00 67.19 340 GLN A C 1
ATOM 2747 O O . GLN A 1 340 ? -53.616 -8.323 74.273 1.00 67.19 340 GLN A O 1
ATOM 2752 N N . GLU A 1 341 ? -52.969 -8.930 76.333 1.00 68.31 341 GLU A N 1
ATOM 2753 C CA . GLU A 1 341 ? -51.527 -8.914 76.053 1.00 68.31 341 GLU A CA 1
ATOM 2754 C C . GLU A 1 341 ? -51.140 -9.939 74.978 1.00 68.31 341 GLU A C 1
ATOM 2756 O O . GLU A 1 341 ? -50.395 -9.630 74.044 1.00 68.31 341 GLU A O 1
ATOM 2761 N N . LYS A 1 342 ? -51.722 -11.144 75.033 1.00 60.12 342 LYS A N 1
ATOM 2762 C CA . LYS A 1 342 ? -51.483 -12.184 74.024 1.00 60.12 342 LYS A CA 1
ATOM 2763 C C . LYS A 1 342 ? -51.995 -11.789 72.634 1.00 60.12 342 LYS A C 1
ATOM 2765 O O . LYS A 1 342 ? -51.392 -12.169 71.630 1.00 60.12 342 LYS A O 1
ATOM 2770 N N . ARG A 1 343 ? -53.087 -11.019 72.558 1.00 63.44 343 ARG A N 1
ATOM 2771 C CA . ARG A 1 343 ? -53.601 -10.467 71.293 1.00 63.44 343 ARG A CA 1
ATOM 2772 C C . ARG A 1 343 ? -52.609 -9.467 70.690 1.00 63.44 343 ARG A C 1
ATOM 2774 O O . ARG A 1 343 ? -52.277 -9.589 69.516 1.00 63.44 343 ARG A O 1
ATOM 2781 N N . ALA A 1 344 ? -52.071 -8.563 71.508 1.00 67.44 344 ALA A N 1
ATOM 2782 C CA . ALA A 1 344 ? -51.094 -7.569 71.065 1.00 67.44 344 ALA A CA 1
ATOM 2783 C C . ALA A 1 344 ? -49.782 -8.199 70.548 1.00 67.44 344 ALA A C 1
ATOM 2785 O O . ALA A 1 344 ? -49.200 -7.713 69.575 1.00 67.44 344 ALA A O 1
ATOM 2786 N N . ALA A 1 345 ? -49.335 -9.307 71.153 1.00 61.00 345 ALA A N 1
ATOM 2787 C CA . ALA A 1 345 ? -48.174 -10.073 70.684 1.00 61.00 345 ALA A CA 1
ATOM 2788 C C . ALA A 1 345 ? -48.386 -10.715 69.292 1.00 61.00 345 ALA A C 1
ATOM 2790 O O . ALA A 1 345 ? -47.461 -10.814 68.485 1.00 61.00 345 ALA A O 1
ATOM 2791 N N . LEU A 1 346 ? -49.615 -11.138 68.983 1.00 65.38 346 LEU A N 1
ATOM 2792 C CA . LEU A 1 346 ? -49.982 -11.686 67.671 1.00 65.38 346 LEU A CA 1
ATOM 2793 C C . LEU A 1 346 ? -50.015 -10.603 66.586 1.00 65.38 346 LEU A C 1
ATOM 2795 O O . LEU A 1 346 ? -49.511 -10.822 65.483 1.00 65.38 346 LEU A O 1
ATOM 2799 N N . ASP A 1 347 ? -50.544 -9.426 66.915 1.00 69.25 347 ASP A N 1
ATOM 2800 C CA . ASP A 1 347 ? -50.603 -8.296 65.984 1.00 69.25 347 ASP A CA 1
ATOM 2801 C C . ASP A 1 347 ? -49.190 -7.783 65.635 1.00 69.25 347 ASP A C 1
ATOM 2803 O O . ASP A 1 347 ? -48.894 -7.490 64.473 1.00 69.25 347 ASP A O 1
ATOM 2807 N N . THR A 1 348 ? -48.269 -7.764 66.606 1.00 67.62 348 THR A N 1
ATOM 2808 C CA . THR A 1 348 ? -46.855 -7.415 66.362 1.00 67.62 348 THR A CA 1
ATOM 2809 C C . THR A 1 348 ? -46.133 -8.440 65.483 1.00 67.62 348 THR A C 1
ATOM 2811 O O . THR A 1 348 ? -45.346 -8.056 64.616 1.00 67.62 348 THR A O 1
ATOM 2814 N N . SER A 1 349 ? -46.434 -9.735 65.629 1.00 57.81 349 SER A N 1
ATOM 2815 C CA . SER A 1 349 ? -45.885 -10.778 64.750 1.00 57.81 349 SER A CA 1
ATOM 2816 C C . SER A 1 349 ? -46.326 -10.600 63.290 1.00 57.81 349 SER A C 1
ATOM 2818 O O . SER A 1 349 ? -45.498 -10.714 62.383 1.00 57.81 349 SER A O 1
ATOM 2820 N N . PHE A 1 350 ? -47.594 -10.251 63.054 1.00 66.94 350 PHE A N 1
ATOM 2821 C CA . PHE A 1 350 ? -48.120 -9.981 61.711 1.00 66.94 350 PHE A CA 1
ATOM 2822 C C . PHE A 1 350 ? -47.473 -8.747 61.058 1.00 66.94 350 PHE A C 1
ATOM 2824 O O . PHE A 1 350 ? -47.166 -8.754 59.860 1.00 66.94 350 PHE A O 1
ATOM 2831 N N . ALA A 1 351 ? -47.213 -7.698 61.844 1.00 68.00 351 ALA A N 1
ATOM 2832 C CA . ALA A 1 351 ? -46.530 -6.497 61.366 1.00 68.00 351 ALA A CA 1
ATOM 2833 C C . ALA A 1 351 ? -45.100 -6.802 60.874 1.00 68.00 351 ALA A C 1
ATOM 2835 O O . ALA A 1 351 ? -44.734 -6.411 59.764 1.00 68.00 351 ALA A O 1
ATOM 2836 N N . LEU A 1 352 ? -44.324 -7.581 61.639 1.00 67.06 352 LEU A N 1
ATOM 2837 C CA . LEU A 1 352 ? -42.971 -8.009 61.248 1.00 67.06 352 LEU A CA 1
ATOM 2838 C C . LEU A 1 352 ? -42.965 -8.871 59.977 1.00 67.06 352 LEU A C 1
ATOM 2840 O O . LEU A 1 352 ? -42.055 -8.777 59.150 1.00 67.06 352 LEU A O 1
ATOM 2844 N N . GLN A 1 353 ? -43.986 -9.708 59.795 1.00 61.28 353 GLN A N 1
ATOM 2845 C CA . GLN A 1 353 ? -44.121 -10.541 58.601 1.00 61.28 353 GLN A CA 1
ATOM 2846 C C . GLN A 1 353 ? -44.394 -9.691 57.350 1.00 61.28 353 GLN A C 1
ATOM 2848 O O . GLN A 1 353 ? -43.821 -9.938 56.289 1.00 61.28 353 GLN A O 1
ATOM 2853 N N . THR A 1 354 ? -45.196 -8.637 57.498 1.00 71.44 354 THR A N 1
ATOM 2854 C CA . THR A 1 354 ? -45.477 -7.667 56.429 1.00 71.44 354 THR A CA 1
ATOM 2855 C C . THR A 1 354 ? -44.217 -6.882 56.048 1.00 71.44 354 THR A C 1
ATOM 2857 O O . THR A 1 354 ? -43.927 -6.714 54.864 1.00 71.44 354 THR A O 1
ATOM 2860 N N . GLN A 1 355 ? -43.412 -6.481 57.037 1.00 71.81 355 GLN A N 1
ATOM 2861 C CA . GLN A 1 355 ? -42.143 -5.786 56.807 1.00 71.81 355 GLN A CA 1
ATOM 2862 C C . GLN A 1 355 ? -41.122 -6.659 56.053 1.00 71.81 355 GLN A C 1
ATOM 2864 O O . GLN A 1 355 ? -40.465 -6.173 55.137 1.00 71.81 355 GLN A O 1
ATOM 2869 N N . ASN A 1 356 ? -41.039 -7.959 56.364 1.00 63.81 356 ASN A N 1
ATOM 2870 C CA . ASN A 1 356 ? -40.189 -8.907 55.626 1.00 63.81 356 ASN A CA 1
ATOM 2871 C C . ASN A 1 356 ? -40.613 -9.102 54.160 1.00 63.81 356 ASN A C 1
ATOM 2873 O O . ASN A 1 356 ? -39.775 -9.349 53.294 1.00 63.81 356 ASN A O 1
ATOM 2877 N N . HIS A 1 357 ? -41.911 -9.017 53.860 1.00 66.25 357 HIS A N 1
ATOM 2878 C CA . HIS A 1 357 ? -42.379 -9.065 52.475 1.00 66.25 357 HIS A CA 1
ATOM 2879 C C . HIS A 1 357 ? -42.000 -7.800 51.694 1.00 66.25 357 HIS A C 1
ATOM 2881 O O . HIS A 1 357 ? -41.622 -7.912 50.528 1.00 66.25 357 HIS A O 1
ATOM 2887 N N . ALA A 1 358 ? -42.043 -6.627 52.332 1.00 70.38 358 ALA A N 1
ATOM 2888 C CA . ALA A 1 358 ? -41.634 -5.366 51.714 1.00 70.38 358 ALA A CA 1
ATOM 2889 C C . ALA A 1 358 ? -40.132 -5.349 51.371 1.00 70.38 358 ALA A C 1
ATOM 2891 O O . ALA A 1 358 ? -39.771 -5.071 50.230 1.00 70.38 358 ALA A O 1
ATOM 2892 N N . THR A 1 359 ? -39.262 -5.755 52.303 1.00 70.31 359 THR A N 1
ATOM 2893 C CA . THR A 1 359 ? -37.806 -5.817 52.055 1.00 70.31 359 THR A CA 1
ATOM 2894 C C . THR A 1 359 ? -37.433 -6.819 50.959 1.00 70.31 359 THR A C 1
ATOM 2896 O O . THR A 1 359 ? -36.473 -6.615 50.215 1.00 70.31 359 THR A O 1
ATOM 2899 N N . ARG A 1 360 ? -38.201 -7.906 50.809 1.00 66.81 360 ARG A N 1
ATOM 2900 C CA . ARG A 1 360 ? -38.016 -8.868 49.715 1.00 66.81 360 ARG A CA 1
ATOM 2901 C C . ARG A 1 360 ? -38.349 -8.268 48.345 1.00 66.81 360 ARG A C 1
ATOM 2903 O O . ARG A 1 360 ? -37.631 -8.558 47.393 1.00 66.81 360 ARG A O 1
ATOM 2910 N N . ALA A 1 361 ? -39.393 -7.445 48.251 1.00 74.94 361 ALA A N 1
ATOM 2911 C CA . ALA A 1 361 ? -39.741 -6.756 47.009 1.00 74.94 361 ALA A CA 1
ATOM 2912 C C . ALA A 1 361 ? -38.649 -5.751 46.598 1.00 74.94 361 ALA A C 1
ATOM 2914 O O . ALA A 1 361 ? -38.229 -5.742 45.445 1.00 74.94 361 ALA A O 1
ATOM 2915 N N . GLU A 1 362 ? -38.105 -4.991 47.554 1.00 77.12 362 GLU A N 1
ATOM 2916 C CA . GLU A 1 362 ? -36.984 -4.069 47.308 1.00 77.12 362 GLU A CA 1
ATOM 2917 C C . GLU A 1 362 ? -35.730 -4.801 46.790 1.00 77.12 362 GLU A C 1
ATOM 2919 O O . GLU A 1 362 ? -35.060 -4.335 45.868 1.00 77.12 362 GLU A O 1
ATOM 2924 N N . LEU A 1 363 ? -35.424 -5.988 47.330 1.00 66.69 363 LEU A N 1
ATOM 2925 C CA . LEU A 1 363 ? -34.323 -6.829 46.840 1.00 66.69 363 LEU A CA 1
ATOM 2926 C C . LEU A 1 363 ? -34.547 -7.333 45.406 1.00 66.69 363 LEU A C 1
ATOM 2928 O O . LEU A 1 363 ? -33.586 -7.434 44.641 1.00 66.69 363 LEU A O 1
ATOM 2932 N N . GLU A 1 364 ? -35.785 -7.661 45.031 1.00 74.31 364 GLU A N 1
ATOM 2933 C CA . GLU A 1 364 ? -36.119 -8.092 43.667 1.00 74.31 364 GLU A CA 1
ATOM 2934 C C . GLU A 1 364 ? -35.923 -6.956 42.646 1.00 74.31 364 GLU A C 1
ATOM 2936 O O . GLU A 1 364 ? -35.375 -7.209 41.567 1.00 74.31 364 GLU A O 1
ATOM 2941 N N . ASP A 1 365 ? -36.243 -5.712 43.014 1.00 79.44 365 ASP A N 1
ATOM 2942 C CA . ASP A 1 365 ? -35.977 -4.524 42.189 1.00 79.44 365 ASP A CA 1
ATOM 2943 C C . ASP A 1 365 ? -34.471 -4.278 41.994 1.00 79.44 365 ASP A C 1
ATOM 2945 O O . ASP A 1 365 ? -34.012 -4.061 40.868 1.00 79.44 365 ASP A O 1
ATOM 2949 N N . VAL A 1 366 ? -33.660 -4.404 43.054 1.00 70.00 366 VAL A N 1
ATOM 2950 C CA . VAL A 1 366 ? -32.190 -4.286 42.949 1.00 70.00 366 VAL A CA 1
ATOM 2951 C C . VAL A 1 366 ? -31.611 -5.357 42.015 1.00 70.00 366 VAL A C 1
ATOM 2953 O O . VAL A 1 366 ? -30.742 -5.072 41.186 1.00 70.00 366 VAL A O 1
ATOM 2956 N N . VAL A 1 367 ? -32.106 -6.597 42.095 1.00 67.50 367 VAL A N 1
ATOM 2957 C CA . VAL A 1 367 ? -31.683 -7.690 41.202 1.00 67.50 367 VAL A CA 1
ATOM 2958 C C . VAL A 1 367 ? -32.083 -7.420 39.748 1.00 67.50 367 VAL A C 1
ATOM 2960 O O . VAL A 1 367 ? -31.323 -7.754 38.831 1.00 67.50 367 VAL A O 1
ATOM 2963 N N . ALA A 1 368 ? -33.254 -6.825 39.509 1.00 75.88 368 ALA A N 1
ATOM 2964 C CA . ALA A 1 368 ? -33.684 -6.445 38.168 1.00 75.88 368 ALA A CA 1
ATOM 2965 C C . ALA A 1 368 ? -32.741 -5.401 37.550 1.00 75.88 368 ALA A C 1
ATOM 2967 O O . ALA A 1 368 ? -32.343 -5.550 36.388 1.00 75.88 368 ALA A O 1
ATOM 2968 N N . GLU A 1 369 ? -32.305 -4.416 38.335 1.00 78.69 369 GLU A N 1
ATOM 2969 C CA . GLU A 1 369 ? -31.439 -3.355 37.825 1.00 78.69 369 GLU A CA 1
ATOM 2970 C C . GLU A 1 369 ? -29.994 -3.822 37.600 1.00 78.69 369 GLU A C 1
ATOM 2972 O O . GLU A 1 369 ? -29.396 -3.500 36.570 1.00 78.69 369 GLU A O 1
ATOM 2977 N N . LEU A 1 370 ? -29.477 -4.733 38.434 1.00 67.56 370 LEU A N 1
ATOM 2978 C CA . LEU A 1 370 ? -28.200 -5.413 38.168 1.00 67.56 370 LEU A CA 1
ATOM 2979 C C . LEU A 1 370 ? -28.211 -6.204 36.846 1.00 67.56 370 LEU A C 1
ATOM 2981 O O . LEU A 1 370 ? -27.227 -6.197 36.105 1.00 67.56 370 LEU A O 1
ATOM 2985 N N . ARG A 1 371 ? -29.327 -6.862 36.499 1.00 74.19 371 ARG A N 1
ATOM 2986 C CA . ARG A 1 371 ? -29.465 -7.584 35.215 1.00 74.19 371 ARG A CA 1
ATOM 2987 C C . ARG A 1 371 ? -29.474 -6.644 34.013 1.00 74.19 371 ARG A C 1
ATOM 2989 O O . ARG A 1 371 ? -28.991 -7.012 32.938 1.00 74.19 371 ARG A O 1
ATOM 2996 N N . LYS A 1 372 ? -30.051 -5.453 34.164 1.00 79.25 372 LYS A N 1
ATOM 2997 C CA . LYS A 1 372 ? -30.055 -4.428 33.117 1.00 79.25 372 LYS A CA 1
ATOM 2998 C C . LYS A 1 372 ? -28.644 -3.903 32.871 1.00 79.25 372 LYS A C 1
ATOM 3000 O O . LYS A 1 372 ? -28.245 -3.794 31.712 1.00 79.25 372 LYS A O 1
ATOM 3005 N N . GLU A 1 373 ? -27.873 -3.682 33.932 1.00 71.38 373 GLU A N 1
ATOM 3006 C CA . GLU A 1 373 ? -26.480 -3.253 33.814 1.00 71.38 373 GLU A CA 1
ATOM 3007 C C . GLU A 1 373 ? -25.603 -4.340 33.178 1.00 71.38 373 GLU A C 1
ATOM 3009 O O . GLU A 1 373 ? -24.866 -4.063 32.234 1.00 71.38 373 GLU A O 1
ATOM 3014 N N . GLN A 1 374 ? -25.798 -5.610 33.555 1.00 73.44 374 GLN A N 1
ATOM 3015 C CA . GLN A 1 374 ? -25.126 -6.747 32.915 1.00 73.44 374 GLN A CA 1
ATOM 3016 C C . GLN A 1 374 ? -25.382 -6.809 31.396 1.00 73.44 374 GLN A C 1
ATOM 3018 O O . GLN A 1 374 ? -24.469 -7.099 30.620 1.00 73.44 374 GLN A O 1
ATOM 3023 N N . LYS A 1 375 ? -26.613 -6.520 30.943 1.00 75.38 375 LYS A N 1
ATOM 3024 C CA . LYS A 1 375 ? -26.938 -6.462 29.507 1.00 75.38 375 LYS A CA 1
ATOM 3025 C C . LYS A 1 375 ? -26.211 -5.325 28.787 1.00 75.38 375 LYS A C 1
ATOM 3027 O O . LYS A 1 375 ? -25.774 -5.539 27.658 1.00 75.38 375 LYS A O 1
ATOM 3032 N N . LYS A 1 376 ? -26.063 -4.152 29.415 1.00 76.69 376 LYS A N 1
ATOM 3033 C CA . LYS A 1 376 ? -25.288 -3.037 28.843 1.00 76.69 376 LYS A CA 1
ATOM 3034 C C . LYS A 1 376 ? -23.814 -3.408 28.700 1.00 76.69 376 LYS A C 1
ATOM 3036 O O . LYS A 1 376 ? -23.257 -3.224 27.623 1.00 76.69 376 LYS A O 1
ATOM 3041 N N . SER A 1 377 ? -23.207 -3.994 29.735 1.00 64.69 377 SER A N 1
ATOM 3042 C CA . SER A 1 377 ? -21.811 -4.449 29.679 1.00 64.69 377 SER A CA 1
ATOM 3043 C C . SER A 1 377 ? -21.587 -5.477 28.568 1.00 64.69 377 SER A C 1
ATOM 3045 O O . SER A 1 377 ? -20.597 -5.398 27.850 1.00 64.69 377 SER A O 1
ATOM 3047 N N . LEU A 1 378 ? -22.530 -6.407 28.370 1.00 71.75 378 LEU A N 1
ATOM 3048 C CA . LEU A 1 378 ? -22.451 -7.391 27.289 1.00 71.75 378 LEU A CA 1
ATOM 3049 C C . LEU A 1 378 ? -22.541 -6.747 25.896 1.00 71.75 378 LEU A C 1
ATOM 3051 O O . LEU A 1 378 ? -21.921 -7.243 24.958 1.00 71.75 378 LEU A O 1
ATOM 3055 N N . GLN A 1 379 ? -23.311 -5.666 25.750 1.00 76.00 379 GLN A N 1
ATOM 3056 C CA . GLN A 1 379 ? -23.404 -4.938 24.486 1.00 76.00 379 GLN A CA 1
ATOM 3057 C C . GLN A 1 379 ? -22.097 -4.205 24.167 1.00 76.00 379 GLN A C 1
ATOM 3059 O O . GLN A 1 379 ? -21.575 -4.383 23.073 1.00 76.00 379 GLN A O 1
ATOM 3064 N N . LEU A 1 380 ? -21.511 -3.504 25.144 1.00 71.62 380 LEU A N 1
ATOM 3065 C CA . LEU A 1 380 ? -20.207 -2.844 24.985 1.00 71.62 380 LEU A CA 1
ATOM 3066 C C . LEU A 1 380 ? -19.111 -3.827 24.549 1.00 71.62 380 LEU A C 1
ATOM 3068 O O . LEU A 1 380 ? -18.273 -3.506 23.714 1.00 71.62 380 LEU A O 1
ATOM 3072 N N . LEU A 1 381 ? -19.145 -5.053 25.078 1.00 61.19 381 LEU A N 1
ATOM 3073 C CA . LEU A 1 381 ? -18.179 -6.098 24.738 1.00 61.19 381 LEU A CA 1
ATOM 3074 C C . LEU A 1 381 ? -18.340 -6.599 23.292 1.00 61.19 381 LEU A C 1
ATOM 3076 O O . LEU A 1 381 ? -17.352 -6.936 22.645 1.00 61.19 381 LEU A O 1
ATOM 3080 N N . LYS A 1 382 ? -19.570 -6.622 22.759 1.00 70.62 382 LYS A N 1
ATOM 3081 C CA . LYS A 1 382 ? -19.815 -6.925 21.339 1.00 70.62 382 LYS A CA 1
ATOM 3082 C C . LYS A 1 382 ? -19.314 -5.808 20.434 1.00 70.62 382 LYS A C 1
ATOM 3084 O O . LYS A 1 382 ? -18.690 -6.113 19.422 1.00 70.62 382 LYS A O 1
ATOM 3089 N N . ASP A 1 383 ? -19.559 -4.559 20.821 1.00 72.00 383 ASP A N 1
ATOM 3090 C CA . ASP A 1 383 ? -19.156 -3.380 20.052 1.00 72.00 383 ASP A CA 1
ATOM 3091 C C . ASP A 1 383 ? -17.615 -3.274 19.976 1.00 72.00 383 ASP A C 1
ATOM 3093 O O . ASP A 1 383 ? -17.050 -3.018 18.910 1.00 72.00 383 ASP A O 1
ATOM 3097 N N . ALA A 1 384 ? -16.912 -3.591 21.072 1.00 62.12 384 ALA A N 1
ATOM 3098 C CA . ALA A 1 384 ? -15.450 -3.703 21.090 1.00 62.12 384 ALA A CA 1
ATOM 3099 C C . ALA A 1 384 ? -14.931 -4.787 20.128 1.00 62.12 384 ALA A C 1
ATOM 3101 O O . ALA A 1 384 ? -13.998 -4.553 19.363 1.00 62.12 384 ALA A O 1
ATOM 3102 N N . ASN A 1 385 ? -15.587 -5.950 20.105 1.00 60.34 385 ASN A N 1
ATOM 3103 C CA . ASN A 1 385 ? -15.206 -7.060 19.234 1.00 60.34 385 ASN A CA 1
ATOM 3104 C C . ASN A 1 385 ? -15.421 -6.725 17.743 1.00 60.34 385 ASN A C 1
ATOM 3106 O O . ASN A 1 385 ? -14.675 -7.182 16.880 1.00 60.34 385 ASN A O 1
ATOM 3110 N N . THR A 1 386 ? -16.429 -5.915 17.401 1.00 70.75 386 THR A N 1
ATOM 3111 C CA . THR A 1 386 ? -16.592 -5.406 16.028 1.00 70.75 386 THR A CA 1
ATOM 3112 C C . THR A 1 386 ? -15.474 -4.449 15.622 1.00 70.75 386 THR A C 1
ATOM 3114 O O . THR A 1 386 ? -14.951 -4.598 14.521 1.00 70.75 386 THR A O 1
ATOM 3117 N N . MET A 1 387 ? -15.042 -3.546 16.510 1.00 65.19 387 MET A N 1
ATOM 3118 C CA . MET A 1 387 ? -13.918 -2.641 16.227 1.00 65.19 387 MET A CA 1
ATOM 3119 C C . MET A 1 387 ? -12.601 -3.400 16.010 1.00 65.19 387 MET A C 1
ATOM 3121 O O . MET A 1 387 ? -11.839 -3.063 15.105 1.00 65.19 387 MET A O 1
ATOM 3125 N N . GLU A 1 388 ? -12.353 -4.467 16.776 1.00 60.50 388 GLU A N 1
ATOM 3126 C CA . GLU A 1 388 ? -11.176 -5.330 16.594 1.00 60.50 388 GLU A CA 1
ATOM 3127 C C . GLU A 1 388 ? -11.165 -6.013 15.213 1.00 60.50 388 GLU A C 1
ATOM 3129 O O . GLU A 1 388 ? -10.139 -6.046 14.531 1.00 60.50 388 GLU A O 1
ATOM 3134 N N . ASN A 1 389 ? -12.323 -6.491 14.747 1.00 64.00 389 ASN A N 1
ATOM 3135 C CA . ASN A 1 389 ? -12.448 -7.090 13.416 1.00 64.00 389 ASN A CA 1
ATOM 3136 C C . ASN A 1 389 ? -12.240 -6.065 12.285 1.00 64.00 389 ASN A C 1
ATOM 3138 O O . ASN A 1 389 ? -11.616 -6.383 11.272 1.00 64.00 389 ASN A O 1
ATOM 3142 N N . GLU A 1 390 ? -12.727 -4.833 12.449 1.00 69.62 390 GLU A N 1
ATOM 3143 C CA . GLU A 1 390 ? -12.486 -3.747 11.490 1.00 69.62 390 GLU A CA 1
ATOM 3144 C C . GLU A 1 390 ? -11.005 -3.350 11.432 1.00 69.62 390 GLU A C 1
ATOM 3146 O O . GLU A 1 390 ? -10.466 -3.128 10.344 1.00 69.62 390 GLU A O 1
ATOM 3151 N N . PHE A 1 391 ? -10.325 -3.320 12.582 1.00 58.56 391 PHE A N 1
ATOM 3152 C CA . PHE A 1 391 ? -8.886 -3.078 12.660 1.00 58.56 391 PHE A CA 1
ATOM 3153 C C . PHE A 1 391 ? -8.088 -4.157 11.912 1.00 58.56 391 PHE A C 1
ATOM 3155 O O . PHE A 1 391 ? -7.237 -3.827 11.085 1.00 58.56 391 PHE A O 1
ATOM 3162 N N . LEU A 1 392 ? -8.417 -5.439 12.115 1.00 63.72 392 LEU A N 1
ATOM 3163 C CA . LEU A 1 392 ? -7.780 -6.557 11.407 1.00 63.72 392 LEU A CA 1
ATOM 3164 C C . LEU A 1 392 ? -7.958 -6.466 9.883 1.00 63.72 392 LEU A C 1
ATOM 3166 O O . LEU A 1 392 ? -6.988 -6.635 9.143 1.00 63.72 392 LEU A O 1
ATOM 3170 N N . ALA A 1 393 ? -9.160 -6.128 9.407 1.00 69.25 393 ALA A N 1
ATOM 3171 C CA . ALA A 1 393 ? -9.418 -5.927 7.979 1.00 69.25 393 ALA A CA 1
ATOM 3172 C C . ALA A 1 393 ? -8.607 -4.753 7.394 1.00 69.25 393 ALA A C 1
ATOM 3174 O O . ALA A 1 393 ? -8.184 -4.780 6.235 1.00 69.25 393 ALA A O 1
ATOM 3175 N N . MET A 1 394 ? -8.368 -3.710 8.192 1.00 64.56 394 MET A N 1
ATOM 3176 C CA . MET A 1 394 ? -7.540 -2.574 7.792 1.00 64.56 394 MET A CA 1
ATOM 3177 C C . MET A 1 394 ? -6.053 -2.964 7.709 1.00 64.56 394 MET A C 1
ATOM 3179 O O . MET A 1 394 ? -5.385 -2.594 6.743 1.00 64.56 394 MET A O 1
ATOM 3183 N N . CYS A 1 395 ? -5.552 -3.781 8.643 1.00 54.00 395 CYS A N 1
ATOM 3184 C CA . CYS A 1 395 ? -4.197 -4.341 8.587 1.00 54.00 395 CYS A CA 1
ATOM 3185 C C . CYS A 1 395 ? -3.959 -5.215 7.342 1.00 54.00 395 CYS A C 1
ATOM 3187 O O . CYS A 1 395 ? -2.882 -5.143 6.747 1.00 54.00 395 CYS A O 1
ATOM 3189 N N . GLU A 1 396 ? -4.947 -6.008 6.911 1.00 71.19 396 GLU A N 1
ATOM 3190 C CA . GLU A 1 396 ? -4.844 -6.800 5.673 1.00 71.19 396 GLU A CA 1
ATOM 3191 C C . GLU A 1 396 ? -4.676 -5.913 4.431 1.00 71.19 396 GLU A C 1
ATOM 3193 O O . GLU A 1 396 ? -3.787 -6.164 3.617 1.00 71.19 396 GLU A O 1
ATOM 3198 N N . LYS A 1 397 ? -5.434 -4.815 4.322 1.00 69.69 397 LYS A N 1
ATOM 3199 C CA . LYS A 1 397 ? -5.278 -3.842 3.224 1.00 69.69 397 LYS A CA 1
ATOM 3200 C C . LYS A 1 397 ? -3.901 -3.182 3.191 1.00 69.69 397 LYS A C 1
ATOM 3202 O O . LYS A 1 397 ? -3.333 -2.998 2.117 1.00 69.69 397 LYS A O 1
ATOM 3207 N N . VAL A 1 398 ? -3.351 -2.829 4.355 1.00 57.69 398 VAL A N 1
ATOM 3208 C CA . VAL A 1 398 ? -1.993 -2.262 4.445 1.00 57.69 398 VAL A CA 1
ATOM 3209 C C . VAL A 1 398 ? -0.957 -3.265 3.933 1.00 57.69 398 VAL A C 1
ATOM 3211 O O . VAL A 1 398 ? -0.027 -2.889 3.220 1.00 57.69 398 VAL A O 1
ATOM 3214 N N . LYS A 1 399 ? -1.143 -4.553 4.235 1.00 66.19 399 LYS A N 1
ATOM 3215 C CA . LYS A 1 399 ? -0.270 -5.622 3.746 1.00 66.19 399 LYS A CA 1
ATOM 3216 C C . LYS A 1 399 ? -0.325 -5.765 2.220 1.00 66.19 399 LYS A C 1
ATOM 3218 O O . LYS A 1 399 ? 0.727 -5.833 1.591 1.00 66.19 399 LYS A O 1
ATOM 3223 N N . GLU A 1 400 ? -1.518 -5.737 1.623 1.00 72.62 400 GLU A N 1
ATOM 3224 C CA . GLU A 1 400 ? -1.690 -5.782 0.160 1.00 72.62 400 GLU A CA 1
ATOM 3225 C C . GLU A 1 400 ? -1.002 -4.602 -0.549 1.00 72.62 400 GLU A C 1
ATOM 3227 O O . GLU A 1 400 ? -0.343 -4.782 -1.578 1.00 72.62 400 GLU A O 1
ATOM 3232 N N . LEU A 1 401 ? -1.105 -3.394 0.018 1.00 63.28 401 LEU A N 1
ATOM 3233 C CA . LEU A 1 401 ? -0.404 -2.209 -0.488 1.00 63.28 401 LEU A CA 1
ATOM 3234 C C . LEU A 1 401 ? 1.121 -2.368 -0.396 1.00 63.28 401 LEU A C 1
ATOM 3236 O O . LEU A 1 401 ? 1.829 -2.053 -1.355 1.00 63.28 401 LEU A O 1
ATOM 3240 N N . GLY A 1 402 ? 1.625 -2.912 0.715 1.00 59.94 402 GLY A N 1
ATOM 3241 C CA . GLY A 1 402 ? 3.044 -3.227 0.889 1.00 59.94 402 GLY A CA 1
ATOM 3242 C C . GLY A 1 402 ? 3.570 -4.212 -0.161 1.00 59.94 402 GLY A C 1
ATOM 3243 O O . GLY A 1 402 ? 4.625 -3.980 -0.756 1.00 59.94 402 GLY A O 1
ATOM 3244 N N . ASP A 1 403 ? 2.815 -5.270 -0.460 1.00 66.25 403 ASP A N 1
ATOM 3245 C CA . ASP A 1 403 ? 3.187 -6.261 -1.478 1.00 66.25 403 ASP A CA 1
ATOM 3246 C C . ASP A 1 403 ? 3.239 -5.640 -2.892 1.00 66.25 403 ASP A C 1
ATOM 3248 O O . ASP A 1 403 ? 4.169 -5.901 -3.666 1.00 66.25 403 ASP A O 1
ATOM 3252 N N . SER A 1 404 ? 2.291 -4.753 -3.215 1.00 65.69 404 SER A N 1
ATOM 3253 C CA . SER A 1 404 ? 2.280 -3.981 -4.469 1.00 65.69 404 SER A CA 1
ATOM 3254 C C . SER A 1 404 ? 3.493 -3.044 -4.588 1.00 65.69 404 SER A C 1
ATOM 3256 O O . SER A 1 404 ? 4.148 -2.967 -5.639 1.00 65.69 404 SER A O 1
ATOM 3258 N N . PHE A 1 405 ? 3.864 -2.381 -3.490 1.00 57.28 405 PHE A N 1
ATOM 3259 C CA . PHE A 1 405 ? 5.044 -1.519 -3.429 1.00 57.28 405 PHE A CA 1
ATOM 3260 C C . PHE A 1 405 ? 6.335 -2.309 -3.687 1.00 57.28 405 PHE A C 1
ATOM 3262 O O . PHE A 1 405 ? 7.159 -1.918 -4.520 1.00 57.28 405 PHE A O 1
ATOM 3269 N N . VAL A 1 406 ? 6.487 -3.474 -3.048 1.00 65.38 406 VAL A N 1
ATOM 3270 C CA . VAL A 1 406 ? 7.636 -4.371 -3.258 1.00 65.38 406 VAL A CA 1
ATOM 3271 C C . VAL A 1 406 ? 7.721 -4.834 -4.717 1.00 65.38 406 VAL A C 1
ATOM 3273 O O . VAL A 1 406 ? 8.809 -4.833 -5.302 1.00 65.38 406 VAL A O 1
ATOM 3276 N N . ALA A 1 407 ? 6.594 -5.185 -5.341 1.00 68.69 407 ALA A N 1
ATOM 3277 C CA . ALA A 1 407 ? 6.555 -5.581 -6.750 1.00 68.69 407 ALA A CA 1
ATOM 3278 C C . ALA A 1 407 ? 7.000 -4.448 -7.696 1.00 68.69 407 ALA A C 1
ATOM 3280 O O . ALA A 1 407 ? 7.742 -4.687 -8.662 1.00 68.69 407 ALA A O 1
ATOM 3281 N N . THR A 1 408 ? 6.593 -3.215 -7.395 1.00 64.81 408 THR A N 1
ATOM 3282 C CA . THR A 1 408 ? 6.957 -2.015 -8.161 1.00 64.81 408 THR A CA 1
ATOM 3283 C C . THR A 1 408 ? 8.444 -1.699 -8.008 1.00 64.81 408 THR A C 1
ATOM 3285 O O . THR A 1 408 ? 9.149 -1.553 -9.008 1.00 64.81 408 THR A O 1
ATOM 3288 N N . ARG A 1 409 ? 8.966 -1.726 -6.774 1.00 66.56 409 ARG A N 1
ATOM 3289 C CA . ARG A 1 409 ? 10.394 -1.541 -6.473 1.00 66.56 409 ARG A CA 1
ATOM 3290 C C . ARG A 1 409 ? 11.276 -2.553 -7.207 1.00 66.56 409 ARG A C 1
ATOM 3292 O O . ARG A 1 409 ? 12.230 -2.171 -7.876 1.00 66.56 409 ARG A O 1
ATOM 3299 N N . ASN A 1 410 ? 10.913 -3.835 -7.163 1.00 69.94 410 ASN A N 1
ATOM 3300 C CA . ASN A 1 410 ? 11.658 -4.887 -7.860 1.00 69.94 410 ASN A CA 1
ATOM 3301 C C . ASN A 1 410 ? 11.626 -4.705 -9.391 1.00 69.94 410 ASN A C 1
ATOM 3303 O O . ASN A 1 410 ? 12.543 -5.125 -10.095 1.00 69.94 410 ASN A O 1
ATOM 3307 N N . SER A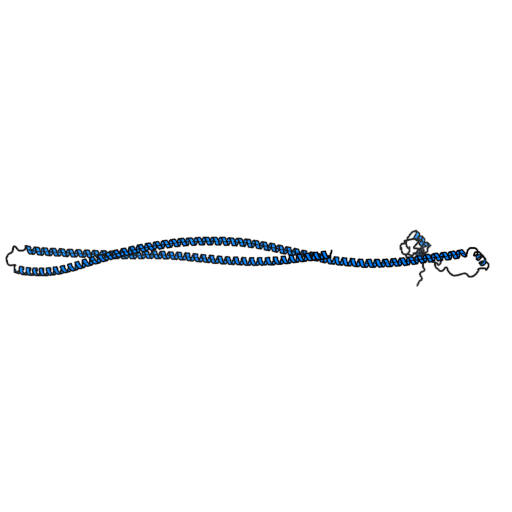 1 411 ? 10.560 -4.109 -9.934 1.00 69.81 411 SER A N 1
ATOM 3308 C CA . SER A 1 411 ? 10.480 -3.774 -11.362 1.00 69.81 411 SER A CA 1
ATOM 3309 C C . SER A 1 411 ? 11.402 -2.614 -11.724 1.00 69.81 411 SER A C 1
ATOM 3311 O O . SER A 1 411 ? 12.084 -2.693 -12.746 1.00 69.81 411 SER A O 1
ATOM 3313 N N . LEU A 1 412 ? 11.479 -1.594 -10.867 1.00 69.69 412 LEU A N 1
ATOM 3314 C CA . LEU A 1 412 ? 12.391 -0.464 -11.026 1.00 69.69 412 LEU A CA 1
ATOM 3315 C C . LEU A 1 412 ? 13.861 -0.907 -10.980 1.00 69.69 412 LEU A C 1
ATOM 3317 O O . LEU A 1 412 ? 14.625 -0.546 -11.873 1.00 69.69 412 LEU A O 1
ATOM 3321 N N . GLU A 1 413 ? 14.238 -1.759 -10.020 1.00 73.19 413 GLU A N 1
ATOM 3322 C CA . GLU A 1 413 ? 15.599 -2.314 -9.920 1.00 73.19 413 GLU A CA 1
ATOM 3323 C C . GLU A 1 413 ? 16.013 -3.042 -11.210 1.00 73.19 413 GLU A C 1
ATOM 3325 O O . GLU A 1 413 ? 17.100 -2.811 -11.738 1.00 73.19 413 GLU A O 1
ATOM 3330 N N . ARG A 1 414 ? 15.122 -3.858 -11.796 1.00 78.94 414 ARG A N 1
ATOM 3331 C CA . ARG A 1 414 ? 15.395 -4.544 -13.075 1.00 78.94 414 ARG A CA 1
ATOM 3332 C C . ARG A 1 414 ? 15.658 -3.573 -14.225 1.00 78.94 414 ARG A C 1
ATOM 3334 O O . ARG A 1 414 ? 16.521 -3.836 -15.063 1.00 78.94 414 ARG A O 1
ATOM 3341 N N . VAL A 1 415 ? 14.899 -2.479 -14.294 1.00 70.88 415 VAL A N 1
ATOM 3342 C CA . VAL A 1 415 ? 15.075 -1.449 -15.328 1.00 70.88 415 VAL A CA 1
ATOM 3343 C C . VAL A 1 415 ? 16.393 -0.701 -15.122 1.00 70.88 415 VAL A C 1
ATOM 3345 O O . VAL A 1 415 ? 17.114 -0.476 -16.093 1.00 70.88 415 VAL A O 1
ATOM 3348 N N . GLN A 1 416 ? 16.756 -0.390 -13.876 1.00 70.44 416 GLN A N 1
ATOM 3349 C CA . GLN A 1 416 ? 18.033 0.245 -13.541 1.00 70.44 416 GLN A CA 1
ATOM 3350 C C . GLN A 1 416 ? 19.227 -0.622 -13.958 1.00 70.44 416 GLN A C 1
ATOM 3352 O O . GLN A 1 416 ? 20.097 -0.140 -14.681 1.00 70.44 416 GLN A O 1
ATOM 3357 N N . THR A 1 417 ? 19.229 -1.917 -13.621 1.00 80.31 417 THR A N 1
ATOM 3358 C CA . THR A 1 417 ? 20.300 -2.840 -14.038 1.00 80.31 417 THR A CA 1
ATOM 3359 C C . THR A 1 417 ? 20.436 -2.903 -15.564 1.00 80.31 417 THR A C 1
ATOM 3361 O O . THR A 1 417 ? 21.538 -2.859 -16.107 1.00 80.31 417 THR A O 1
ATOM 3364 N N . ARG A 1 418 ? 19.309 -2.947 -16.287 1.00 76.31 418 ARG A N 1
ATOM 3365 C CA . ARG A 1 418 ? 19.293 -2.946 -17.760 1.00 76.31 418 ARG A CA 1
ATOM 3366 C C . ARG A 1 418 ? 19.900 -1.663 -18.343 1.00 76.31 418 ARG A C 1
ATOM 3368 O O . ARG A 1 418 ? 20.577 -1.719 -19.370 1.00 76.31 418 ARG A O 1
ATOM 3375 N N . ASN A 1 419 ? 19.653 -0.520 -17.705 1.00 67.12 419 ASN A N 1
ATOM 3376 C CA . ASN A 1 419 ? 20.191 0.772 -18.126 1.00 67.12 419 ASN A CA 1
ATOM 3377 C C . ASN A 1 419 ? 21.718 0.825 -17.920 1.00 67.12 419 ASN A C 1
ATOM 3379 O O . ASN A 1 419 ? 22.456 1.191 -18.834 1.00 67.12 419 ASN A O 1
ATOM 3383 N N . GLU A 1 420 ? 22.218 0.333 -16.783 1.00 80.38 420 GLU A N 1
ATOM 3384 C CA . GLU A 1 420 ? 23.661 0.213 -16.515 1.00 80.38 420 GLU A CA 1
ATOM 3385 C C . GLU A 1 420 ? 24.381 -0.684 -17.543 1.00 80.38 420 GLU A C 1
ATOM 3387 O O . GLU A 1 420 ? 25.469 -0.349 -18.032 1.00 80.38 420 GLU A O 1
ATOM 3392 N N . GLU A 1 421 ? 23.768 -1.807 -17.933 1.00 83.19 421 GLU A N 1
ATOM 3393 C CA . GLU A 1 421 ? 24.291 -2.692 -18.983 1.00 83.19 421 GLU A CA 1
ATOM 3394 C C . GLU A 1 421 ? 24.402 -1.980 -20.342 1.00 83.19 421 GLU A C 1
ATOM 3396 O O . GLU A 1 421 ? 25.419 -2.118 -21.042 1.00 83.19 421 GLU A O 1
ATOM 3401 N N . LEU A 1 422 ? 23.377 -1.201 -20.708 1.00 76.19 422 LEU A N 1
ATOM 3402 C CA . LEU A 1 422 ? 23.332 -0.418 -21.944 1.0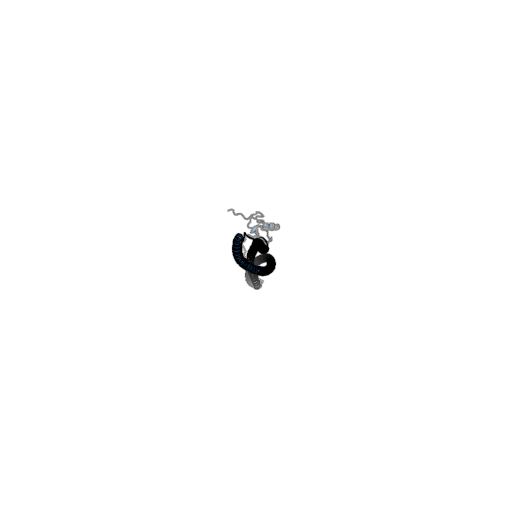0 76.19 422 LEU A CA 1
ATOM 3403 C C . LEU A 1 422 ? 24.370 0.707 -21.940 1.00 76.19 422 LEU A C 1
ATOM 3405 O O . LEU A 1 422 ? 25.099 0.864 -22.925 1.00 76.19 422 LEU A O 1
ATOM 3409 N N . GLU A 1 423 ? 24.522 1.437 -20.836 1.00 73.44 423 GLU A N 1
ATOM 3410 C CA . GLU A 1 423 ? 25.587 2.433 -20.680 1.00 73.44 423 GLU A CA 1
ATOM 3411 C C . GLU A 1 423 ? 26.982 1.811 -20.810 1.00 73.44 423 GLU A C 1
ATOM 3413 O O . GLU A 1 423 ? 27.863 2.353 -21.494 1.00 73.44 423 GLU A O 1
ATOM 3418 N N . GLY A 1 424 ? 27.188 0.639 -20.205 1.00 79.31 424 GLY A N 1
ATOM 3419 C CA . GLY A 1 424 ? 28.416 -0.135 -20.349 1.00 79.31 424 GLY A CA 1
ATOM 3420 C C . GLY A 1 424 ? 28.686 -0.530 -21.805 1.00 79.31 424 GLY A C 1
ATOM 3421 O O . GLY A 1 424 ? 29.818 -0.406 -22.287 1.00 79.31 424 GLY A O 1
ATOM 3422 N N . ALA A 1 425 ? 27.658 -0.965 -22.536 1.00 76.44 425 ALA A N 1
ATOM 3423 C CA . ALA A 1 425 ? 27.759 -1.294 -23.957 1.00 76.44 425 ALA A CA 1
ATOM 3424 C C . ALA A 1 425 ? 28.092 -0.063 -24.817 1.00 76.44 425 ALA A C 1
ATOM 3426 O O . ALA A 1 425 ? 28.990 -0.134 -25.660 1.00 76.44 425 ALA A O 1
ATOM 3427 N N . MET A 1 426 ? 27.456 1.083 -24.555 1.00 70.62 426 MET A N 1
ATOM 3428 C CA . MET A 1 426 ? 27.739 2.349 -25.241 1.00 70.62 426 MET A CA 1
ATOM 3429 C C . MET A 1 426 ? 29.172 2.835 -25.003 1.00 70.62 426 MET A C 1
ATOM 3431 O O . MET A 1 426 ? 29.851 3.248 -25.948 1.00 70.62 426 MET A O 1
ATOM 3435 N N . LYS A 1 427 ? 29.681 2.735 -23.766 1.00 78.12 427 LYS A N 1
ATOM 3436 C CA . LYS A 1 427 ? 31.089 3.040 -23.451 1.00 78.12 427 LYS A CA 1
ATOM 3437 C C . LYS A 1 427 ? 32.048 2.143 -24.234 1.00 78.12 427 LYS A C 1
ATOM 3439 O O . LYS A 1 427 ? 33.000 2.654 -24.825 1.00 78.12 427 LYS A O 1
ATOM 3444 N N . ARG A 1 428 ? 31.789 0.830 -24.299 1.00 81.31 428 ARG A N 1
ATOM 3445 C CA . ARG A 1 428 ? 32.610 -0.113 -25.083 1.00 81.31 428 ARG A CA 1
ATOM 3446 C C . ARG A 1 428 ? 32.616 0.245 -26.568 1.00 81.31 428 ARG A C 1
ATOM 3448 O O . ARG A 1 428 ? 33.693 0.357 -27.147 1.00 81.31 428 ARG A O 1
ATOM 3455 N N . LEU A 1 429 ? 31.448 0.507 -27.157 1.00 74.44 429 LEU A N 1
ATOM 3456 C CA . LEU A 1 429 ? 31.331 0.905 -28.564 1.00 74.44 429 LEU A CA 1
ATOM 3457 C C . LEU A 1 429 ? 32.069 2.218 -28.863 1.00 74.44 429 LEU A C 1
ATOM 3459 O O . LEU A 1 429 ? 32.781 2.293 -29.865 1.00 74.44 429 LEU A O 1
ATOM 3463 N N . ARG A 1 430 ? 31.982 3.222 -27.977 1.00 71.50 430 ARG A N 1
ATOM 3464 C CA . ARG A 1 430 ? 32.767 4.467 -28.085 1.00 71.50 430 ARG A CA 1
ATOM 3465 C C . ARG A 1 430 ? 34.272 4.196 -28.082 1.00 71.50 430 ARG A C 1
ATOM 3467 O O . ARG A 1 430 ? 34.973 4.711 -28.948 1.00 71.50 430 ARG A O 1
ATOM 3474 N N . ILE A 1 431 ? 34.770 3.365 -27.164 1.00 73.25 431 ILE A N 1
ATOM 3475 C CA . ILE A 1 431 ? 36.198 3.005 -27.096 1.00 73.25 431 ILE A CA 1
ATOM 3476 C C . ILE A 1 431 ? 36.638 2.281 -28.376 1.00 73.25 431 ILE A C 1
ATOM 3478 O O . ILE A 1 431 ? 37.687 2.599 -28.936 1.00 73.25 431 ILE A O 1
ATOM 3482 N N . THR A 1 432 ? 35.840 1.335 -28.880 1.00 71.38 432 THR A N 1
ATOM 3483 C CA . THR A 1 432 ? 36.140 0.622 -30.130 1.00 71.38 432 THR A CA 1
ATOM 3484 C C . THR A 1 432 ? 36.146 1.563 -31.335 1.00 71.38 432 THR A C 1
ATOM 3486 O O . THR A 1 432 ? 37.017 1.442 -32.197 1.00 71.38 432 THR A O 1
ATOM 3489 N N . ALA A 1 433 ? 35.217 2.521 -31.389 1.00 62.00 433 ALA A N 1
ATOM 3490 C CA . ALA A 1 433 ? 35.160 3.529 -32.442 1.00 62.00 433 ALA A CA 1
ATOM 3491 C C . ALA A 1 433 ? 36.384 4.459 -32.415 1.00 62.00 433 ALA A C 1
ATOM 3493 O O . ALA A 1 433 ? 36.968 4.710 -33.467 1.00 62.00 433 ALA A O 1
ATOM 3494 N N . VAL A 1 434 ? 36.819 4.911 -31.231 1.00 65.50 434 VAL A N 1
ATOM 3495 C C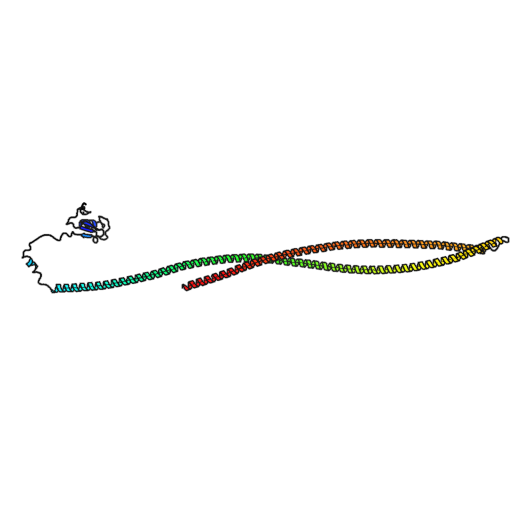A . VAL A 1 434 ? 38.030 5.737 -31.068 1.00 65.50 434 VAL A CA 1
ATOM 3496 C C . VAL A 1 434 ? 39.283 4.965 -31.488 1.00 65.50 434 VAL A C 1
ATOM 3498 O O . VAL A 1 434 ? 40.033 5.458 -32.326 1.00 65.50 434 VAL A O 1
ATOM 3501 N N . ARG A 1 435 ? 39.459 3.717 -31.028 1.00 62.75 435 ARG A N 1
ATOM 3502 C CA . ARG A 1 435 ? 40.606 2.866 -31.408 1.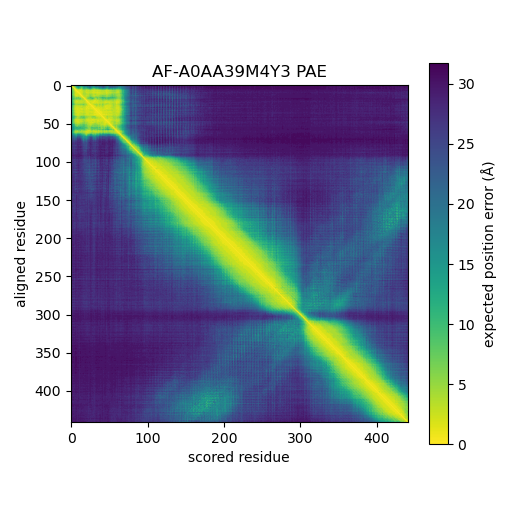00 62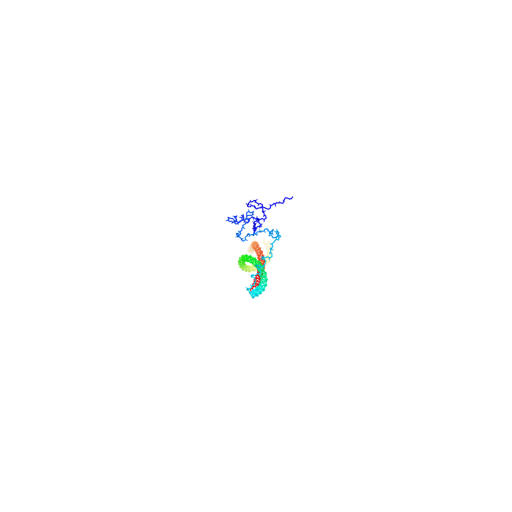.75 435 ARG A CA 1
ATOM 3503 C C . ARG A 1 435 ? 40.680 2.593 -32.911 1.00 62.75 435 ARG A C 1
ATOM 3505 O O . ARG A 1 435 ? 41.766 2.612 -33.489 1.00 62.75 435 ARG A O 1
ATOM 3512 N N . LYS A 1 436 ? 39.534 2.363 -33.566 1.00 55.44 436 LYS A N 1
ATOM 3513 C CA . LYS A 1 436 ? 39.456 2.228 -35.034 1.00 55.44 436 LYS A CA 1
ATOM 3514 C C . LYS A 1 436 ? 39.784 3.528 -35.775 1.00 55.44 436 LYS A C 1
ATOM 3516 O O . LYS A 1 436 ? 40.165 3.474 -36.939 1.00 55.44 436 LYS A O 1
ATOM 3521 N N . ASN A 1 437 ? 39.609 4.683 -35.136 1.00 49.78 437 ASN A N 1
ATOM 3522 C CA . ASN A 1 437 ? 39.936 5.984 -35.715 1.00 49.78 437 ASN A CA 1
ATOM 3523 C C . ASN A 1 437 ? 41.415 6.354 -35.495 1.00 49.78 437 ASN A C 1
ATOM 3525 O O . ASN A 1 437 ? 42.018 6.974 -36.363 1.00 49.78 437 ASN A O 1
ATOM 3529 N N . GLU A 1 438 ? 42.013 5.934 -34.376 1.00 51.59 438 GLU A N 1
ATOM 3530 C CA . GLU A 1 438 ? 43.448 6.087 -34.086 1.00 51.59 438 GLU A CA 1
ATOM 3531 C C . GLU A 1 438 ? 44.323 5.175 -34.945 1.00 51.59 438 GLU A C 1
ATOM 3533 O O . GLU A 1 438 ? 45.318 5.639 -35.470 1.00 51.59 438 GLU A O 1
ATOM 3538 N N . THR A 1 439 ? 43.916 3.924 -35.187 1.00 52.19 439 THR A N 1
ATOM 3539 C CA . THR A 1 439 ? 44.581 3.029 -36.167 1.00 52.19 439 THR A CA 1
ATOM 3540 C C . THR A 1 439 ? 44.478 3.519 -37.618 1.00 52.19 439 THR A C 1
ATOM 3542 O O . THR A 1 439 ? 45.116 2.965 -38.509 1.00 52.19 439 THR A O 1
ATOM 3545 N N . ARG A 1 440 ? 43.648 4.538 -37.861 1.00 44.12 440 ARG A N 1
ATOM 3546 C CA . ARG A 1 440 ? 43.404 5.176 -39.159 1.00 44.12 440 ARG A CA 1
ATOM 3547 C C . ARG A 1 440 ? 44.255 6.430 -39.390 1.00 44.12 440 ARG A C 1
ATOM 3549 O O . ARG A 1 440 ? 44.336 6.871 -40.537 1.00 44.12 440 ARG A O 1
ATOM 3556 N N . ARG A 1 441 ? 44.785 7.026 -38.319 1.00 41.16 441 ARG A N 1
ATOM 3557 C CA . ARG A 1 441 ? 45.784 8.104 -38.351 1.00 41.16 441 ARG A CA 1
ATOM 3558 C C . ARG A 1 441 ? 47.169 7.488 -38.429 1.00 41.16 441 ARG A C 1
ATOM 3560 O O . ARG A 1 441 ? 48.009 8.119 -39.104 1.00 41.16 441 ARG A O 1
#

Foldseek 3Di:
DDDPQDAAPQVRHGDDLPFWKKAFQVPGDIHGPVRLLVVLVVAQADPVPRHGHPDSPVRIDTDHDPPPPDDDDDDDDDPPPVVVVVVVPDDDCPPVVVVVVVVVVVVVVVVVVVVVVVVVVVVVVVVVVVVVVVVVVVVVVVVVVVVVVVVVVVVVVVVLVVVLVVLVVVLVVLVVVLVVLVVVLVVLVVVVVVVVVVVVVVVVVVVVVVVVVVVVVVVVVVVVVVVVVVVVVVVVVVVVVVVVVVVVVVVVVVVVVVVVVVVVVVVVVVVVVVVVVVVVVVVVVVVVVVVVVVVVVVVPDDDDDDPPPVVVVVVVVVVVVVVVVVVVVVVVVVVVVVVVVVVVVVVVVVVVVVVVVVVVVVVVVVVVVVVVVVVVVVVVVVVVVVVVVVVVVVVVVSVVSVVVSVVSVVVSVVSVVVSVVSVVVSVVSVVVVVVVVVVVD

Radius of gyration: 95.23 Å; Cα contacts (8 Å, |Δi|>4): 102; chains: 1; bounding box: 179×62×270 Å

Sequence (441 aa):
MGTQRLSCPICFNVYDEHSSLSVLTGCGHLFHTKCIEKWLDGNLNCPSCRTGLEDRYASLLRVYSPTALCESSDGFTTPRERERFNLRRHEFGEGEESRRRIRLSEIRAGVEDRRQTLHTDLRNCENLVASLRDQLRSTSATVRRQVCEKAELALTVDALKTEMRRMYADQQAQQHEIDRLTALLTECLDEHDIIERNMQDKEEALKAELDGLSTRLDSANSEKEGLQEELREVKARLQVEAEDQRSILKEKERRWTEEIHEMWQGKEAAQYGLRETTVELETLRSQLEDLKKSGKDAGQKTESTLNDPLEDENSALKRKVIILQKRCEQLHKEVSLLMQEKRAALDTSFALQTQNHATRAELEDVVAELRKEQKKSLQLLKDANTMENEFLAMCEKVKELGDSFVATRNSLERVQTRNEELEGAMKRLRITAVRKNETRR

pLDDT: mean 72.13, std 15.28, range [30.75, 95.31]

Secondary structure (DSSP, 8-state):
------B-TTT-PBPPTT--EEEETTT--EEEHHHHHHHHTT-SB-TTT--B-S-TTTTEEEE--STTS---------TTTHHHHGGGSSSS-HHHHHHHHHHHHHHHHHHHHHHHHHHHHHHHHHHHHHHHHHHHHHHHHHHHHHHHHHHHHHHHHHHHHHHHHHHHHHHHHHHHHHHHHHHHHHHHHHHHHHHHHHHHHHHHHHHHHHHHHHHHHHHHHHHHHHHHHHHHHHHHHHHHHHHHHHHHHHHHHHHHHHHHHHHHHHHHHHHHHHHHHHHHHHHHHHHHHHHHHHHHHT-SS--SS--HHHHHHHHHHHHHHHHHHHHHHHHHHHHHHHHHHHHHHHHHHHHHHHHHHHHHHHHHHHHHHHHHHHHHHHHHHHHHHHHHHHHHHHHHHHHHHHHHHHHHHHHHHHHHHHHHHHHHHHHHHHHHHHHHHHTT-

Organism: NCBI:txid289476

Mean predicted aligned error: 22.05 Å

InterPro domains:
  IPR001841 Zinc finger, RING-type [PF13639] (7-50)
  IPR001841 Zinc finger, RING-type [PS50089] (8-50)
  IPR001841 Zinc finger, RING-type [SM00184] (8-49)
  IPR013083 Zinc finger, RING/FYVE/PHD-type [G3DSA:3.30.40.10] (1-181)